Protein AF-0000000070367221 (afdb_homodimer)

Structure (mmCIF, N/CA/C/O backbone):
data_AF-0000000070367221-model_v1
#
loop_
_entity.id
_entity.type
_entity.pdbx_description
1 polymer 'Patatin family phospholipase'
#
loop_
_atom_site.group_PDB
_atom_site.id
_atom_site.type_symbol
_atom_site.label_atom_id
_atom_site.label_alt_id
_atom_site.label_comp_id
_atom_site.label_asym_id
_atom_site.label_entity_id
_atom_site.label_seq_id
_atom_site.pdbx_PDB_ins_code
_atom_site.Cartn_x
_atom_site.Cartn_y
_atom_site.Cartn_z
_atom_site.occupancy
_atom_site.B_iso_or_equiv
_atom_site.auth_seq_id
_atom_site.auth_comp_id
_atom_site.auth_asym_id
_atom_site.auth_atom_id
_atom_site.pdbx_PDB_model_num
ATOM 1 N N . MET A 1 1 ? 77 -32.781 -33.781 1 29.41 1 MET A N 1
ATOM 2 C CA . MET A 1 1 ? 76.25 -32.281 -32.625 1 29.41 1 MET A CA 1
ATOM 3 C C . MET A 1 1 ? 74.875 -31.797 -33.031 1 29.41 1 MET A C 1
ATOM 5 O O . MET A 1 1 ? 74.688 -30.75 -33.625 1 29.41 1 MET A O 1
ATOM 9 N N . GLN A 1 2 ? 73.938 -32.812 -33.281 1 25.06 2 GLN A N 1
ATOM 10 C CA . GLN A 1 2 ? 72.562 -32.812 -33.75 1 25.06 2 GLN A CA 1
ATOM 11 C C . GLN A 1 2 ? 71.625 -32.156 -32.719 1 25.06 2 GLN A C 1
ATOM 13 O O . GLN A 1 2 ? 71.562 -32.562 -31.562 1 25.06 2 GLN A O 1
ATOM 18 N N . LYS A 1 3 ? 71.438 -30.812 -32.906 1 29.44 3 LYS A N 1
ATOM 19 C CA . LYS A 1 3 ? 70.5 -29.922 -32.188 1 29.44 3 LYS A CA 1
ATOM 20 C C . LYS A 1 3 ? 69.062 -30.516 -32.188 1 29.44 3 LYS A C 1
ATOM 22 O O . LYS A 1 3 ? 68.438 -30.625 -33.25 1 29.44 3 LYS A O 1
ATOM 27 N N . LEU A 1 4 ? 68.812 -31.516 -31.344 1 28.55 4 LEU A N 1
ATOM 28 C CA . LEU A 1 4 ? 67.5 -32.125 -31.141 1 28.55 4 LEU A CA 1
ATOM 29 C C . LEU A 1 4 ? 66.5 -31.062 -30.812 1 28.55 4 LEU A C 1
ATOM 31 O O . LEU A 1 4 ? 66.625 -30.328 -29.828 1 28.55 4 LEU A O 1
ATOM 35 N N . PHE A 1 5 ? 65.812 -30.531 -31.797 1 33.38 5 PHE A N 1
ATOM 36 C CA . PHE A 1 5 ? 64.625 -29.672 -31.703 1 33.38 5 PHE A CA 1
ATOM 37 C C . PHE A 1 5 ? 63.562 -30.312 -30.859 1 33.38 5 PHE A C 1
ATOM 39 O O . PHE A 1 5 ? 62.969 -31.344 -31.266 1 33.38 5 PHE A O 1
ATOM 46 N N . ALA A 1 6 ? 63.656 -30.344 -29.531 1 31.08 6 ALA A N 1
ATOM 47 C CA . ALA A 1 6 ? 62.562 -30.75 -28.641 1 31.08 6 ALA A CA 1
ATOM 48 C C . ALA A 1 6 ? 61.281 -29.953 -28.922 1 31.08 6 ALA A C 1
ATOM 50 O O . ALA A 1 6 ? 61.281 -28.719 -28.812 1 31.08 6 ALA A O 1
ATOM 51 N N . ILE A 1 7 ? 60.531 -30.438 -29.891 1 33.28 7 ILE A N 1
ATOM 52 C CA . ILE A 1 7 ? 59.188 -29.938 -30.094 1 33.28 7 ILE A CA 1
ATOM 53 C C . ILE A 1 7 ? 58.375 -30.078 -28.812 1 33.28 7 ILE A C 1
ATOM 55 O O . ILE A 1 7 ? 58.188 -31.172 -28.297 1 33.28 7 ILE A O 1
ATOM 59 N N . PHE A 1 8 ? 58.531 -29.125 -27.891 1 35.88 8 PHE A N 1
ATOM 60 C CA . PHE A 1 8 ? 57.625 -29.031 -26.766 1 35.88 8 PHE A CA 1
ATOM 61 C C . PHE A 1 8 ? 56.156 -29.016 -27.234 1 35.88 8 PHE A C 1
ATOM 63 O O . PHE A 1 8 ? 55.75 -28.094 -27.922 1 35.88 8 PHE A O 1
ATOM 70 N N . CYS A 1 9 ? 55.562 -30.203 -27.453 1 31.09 9 CYS A N 1
ATOM 71 C CA . CYS A 1 9 ? 54.094 -30.312 -27.578 1 31.09 9 CYS A CA 1
ATOM 72 C C . CYS A 1 9 ? 53.406 -29.656 -26.406 1 31.09 9 CYS A C 1
ATOM 74 O O . CYS A 1 9 ? 53.5 -30.141 -25.281 1 31.09 9 CYS A O 1
ATOM 76 N N . ILE A 1 10 ? 53.406 -28.359 -26.359 1 36.44 10 ILE A N 1
ATOM 77 C CA . ILE A 1 10 ? 52.469 -27.734 -25.422 1 36.44 10 ILE A CA 1
ATOM 78 C C . ILE A 1 10 ? 51.062 -28.344 -25.594 1 36.44 10 ILE A C 1
ATOM 80 O O . ILE A 1 10 ? 50.438 -28.203 -26.656 1 36.44 10 ILE A O 1
ATOM 84 N N . GLY A 1 11 ? 50.844 -29.547 -25.078 1 33.75 11 GLY A N 1
ATOM 85 C CA . GLY A 1 11 ? 49.469 -30 -24.938 1 33.75 11 GLY A CA 1
ATOM 86 C C . GLY A 1 11 ? 48.531 -28.906 -24.438 1 33.75 11 GLY A C 1
ATOM 87 O O . GLY A 1 11 ? 48.75 -28.328 -23.375 1 33.75 11 GLY A O 1
ATOM 88 N N . LEU A 1 12 ?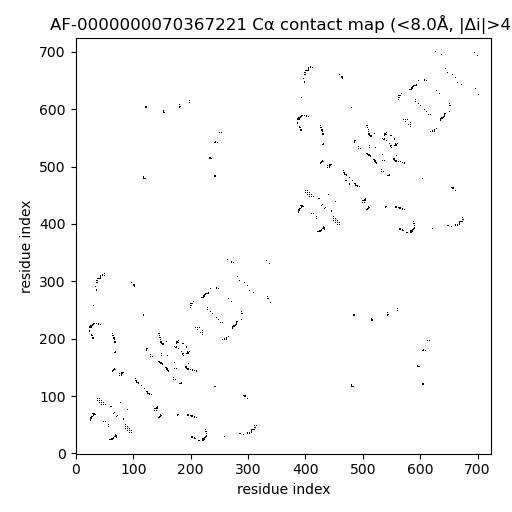 47.969 -28.172 -25.375 1 34.22 12 LEU A N 1
ATOM 89 C CA . LEU A 1 12 ? 46.781 -27.375 -25.031 1 34.22 12 LEU A CA 1
ATOM 90 C C . LEU A 1 12 ? 45.812 -28.188 -24.188 1 34.22 12 LEU A C 1
ATOM 92 O O . LEU A 1 12 ? 45.25 -29.172 -24.656 1 34.22 12 LEU A O 1
ATOM 96 N N . LEU A 1 13 ? 46.156 -28.406 -22.953 1 34.81 13 LEU A N 1
ATOM 97 C CA . LEU A 1 13 ? 45.062 -28.828 -22.078 1 34.81 13 LEU A CA 1
ATOM 98 C C . LEU A 1 13 ? 43.781 -28.047 -22.406 1 34.81 13 LEU A C 1
ATOM 100 O O . LEU A 1 13 ? 43.719 -26.828 -22.188 1 34.81 13 LEU A O 1
ATOM 104 N N . ALA A 1 14 ? 43.094 -28.422 -23.469 1 35.69 14 ALA A N 1
ATOM 105 C CA . ALA A 1 14 ? 41.688 -28.016 -23.531 1 35.69 14 ALA A CA 1
ATOM 106 C C . ALA A 1 14 ? 41 -28.109 -22.172 1 35.69 14 ALA A C 1
ATOM 108 O O . ALA A 1 14 ? 40.75 -29.203 -21.688 1 35.69 14 ALA A O 1
ATOM 109 N N . CYS A 1 15 ? 41.469 -27.328 -21.234 1 33.47 15 CYS A N 1
ATOM 110 C CA . CYS A 1 15 ? 40.5 -27.188 -20.156 1 33.47 15 CYS A CA 1
ATOM 111 C C . CYS A 1 15 ? 39.062 -27.203 -20.703 1 33.47 15 CYS A C 1
ATOM 113 O O . CYS A 1 15 ? 38.656 -26.281 -21.422 1 33.47 15 CYS A O 1
ATOM 115 N N . SER A 1 16 ? 38.625 -28.328 -21.125 1 34.59 16 SER A N 1
ATOM 116 C CA . SER A 1 16 ? 37.156 -28.391 -21.25 1 34.59 16 SER A CA 1
ATOM 117 C C . SER A 1 16 ? 36.5 -27.531 -20.188 1 34.59 16 SER A C 1
ATOM 119 O O . SER A 1 16 ? 36.562 -27.812 -19 1 34.59 16 SER A O 1
ATOM 121 N N . MET A 1 17 ? 36.625 -26.234 -20.297 1 35 17 MET A N 1
ATOM 122 C CA . MET A 1 17 ? 35.594 -25.484 -19.562 1 35 17 MET A CA 1
ATOM 123 C C . MET A 1 17 ? 34.25 -26.203 -19.594 1 35 17 MET A C 1
ATOM 125 O O . MET A 1 17 ? 33.594 -26.25 -20.641 1 35 17 MET A O 1
ATOM 129 N N . THR A 1 18 ? 34.188 -27.375 -19.047 1 37.16 18 THR A N 1
ATOM 130 C CA . THR A 1 18 ? 32.844 -27.859 -18.797 1 37.16 18 THR A CA 1
ATOM 131 C C . THR A 1 18 ? 31.859 -26.688 -18.594 1 37.16 18 THR A C 1
ATOM 133 O O . THR A 1 18 ? 32.062 -25.844 -17.734 1 37.16 18 THR A O 1
ATOM 136 N N . THR A 1 19 ? 31.438 -26.141 -19.625 1 39.72 19 THR A N 1
ATOM 137 C CA . THR A 1 19 ? 30.297 -25.219 -19.562 1 39.72 19 THR A CA 1
ATOM 138 C C . THR A 1 19 ? 29.328 -25.656 -18.453 1 39.72 19 THR A C 1
ATOM 140 O O . THR A 1 19 ? 28.625 -26.656 -18.594 1 39.72 19 THR A O 1
ATOM 143 N N . VAL A 1 20 ? 29.75 -25.891 -17.25 1 42 20 VAL A N 1
ATOM 144 C CA . VAL A 1 20 ? 28.75 -26.047 -16.188 1 42 20 VAL A CA 1
ATOM 145 C C . VAL A 1 20 ? 27.516 -25.203 -16.5 1 42 20 VAL A C 1
ATOM 147 O O . VAL A 1 20 ? 27.625 -24 -16.75 1 42 20 VAL A O 1
ATOM 150 N N . SER A 1 21 ? 26.594 -25.75 -17.297 1 48.5 21 SER A N 1
ATOM 151 C CA . SER A 1 21 ? 25.344 -25.078 -17.609 1 48.5 21 SER A CA 1
ATOM 152 C C . SER A 1 21 ? 24.922 -24.141 -16.484 1 48.5 21 SER A C 1
ATOM 154 O O . SER A 1 21 ? 24.797 -24.547 -15.328 1 48.5 21 SER A O 1
ATOM 156 N N . ALA A 1 22 ? 25.312 -22.953 -16.469 1 63.78 22 ALA A N 1
ATOM 157 C CA . ALA A 1 22 ? 25.062 -21.906 -15.484 1 63.78 22 ALA A CA 1
ATOM 158 C C . ALA A 1 22 ? 23.641 -22 -14.93 1 63.78 22 ALA A C 1
ATOM 160 O O . ALA A 1 22 ? 22.688 -22.125 -15.688 1 63.78 22 ALA A O 1
ATOM 161 N N . ARG A 1 23 ? 23.438 -22.469 -13.68 1 85.25 23 ARG A N 1
ATOM 162 C CA . ARG A 1 23 ? 22.156 -22.547 -12.977 1 85.25 23 ARG A CA 1
ATOM 163 C C . ARG A 1 23 ? 21.328 -21.281 -13.211 1 85.25 23 ARG A C 1
ATOM 165 O O . ARG A 1 23 ? 21.875 -20.172 -13.258 1 85.25 23 ARG A O 1
ATOM 172 N N . SER A 1 24 ? 20.203 -21.516 -13.867 1 95.44 24 SER A N 1
ATOM 173 C CA . SER A 1 24 ? 19.281 -20.391 -14.031 1 95.44 24 SER A CA 1
ATOM 174 C C . SER A 1 24 ? 17.938 -20.672 -13.352 1 95.44 24 SER A C 1
ATOM 176 O O . SER A 1 24 ? 17.609 -21.828 -13.078 1 95.44 24 SER A O 1
ATOM 178 N N . CYS A 1 25 ? 17.328 -19.641 -13 1 97.81 25 CYS A N 1
ATOM 179 C CA . CYS A 1 25 ? 15.992 -19.734 -12.414 1 97.81 25 CYS A CA 1
ATOM 180 C C . CYS A 1 25 ? 15.031 -18.766 -13.086 1 97.81 25 CYS A C 1
ATOM 182 O O . CYS A 1 25 ? 15.336 -17.578 -13.227 1 97.81 25 CYS A O 1
ATOM 184 N N . LYS A 1 26 ? 13.945 -19.312 -13.562 1 98.06 26 LYS A N 1
ATOM 185 C CA . LYS A 1 26 ? 12.875 -18.5 -14.133 1 98.06 26 LYS A CA 1
ATOM 186 C C . LYS A 1 26 ? 11.672 -18.453 -13.203 1 98.06 26 LYS A C 1
ATOM 188 O O . LYS A 1 26 ? 11.156 -19.484 -12.789 1 98.06 26 LYS A O 1
ATOM 193 N N . ALA A 1 27 ? 11.258 -17.203 -12.852 1 98.38 27 ALA A N 1
ATOM 194 C CA . ALA A 1 27 ? 10.141 -17.016 -11.93 1 98.38 27 ALA A CA 1
ATOM 195 C C . ALA A 1 27 ? 8.961 -16.344 -12.633 1 98.38 27 ALA A C 1
ATOM 197 O O . ALA A 1 27 ? 9.141 -15.445 -13.453 1 98.38 27 ALA A O 1
ATOM 198 N N . LEU A 1 28 ? 7.777 -16.859 -12.375 1 98.56 28 LEU A N 1
ATOM 199 C CA . LEU A 1 28 ? 6.516 -16.234 -12.773 1 98.56 28 LEU A CA 1
ATOM 200 C C . LEU A 1 28 ? 5.781 -15.688 -11.562 1 98.56 28 LEU A C 1
ATOM 202 O O . LEU A 1 28 ? 5.477 -16.422 -10.617 1 98.56 28 LEU A O 1
ATOM 206 N N . VAL A 1 29 ? 5.582 -14.383 -11.531 1 97.25 29 VAL A N 1
ATOM 207 C CA . VAL A 1 29 ? 4.855 -13.719 -10.453 1 97.25 29 VAL A CA 1
ATOM 208 C C . VAL A 1 29 ? 3.457 -13.336 -10.938 1 97.25 29 VAL A C 1
ATOM 210 O O . VAL A 1 29 ? 3.311 -12.617 -11.93 1 97.25 29 VAL A O 1
ATOM 213 N N . ILE A 1 30 ? 2.455 -13.812 -10.25 1 97.56 30 ILE A N 1
ATOM 214 C CA . ILE A 1 30 ? 1.067 -13.578 -10.633 1 97.56 30 ILE A CA 1
ATOM 215 C C . ILE A 1 30 ? 0.363 -12.773 -9.539 1 97.56 30 ILE A C 1
ATOM 217 O O . ILE A 1 30 ? 0.205 -13.25 -8.414 1 97.56 30 ILE A O 1
ATOM 221 N N . ALA A 1 31 ? -0.085 -11.57 -9.852 1 94.19 31 ALA A N 1
ATOM 222 C CA . ALA A 1 31 ? -0.712 -10.656 -8.898 1 94.19 31 ALA A CA 1
ATOM 223 C C . ALA A 1 31 ? -2.113 -11.133 -8.523 1 94.19 31 ALA A C 1
ATOM 225 O O . ALA A 1 31 ? -2.713 -11.945 -9.234 1 94.19 31 ALA A O 1
ATOM 226 N N . GLY A 1 32 ? -2.578 -10.609 -7.387 1 92.5 32 GLY A N 1
ATOM 227 C CA . GLY A 1 32 ? -3.982 -10.789 -7.051 1 92.5 32 GLY A CA 1
ATOM 228 C C . GLY A 1 32 ? -4.91 -9.969 -7.926 1 92.5 32 GLY A C 1
ATOM 229 O O . GLY A 1 32 ? -4.508 -8.938 -8.477 1 92.5 32 GLY A O 1
ATOM 230 N N . GLY A 1 33 ? -6.203 -10.484 -8.039 1 87.88 33 GLY A N 1
ATOM 231 C CA . GLY A 1 33 ? -7.078 -9.734 -8.922 1 87.88 33 GLY A CA 1
ATOM 232 C C . GLY A 1 33 ? -8.477 -10.32 -9.023 1 87.88 33 GLY A C 1
ATOM 233 O O . GLY A 1 33 ? -9.258 -9.938 -9.891 1 87.88 33 GLY A O 1
ATOM 234 N N . ALA A 1 34 ? -8.82 -11.234 -8.211 1 85.88 34 ALA A N 1
ATOM 235 C CA . ALA A 1 34 ? -10.125 -11.883 -8.219 1 85.88 34 ALA A CA 1
ATOM 236 C C . ALA A 1 34 ? -10.438 -12.484 -9.586 1 85.88 34 ALA A C 1
ATOM 238 O O . ALA A 1 34 ? -9.641 -13.25 -10.133 1 85.88 34 ALA A O 1
ATOM 239 N N . ASP A 1 35 ? -11.531 -12.016 -10.195 1 84.88 35 ASP A N 1
ATOM 240 C CA . ASP A 1 35 ? -11.883 -12.68 -11.453 1 84.88 35 ASP A CA 1
ATOM 241 C C . ASP A 1 35 ? -11.055 -12.133 -12.609 1 84.88 35 ASP A C 1
ATOM 243 O O . ASP A 1 35 ? -11.117 -12.656 -13.727 1 84.88 35 ASP A O 1
ATOM 247 N N . LEU A 1 36 ? -10.211 -11.203 -12.344 1 89.06 36 LEU A N 1
ATOM 248 C CA . LEU A 1 36 ? -9.266 -10.742 -13.359 1 89.06 36 LEU A CA 1
ATOM 249 C C . LEU A 1 36 ? -8.195 -11.789 -13.625 1 89.06 36 LEU A C 1
ATOM 251 O O . LEU A 1 36 ? -7.406 -11.656 -14.562 1 89.06 36 LEU A O 1
ATOM 255 N N . GLY A 1 37 ? -8.258 -12.773 -12.867 1 93.44 37 GLY A N 1
ATOM 256 C CA . GLY A 1 37 ? -7.391 -13.922 -13.094 1 93.44 37 GLY A CA 1
ATOM 257 C C . GLY A 1 37 ? -7.555 -14.531 -14.469 1 93.44 37 GLY A C 1
ATOM 258 O O . GLY A 1 37 ? -6.648 -15.203 -14.977 1 93.44 37 GLY A O 1
ATOM 259 N N . SER A 1 38 ? -8.742 -14.328 -15.062 1 95.12 38 SER A N 1
ATOM 260 C CA . SER A 1 38 ? -8.945 -14.82 -16.422 1 95.12 38 SER A CA 1
ATOM 261 C C . SER A 1 38 ? -8.016 -14.117 -17.406 1 95.12 38 SER A C 1
ATOM 263 O O . SER A 1 38 ? -7.52 -14.742 -18.344 1 95.12 38 SER A O 1
ATOM 265 N N . TYR A 1 39 ? -7.812 -12.859 -17.203 1 95.31 39 TYR A N 1
ATOM 266 C CA . TYR A 1 39 ? -6.828 -12.125 -18 1 95.31 39 TYR A CA 1
ATOM 267 C C . TYR A 1 39 ? -5.438 -12.734 -17.828 1 95.31 39 TYR A C 1
ATOM 269 O O . TYR A 1 39 ? -4.719 -12.93 -18.812 1 95.31 39 TYR A O 1
ATOM 277 N N . GLU A 1 40 ? -5.059 -13.023 -16.609 1 97.25 40 GLU A N 1
ATOM 278 C CA . GLU A 1 40 ? -3.746 -13.594 -16.312 1 97.25 40 GLU A CA 1
ATOM 279 C C . GLU A 1 40 ? -3.566 -14.945 -16.984 1 97.25 40 GLU A C 1
ATOM 281 O O . GLU A 1 40 ? -2.484 -15.258 -17.484 1 97.25 40 GLU A O 1
ATOM 286 N N . ALA A 1 41 ? -4.621 -15.758 -16.969 1 97.81 41 ALA A N 1
ATOM 287 C CA . ALA A 1 41 ? -4.586 -17.031 -17.672 1 97.81 41 ALA A CA 1
ATOM 288 C C . ALA A 1 41 ? -4.309 -16.844 -19.156 1 97.81 41 ALA A C 1
ATOM 290 O O . ALA A 1 41 ? -3.514 -17.594 -19.75 1 97.81 41 ALA A O 1
ATOM 291 N N . GLY A 1 42 ? -4.977 -15.867 -19.719 1 98.38 42 GLY A N 1
ATOM 292 C CA . GLY A 1 42 ? -4.719 -15.555 -21.109 1 98.38 42 GLY A CA 1
ATOM 293 C C . GLY A 1 42 ? -3.285 -15.141 -21.375 1 98.38 42 GLY A C 1
ATOM 294 O O . GLY A 1 42 ? -2.682 -15.57 -22.359 1 98.38 42 GLY A O 1
ATOM 295 N N . VAL A 1 43 ? -2.762 -14.312 -20.531 1 97.94 43 VAL A N 1
ATOM 296 C CA . VAL A 1 43 ? -1.384 -13.852 -20.672 1 97.94 43 VAL A CA 1
ATOM 297 C C . VAL A 1 43 ? -0.437 -15.047 -20.656 1 97.94 43 VAL A C 1
ATOM 299 O O . VAL A 1 43 ? 0.46 -15.156 -21.484 1 97.94 43 VAL A O 1
ATOM 302 N N . ILE A 1 44 ? -0.626 -15.953 -19.688 1 98.62 44 ILE A N 1
ATOM 303 C CA . ILE A 1 44 ? 0.221 -17.125 -19.562 1 98.62 44 ILE A CA 1
ATOM 304 C C . ILE A 1 44 ? 0.17 -17.953 -20.859 1 98.62 44 ILE A C 1
ATOM 306 O O . ILE A 1 44 ? 1.21 -18.328 -21.391 1 98.62 44 ILE A O 1
ATOM 310 N N . GLN A 1 45 ? -1.003 -18.125 -21.328 1 98.62 45 GLN A N 1
ATOM 311 C CA . GLN A 1 45 ? -1.147 -18.906 -22.547 1 98.62 45 GLN A CA 1
ATOM 312 C C . GLN A 1 45 ? -0.492 -18.203 -23.734 1 98.62 45 GLN A C 1
ATOM 314 O O . GLN A 1 45 ? 0.159 -18.844 -24.562 1 98.62 45 GLN A O 1
ATOM 319 N N . GLY A 1 46 ? -0.712 -16.922 -23.844 1 98.5 46 GLY A N 1
ATOM 320 C CA . GLY A 1 46 ? -0.092 -16.156 -24.906 1 98.5 46 GLY A CA 1
ATOM 321 C C . GLY A 1 46 ? 1.423 -16.234 -24.891 1 98.5 46 GLY A C 1
ATOM 322 O O . GLY A 1 46 ? 2.051 -16.406 -25.938 1 98.5 46 GLY A O 1
ATOM 323 N N . LEU A 1 47 ? 2.016 -16.062 -23.703 1 97.56 47 LEU A N 1
ATOM 324 C CA . LEU A 1 47 ? 3.463 -16.188 -23.562 1 97.56 47 LEU A CA 1
ATOM 325 C C . LEU A 1 47 ? 3.945 -17.547 -24.047 1 97.56 47 LEU A C 1
ATOM 327 O O . LEU A 1 47 ? 4.867 -17.641 -24.859 1 97.56 47 LEU A O 1
ATOM 331 N N . VAL A 1 48 ? 3.312 -18.625 -23.531 1 98.56 48 VAL A N 1
ATOM 332 C CA . VAL A 1 48 ? 3.73 -20 -23.797 1 98.56 48 VAL A CA 1
ATOM 333 C C . VAL A 1 48 ? 3.6 -20.297 -25.297 1 98.56 48 VAL A C 1
ATOM 335 O O . VAL A 1 48 ? 4.516 -20.844 -25.906 1 98.56 48 VAL A O 1
ATOM 338 N N . GLN A 1 49 ? 2.5 -19.844 -25.859 1 98.06 49 GLN A N 1
ATOM 339 C CA . GLN A 1 49 ? 2.27 -20.094 -27.281 1 98.06 49 GLN A CA 1
ATOM 340 C C . GLN A 1 49 ? 3.314 -19.375 -28.141 1 98.06 49 GLN A C 1
ATOM 342 O O . GLN A 1 49 ? 3.859 -19.969 -29.078 1 98.06 49 GLN A O 1
ATOM 347 N N . ALA A 1 50 ? 3.553 -18.156 -27.828 1 97.25 50 ALA A N 1
ATOM 348 C CA . ALA A 1 50 ? 4.492 -17.359 -28.625 1 97.25 50 ALA A CA 1
ATOM 349 C C . ALA A 1 50 ? 5.898 -17.938 -28.547 1 97.25 50 ALA A C 1
ATOM 351 O O . ALA A 1 50 ? 6.57 -18.094 -29.562 1 97.25 50 ALA A O 1
ATOM 352 N N . TYR A 1 51 ? 6.32 -18.281 -27.359 1 96.62 51 TYR A N 1
ATOM 353 C CA . TYR A 1 51 ? 7.645 -18.875 -27.219 1 96.62 51 TYR A CA 1
ATOM 354 C C . TYR A 1 51 ? 7.703 -20.25 -27.891 1 96.62 51 TYR A C 1
ATOM 356 O O . TYR A 1 51 ? 8.734 -20.625 -28.438 1 96.62 51 TYR A O 1
ATOM 364 N N . ASN A 1 52 ? 6.613 -21 -27.75 1 97.12 52 ASN A N 1
ATOM 365 C CA . ASN A 1 52 ? 6.555 -22.297 -28.422 1 97.12 52 ASN A CA 1
ATOM 366 C C . ASN A 1 52 ? 6.684 -22.156 -29.938 1 97.12 52 ASN A C 1
ATOM 368 O O . ASN A 1 52 ? 7.387 -22.938 -30.578 1 97.12 52 ASN A O 1
ATOM 372 N N . GLU A 1 53 ? 6.027 -21.219 -30.5 1 96.62 53 GLU A N 1
ATOM 373 C CA . GLU A 1 53 ? 6.062 -20.969 -31.938 1 96.62 53 GLU A CA 1
ATOM 374 C C . GLU A 1 53 ? 7.465 -20.578 -32.406 1 96.62 53 GLU A C 1
ATOM 376 O O . GLU A 1 53 ? 7.855 -20.844 -33.531 1 96.62 53 GLU A O 1
ATOM 381 N N . LEU A 1 54 ? 8.25 -20 -31.531 1 94.88 54 LEU A N 1
ATOM 382 C CA . LEU A 1 54 ? 9.609 -19.578 -31.844 1 94.88 54 LEU A CA 1
ATOM 383 C C . LEU A 1 54 ? 10.602 -20.719 -31.594 1 94.88 54 LEU A C 1
ATOM 385 O O . LEU A 1 54 ? 11.797 -20.562 -31.828 1 94.88 54 LEU A O 1
ATOM 389 N N . GLY A 1 55 ? 10.125 -21.859 -31.109 1 95.31 55 GLY A N 1
ATOM 390 C CA . GLY A 1 55 ? 11 -22.969 -30.781 1 95.31 55 GLY A CA 1
ATOM 391 C C . GLY A 1 55 ? 11.797 -22.75 -29.516 1 95.31 55 GLY A C 1
ATOM 392 O O . GLY A 1 55 ? 12.867 -23.328 -29.344 1 95.31 55 GLY A O 1
ATOM 393 N N . GLN A 1 56 ? 11.281 -21.828 -28.656 1 96.31 56 GLN A N 1
ATOM 394 C CA . GLN A 1 56 ? 11.984 -21.469 -27.422 1 96.31 56 GLN A CA 1
ATOM 395 C C . GLN A 1 56 ? 11.094 -21.672 -26.203 1 96.31 56 GLN A C 1
ATOM 397 O O . GLN A 1 56 ? 11.07 -20.828 -25.297 1 96.31 56 GLN A O 1
ATOM 402 N N . VAL A 1 57 ? 10.258 -22.734 -26.172 1 96.88 57 VAL A N 1
ATOM 403 C CA . VAL A 1 57 ? 9.266 -22.953 -25.125 1 96.88 57 VAL A CA 1
ATOM 404 C C . VAL A 1 57 ? 9.969 -23.094 -23.766 1 96.88 57 VAL A C 1
ATOM 406 O O . VAL A 1 57 ? 9.398 -22.766 -22.734 1 96.88 57 VAL A O 1
ATOM 409 N N . SER A 1 58 ? 11.266 -23.531 -23.734 1 96.5 58 SER A N 1
ATOM 410 C CA . SER A 1 58 ? 12.016 -23.688 -22.5 1 96.5 58 SER A CA 1
ATOM 411 C C . SER A 1 58 ? 12.203 -22.359 -21.797 1 96.5 58 SER A C 1
ATOM 413 O O . SER A 1 58 ? 12.508 -22.312 -20.594 1 96.5 58 SER A O 1
ATOM 415 N N . GLU A 1 59 ? 11.961 -21.25 -22.531 1 95.25 59 GLU A N 1
ATOM 416 C CA . GLU A 1 59 ? 12.062 -19.922 -21.938 1 95.25 59 GLU A CA 1
ATOM 417 C C . GLU A 1 59 ? 10.961 -19.688 -20.906 1 95.25 59 GLU A C 1
ATOM 419 O O . GLU A 1 59 ? 11.102 -18.844 -20.016 1 95.25 59 GLU A O 1
ATOM 424 N N . VAL A 1 60 ? 9.93 -20.5 -20.953 1 97.62 60 VAL A N 1
ATOM 425 C CA . VAL A 1 60 ? 8.828 -20.297 -20.031 1 97.62 60 VAL A CA 1
ATOM 426 C C . VAL A 1 60 ? 8.672 -21.531 -19.141 1 97.62 60 VAL A C 1
ATOM 428 O O . VAL A 1 60 ? 7.57 -21.844 -18.672 1 97.62 60 VAL A O 1
ATOM 431 N N . TYR A 1 61 ? 9.75 -22.281 -19.047 1 98 61 TYR A N 1
ATOM 432 C CA . TYR A 1 61 ? 9.828 -23.328 -18.031 1 98 61 TYR A CA 1
ATOM 433 C C . TYR A 1 61 ? 10.078 -22.719 -16.656 1 98 61 TYR A C 1
ATOM 435 O O . TYR A 1 61 ? 11.148 -22.906 -16.062 1 98 61 TYR A O 1
ATOM 443 N N . TRP A 1 62 ? 9.102 -22.047 -16.156 1 98.38 62 TRP A N 1
ATOM 444 C CA . TRP A 1 62 ? 9.25 -21.359 -14.883 1 98.38 62 TRP A CA 1
ATOM 445 C C . TRP A 1 62 ? 9.562 -22.359 -13.766 1 98.38 62 TRP A C 1
ATOM 447 O O . TRP A 1 62 ? 8.867 -23.359 -13.594 1 98.38 62 TRP A O 1
ATOM 457 N N . ASP A 1 63 ? 10.602 -22.047 -12.969 1 98.25 63 ASP A N 1
ATOM 458 C CA . ASP A 1 63 ? 11.016 -22.844 -11.82 1 98.25 63 ASP A CA 1
ATOM 459 C C . ASP A 1 63 ? 10.188 -22.484 -10.586 1 98.25 63 ASP A C 1
ATOM 461 O O . ASP A 1 63 ? 9.93 -23.359 -9.742 1 98.25 63 ASP A O 1
ATOM 465 N N . VAL A 1 64 ? 9.867 -21.234 -10.484 1 98.5 64 VAL A N 1
ATOM 466 C CA . VAL A 1 64 ? 9.164 -20.672 -9.328 1 98.5 64 VAL A CA 1
ATOM 467 C C . VAL A 1 64 ? 7.906 -19.953 -9.797 1 98.5 64 VAL A C 1
ATOM 469 O O . VAL A 1 64 ? 7.938 -19.203 -10.773 1 98.5 64 VAL A O 1
ATOM 472 N N . ILE A 1 65 ? 6.805 -20.219 -9.188 1 98.75 65 ILE A N 1
ATOM 473 C CA . ILE A 1 65 ? 5.582 -19.453 -9.414 1 98.75 65 ILE A CA 1
ATOM 474 C C . ILE A 1 65 ? 5.105 -18.844 -8.094 1 98.75 65 ILE A C 1
ATOM 476 O O . ILE A 1 65 ? 4.84 -19.562 -7.129 1 98.75 65 ILE A O 1
ATOM 480 N N . SER A 1 66 ? 5.113 -17.5 -8.008 1 98.38 66 SER A N 1
ATOM 481 C CA . SER A 1 66 ? 4.637 -16.734 -6.859 1 98.38 66 SER A CA 1
ATOM 482 C C . SER A 1 66 ? 3.256 -16.156 -7.125 1 98.38 66 SER A C 1
ATOM 484 O O . SER A 1 66 ? 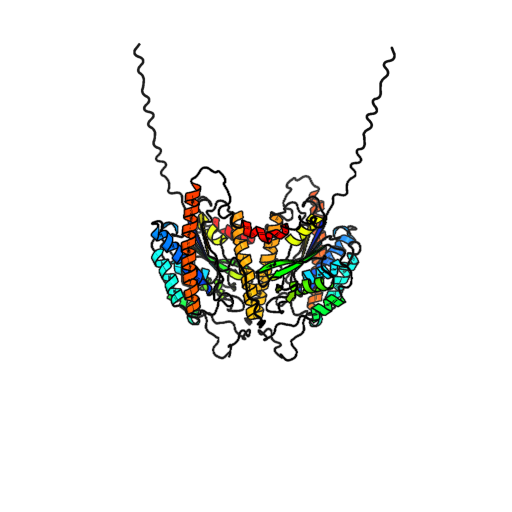3.041 -15.492 -8.141 1 98.38 66 SER A O 1
ATOM 486 N N . GLY A 1 67 ? 2.355 -16.406 -6.23 1 98 67 GLY A N 1
ATOM 487 C CA . GLY A 1 67 ? 0.997 -15.93 -6.434 1 98 67 GLY A CA 1
ATOM 488 C C . GLY A 1 67 ? 0.377 -15.344 -5.18 1 98 67 GLY A C 1
ATOM 489 O O . GLY A 1 67 ? 0.679 -15.781 -4.066 1 98 67 GLY A O 1
ATOM 490 N N . VAL A 1 68 ? -0.499 -14.414 -5.367 1 96.38 68 VAL A N 1
ATOM 491 C CA . VAL A 1 68 ? -1.311 -13.828 -4.309 1 96.38 68 VAL A CA 1
ATOM 492 C C . VAL A 1 68 ? -2.785 -13.859 -4.711 1 96.38 68 VAL A C 1
ATOM 494 O O . VAL A 1 68 ? -3.146 -13.438 -5.812 1 96.38 68 VAL A O 1
ATOM 497 N N . SER A 1 69 ? -3.68 -14.312 -3.811 1 95.38 69 SER A N 1
ATOM 498 C CA . SER A 1 69 ? -5.105 -14.422 -4.094 1 95.38 69 SER A CA 1
ATOM 499 C C . SER A 1 69 ? -5.367 -15.297 -5.316 1 95.38 69 SER A C 1
ATOM 501 O O . SER A 1 69 ? -4.898 -16.438 -5.379 1 95.38 69 SER A O 1
ATOM 503 N N . VAL A 1 70 ? -6.035 -14.789 -6.324 1 94.5 70 VAL A N 1
ATOM 504 C CA . VAL A 1 70 ? -6.273 -15.578 -7.531 1 94.5 70 VAL A CA 1
ATOM 505 C C . VAL A 1 70 ? -4.941 -16.047 -8.117 1 94.5 70 VAL A C 1
ATOM 507 O O . VAL A 1 70 ? -4.855 -17.125 -8.688 1 94.5 70 VAL A O 1
ATOM 510 N N . GLY A 1 71 ? -3.893 -15.25 -7.926 1 96.81 71 GLY A N 1
ATOM 511 C CA . GLY A 1 71 ? -2.562 -15.672 -8.336 1 96.81 71 GLY A CA 1
ATOM 512 C C . GLY A 1 71 ? -2.078 -16.906 -7.613 1 96.81 71 GLY A C 1
ATOM 513 O O . GLY A 1 71 ? -1.411 -17.766 -8.203 1 96.81 71 GLY A O 1
ATOM 514 N N . ALA A 1 72 ? -2.389 -16.953 -6.32 1 97.69 72 ALA A N 1
ATOM 515 C CA . ALA A 1 72 ? -2.035 -18.141 -5.547 1 97.69 72 ALA A CA 1
ATOM 516 C C . ALA A 1 72 ? -2.801 -19.375 -6.043 1 97.69 72 ALA A C 1
ATOM 518 O O . ALA A 1 72 ? -2.246 -20.469 -6.117 1 97.69 72 ALA A O 1
ATOM 519 N N . ILE A 1 73 ? -4.094 -19.172 -6.387 1 95.88 73 ILE A N 1
ATOM 520 C CA . ILE A 1 73 ? -4.914 -20.234 -6.953 1 95.88 73 ILE A CA 1
ATOM 521 C C . ILE A 1 73 ? -4.281 -20.75 -8.25 1 95.88 73 ILE A C 1
ATOM 523 O O . ILE A 1 73 ? -4.121 -21.953 -8.438 1 95.88 73 ILE A O 1
ATOM 527 N N . THR A 1 74 ? -3.914 -19.828 -9.062 1 97.5 74 THR A N 1
ATOM 528 C CA . THR A 1 74 ? -3.283 -20.172 -10.336 1 97.5 74 THR A CA 1
ATOM 529 C C . THR A 1 74 ? -1.94 -20.859 -10.102 1 97.5 74 THR A C 1
ATOM 531 O O . THR A 1 74 ? -1.617 -21.844 -10.773 1 97.5 74 THR A O 1
ATOM 534 N N . ALA A 1 75 ? -1.191 -20.375 -9.156 1 97.94 75 ALA A N 1
ATOM 535 C CA . ALA A 1 75 ? 0.139 -20.906 -8.883 1 97.94 75 ALA A CA 1
ATOM 536 C C . ALA A 1 75 ? 0.066 -22.391 -8.492 1 97.94 75 ALA A C 1
ATOM 538 O O . ALA A 1 75 ? 0.799 -23.219 -9.039 1 97.94 75 ALA A O 1
ATOM 539 N N . VAL A 1 76 ? -0.834 -22.75 -7.59 1 97.44 76 VAL A N 1
ATOM 540 C CA . VAL A 1 76 ? -0.918 -24.141 -7.137 1 97.44 76 VAL A CA 1
ATOM 541 C C . VAL A 1 76 ? -1.454 -25.016 -8.266 1 97.44 76 VAL A C 1
ATOM 543 O O . VAL A 1 76 ? -1.088 -26.188 -8.375 1 97.44 76 VAL A O 1
ATOM 546 N N . GLY A 1 77 ? -2.32 -24.453 -9.102 1 97.19 77 GLY A N 1
ATOM 547 C CA . GLY A 1 77 ? -2.793 -25.188 -10.266 1 97.19 77 GLY A CA 1
ATOM 548 C C . GLY A 1 77 ? -1.696 -25.469 -11.281 1 97.19 77 GLY A C 1
ATOM 549 O O . GLY A 1 77 ? -1.599 -26.578 -11.805 1 97.19 77 GLY A O 1
ATOM 550 N N . LEU A 1 78 ? -0.865 -24.484 -11.555 1 98 78 LEU A N 1
ATOM 551 C CA . LEU A 1 78 ? 0.203 -24.609 -12.539 1 98 78 LEU A CA 1
ATOM 552 C C . LEU A 1 78 ? 1.332 -25.484 -12 1 98 78 LEU A C 1
ATOM 554 O O . LEU A 1 78 ? 1.995 -26.188 -12.766 1 98 78 LEU A O 1
ATOM 558 N N . GLY A 1 79 ? 1.526 -25.406 -10.719 1 97.75 79 GLY A N 1
ATOM 559 C CA . GLY A 1 79 ? 2.65 -26.078 -10.086 1 97.75 79 GLY A CA 1
ATOM 560 C C . GLY A 1 79 ? 2.602 -27.594 -10.227 1 97.75 79 GLY A C 1
ATOM 561 O O . GLY A 1 79 ? 3.613 -28.266 -10.039 1 97.75 79 GLY A O 1
ATOM 562 N N . GLN A 1 80 ? 1.437 -28.125 -10.578 1 96.5 80 GLN A N 1
ATOM 563 C CA . GLN A 1 80 ? 1.271 -29.578 -10.672 1 96.5 80 GLN A CA 1
ATOM 564 C C . GLN A 1 80 ? 1.831 -30.109 -11.984 1 96.5 80 GLN A C 1
ATOM 566 O O . GLN A 1 80 ? 1.934 -31.328 -12.172 1 96.5 80 GLN A O 1
ATOM 571 N N . PHE A 1 81 ? 2.236 -29.203 -12.914 1 97.12 81 PHE A N 1
ATOM 572 C CA . PHE A 1 81 ? 2.754 -29.609 -14.219 1 97.12 81 PHE A CA 1
ATOM 573 C C . PHE A 1 81 ? 4.277 -29.547 -14.234 1 97.12 81 PHE A C 1
ATOM 575 O O . PHE A 1 81 ? 4.863 -28.5 -13.961 1 97.12 81 PHE A O 1
ATOM 582 N N . PRO A 1 82 ? 4.871 -30.656 -14.562 1 96.81 82 PRO A N 1
ATOM 583 C CA . PRO A 1 82 ? 6.309 -30.547 -14.82 1 96.81 82 PRO A CA 1
ATOM 584 C C . PRO A 1 82 ? 6.645 -29.484 -15.867 1 96.81 82 PRO A C 1
ATOM 586 O O . PRO A 1 82 ? 5.816 -29.172 -16.719 1 96.81 82 PRO A O 1
ATOM 589 N N . LYS A 1 83 ? 7.801 -28.984 -15.805 1 96.25 83 LYS A N 1
ATOM 590 C CA . LYS A 1 83 ? 8.203 -27.891 -16.672 1 96.25 83 LYS A CA 1
ATOM 591 C C . LYS A 1 83 ? 8.055 -28.25 -18.141 1 96.25 83 LYS A C 1
ATOM 593 O O . LYS A 1 83 ? 7.676 -27.406 -18.953 1 96.25 83 LYS A O 1
ATOM 598 N N . GLU A 1 84 ? 8.297 -29.484 -18.453 1 95.75 84 GLU A N 1
ATOM 599 C CA . GLU A 1 84 ? 8.242 -29.953 -19.828 1 95.75 84 GLU A CA 1
ATOM 600 C C . GLU A 1 84 ? 6.812 -29.984 -20.359 1 95.75 84 GLU A C 1
ATOM 602 O O . GLU A 1 84 ? 6.582 -30.094 -21.562 1 95.75 84 GLU A O 1
ATOM 607 N N . GLN A 1 85 ? 5.848 -29.75 -19.5 1 97.62 85 GLN A N 1
ATOM 608 C CA . GLN A 1 85 ? 4.438 -29.766 -19.875 1 97.62 85 GLN A CA 1
ATOM 609 C C . GLN A 1 85 ? 3.834 -28.375 -19.812 1 97.62 85 GLN A C 1
ATOM 611 O O . GLN A 1 85 ? 2.654 -28.219 -19.484 1 97.62 85 GLN A O 1
ATOM 616 N N . THR A 1 86 ? 4.613 -27.406 -20.062 1 97.69 86 THR A N 1
ATOM 617 C CA . THR A 1 86 ? 4.203 -26.016 -19.922 1 97.69 86 THR A CA 1
ATOM 618 C C . THR A 1 86 ? 3.104 -25.672 -20.922 1 97.69 86 THR A C 1
ATOM 620 O O . THR A 1 86 ? 2.215 -24.875 -20.625 1 97.69 86 THR A O 1
ATOM 623 N N . VAL A 1 87 ? 3.119 -26.266 -22.125 1 98.06 87 VAL A N 1
ATOM 624 C CA . VAL A 1 87 ? 2.072 -26.031 -23.109 1 98.06 87 VAL A CA 1
ATOM 625 C C . VAL A 1 87 ? 0.741 -26.562 -22.609 1 98.06 87 VAL A C 1
ATOM 627 O O . VAL A 1 87 ? -0.28 -25.875 -22.656 1 98.06 87 VAL A O 1
ATOM 630 N N . GLU A 1 88 ? 0.761 -27.766 -22.109 1 97.81 88 GLU A N 1
ATOM 631 C CA . GLU A 1 88 ? -0.429 -28.359 -21.5 1 97.81 88 GLU A CA 1
ATOM 632 C C . GLU A 1 88 ? -0.905 -27.547 -20.312 1 97.81 88 GLU A C 1
ATOM 634 O O . GLU A 1 88 ? -2.107 -27.344 -20.125 1 97.81 88 GLU A O 1
ATOM 639 N N . MET A 1 89 ? -0.006 -27.125 -19.531 1 97.69 89 MET A N 1
ATOM 640 C CA . MET A 1 89 ? -0.277 -26.281 -18.359 1 97.69 89 MET A CA 1
ATOM 641 C C . MET A 1 89 ? -1.047 -25.031 -18.75 1 97.69 89 MET A C 1
ATOM 643 O O . MET A 1 89 ? -2.064 -24.703 -18.141 1 97.69 89 MET A O 1
ATOM 647 N N . ALA A 1 90 ? -0.563 -24.328 -19.797 1 98.44 90 ALA A N 1
ATOM 648 C CA . ALA A 1 90 ? -1.169 -23.078 -20.25 1 98.44 90 ALA A CA 1
ATOM 649 C C . ALA A 1 90 ? -2.584 -23.312 -20.766 1 98.44 90 ALA A C 1
ATOM 651 O O . ALA A 1 90 ? -3.49 -22.516 -20.5 1 98.44 90 ALA A O 1
ATOM 652 N N . ASN A 1 91 ? -2.756 -24.406 -21.484 1 97.88 91 ASN A N 1
ATOM 653 C CA . ASN A 1 91 ? -4.086 -24.734 -21.984 1 97.88 91 ASN A CA 1
ATOM 654 C C . ASN A 1 91 ? -5.035 -25.094 -20.844 1 97.88 91 ASN A C 1
ATOM 656 O O . ASN A 1 91 ? -6.219 -24.75 -20.891 1 97.88 91 ASN A O 1
ATOM 660 N N . TRP A 1 92 ? -4.539 -25.781 -19.938 1 97.12 92 TRP A N 1
ATOM 661 C CA . TRP A 1 92 ? -5.34 -26.234 -18.797 1 97.12 92 TRP A CA 1
ATOM 662 C C . TRP A 1 92 ? -5.902 -25.047 -18.031 1 97.12 92 TRP A C 1
ATOM 664 O O . TRP A 1 92 ? -7.094 -25.016 -17.703 1 97.12 92 TRP A O 1
ATOM 674 N N . VAL A 1 93 ? -5.066 -24.047 -17.688 1 97.19 93 VAL A N 1
ATOM 675 C CA . VAL A 1 93 ? -5.516 -22.938 -16.859 1 97.19 93 VAL A CA 1
ATOM 676 C C . VAL A 1 93 ? -6.559 -22.109 -17.609 1 97.19 93 VAL A C 1
ATOM 678 O O . VAL A 1 93 ? -7.516 -21.609 -17.016 1 97.19 93 VAL A O 1
ATOM 681 N N . VAL A 1 94 ? -6.41 -21.938 -18.922 1 97.12 94 VAL A N 1
ATOM 682 C CA . VAL A 1 94 ? -7.391 -21.203 -19.719 1 97.12 94 VAL A CA 1
ATOM 683 C C . VAL A 1 94 ? -8.711 -21.984 -19.75 1 97.12 94 VAL A C 1
ATOM 685 O O . VAL A 1 94 ? -9.781 -21.391 -19.594 1 97.12 94 VAL A O 1
ATOM 688 N N . ASN A 1 95 ? -8.625 -23.281 -19.938 1 95.38 95 ASN A N 1
ATOM 689 C CA . ASN A 1 95 ? -9.82 -24.109 -19.922 1 95.38 95 ASN A CA 1
ATOM 690 C C . ASN A 1 95 ? -10.562 -24.016 -18.594 1 95.38 95 ASN A C 1
ATOM 692 O O . ASN A 1 95 ? -11.797 -24.016 -18.562 1 95.38 95 ASN A O 1
ATOM 696 N N . LEU A 1 96 ? -9.844 -24.031 -17.547 1 92.56 96 LEU A N 1
ATOM 697 C CA . LEU A 1 96 ? -10.445 -23.875 -16.219 1 92.56 96 LEU A CA 1
ATOM 698 C C . LEU A 1 96 ? -11.227 -22.578 -16.125 1 92.56 96 LEU A C 1
ATOM 700 O O . LEU A 1 96 ? -12.359 -22.547 -15.648 1 92.56 96 LEU A O 1
ATOM 704 N N . TRP A 1 97 ? -10.641 -21.469 -16.531 1 91.19 97 TRP A N 1
ATOM 705 C CA . TRP A 1 97 ? -11.258 -20.156 -16.438 1 91.19 97 TRP A CA 1
ATOM 706 C C . TRP A 1 97 ? -12.438 -20.031 -17.391 1 91.19 97 TRP A C 1
ATOM 708 O O . TRP A 1 97 ? -13.406 -19.328 -17.109 1 91.19 97 TRP A O 1
ATOM 718 N N . GLU A 1 98 ? -12.367 -20.703 -18.531 1 90.88 98 GLU A N 1
ATOM 719 C CA . GLU A 1 98 ? -13.477 -20.688 -19.484 1 90.88 98 GLU A CA 1
ATOM 720 C C . GLU A 1 98 ? -14.719 -21.359 -18.906 1 90.88 98 GLU A C 1
ATOM 722 O O . GLU A 1 98 ? -15.836 -21.078 -19.328 1 90.88 98 GLU A O 1
ATOM 727 N N . ASN A 1 99 ? -14.492 -22.156 -17.875 1 87.56 99 ASN A N 1
ATOM 728 C CA . ASN A 1 99 ? -15.609 -22.953 -17.375 1 87.56 99 ASN A CA 1
ATOM 729 C C . ASN A 1 99 ? -15.93 -22.625 -15.914 1 87.56 99 ASN A C 1
ATOM 731 O O . ASN A 1 99 ? -16.797 -23.266 -15.312 1 87.56 99 ASN A O 1
ATOM 735 N N . ILE A 1 100 ? -15.266 -21.688 -15.383 1 85.38 100 ILE A N 1
ATOM 736 C CA . ILE A 1 100 ? -15.492 -21.328 -13.984 1 85.38 100 ILE A CA 1
ATOM 737 C C . ILE A 1 100 ? -16.75 -20.484 -13.867 1 85.38 100 ILE A C 1
ATOM 739 O O . ILE A 1 100 ? -17.078 -19.719 -14.773 1 85.38 100 ILE A O 1
ATOM 743 N N . SER A 1 101 ? -17.531 -20.688 -12.836 1 78.44 101 SER A N 1
ATOM 744 C CA . SER A 1 101 ? -18.688 -19.859 -12.508 1 78.44 101 SER A CA 1
ATOM 745 C C . SER A 1 101 ? -18.578 -19.297 -11.094 1 78.44 101 SER A C 1
ATOM 747 O O . SER A 1 101 ? -17.719 -19.703 -10.32 1 78.44 101 SER A O 1
ATOM 749 N N . LYS A 1 102 ? -19.422 -18.328 -10.828 1 76.62 102 LYS A N 1
ATOM 750 C CA . LYS A 1 102 ? -19.484 -17.719 -9.508 1 76.62 102 LYS A CA 1
ATOM 751 C C . LYS A 1 102 ? -19.703 -18.766 -8.414 1 76.62 102 LYS A C 1
ATOM 753 O O . LYS A 1 102 ? -19.109 -18.672 -7.336 1 76.62 102 LYS A O 1
ATOM 758 N N . SER A 1 103 ? -20.438 -19.812 -8.688 1 73.62 103 SER A N 1
ATOM 759 C CA . SER A 1 103 ? -20.797 -20.844 -7.723 1 73.62 103 SER A CA 1
ATOM 760 C C . SER A 1 103 ? -19.609 -21.734 -7.398 1 73.62 103 SER A C 1
ATOM 762 O O . SER A 1 103 ? -19.609 -22.453 -6.395 1 73.62 103 SER A O 1
ATOM 764 N N . ASP A 1 104 ? -18.562 -21.641 -8.273 1 77.94 104 ASP A N 1
ATOM 765 C CA . ASP A 1 104 ? -17.344 -22.406 -8 1 77.94 104 ASP A CA 1
ATOM 766 C C . ASP A 1 104 ? -16.469 -21.672 -6.984 1 77.94 104 ASP A C 1
ATOM 768 O O . ASP A 1 104 ? -15.562 -22.266 -6.398 1 77.94 104 ASP A O 1
ATOM 772 N N . VAL A 1 105 ? -16.781 -20.406 -6.797 1 76.38 105 VAL A N 1
ATOM 773 C CA . VAL A 1 105 ? -15.875 -19.594 -5.996 1 76.38 105 VAL A CA 1
ATOM 774 C C . VAL A 1 105 ? -16.547 -19.203 -4.68 1 76.38 105 VAL A C 1
ATOM 776 O O . VAL A 1 105 ? -15.93 -19.281 -3.615 1 76.38 105 VAL A O 1
ATOM 779 N N . TYR A 1 106 ? -17.828 -18.75 -4.816 1 70.31 106 TYR A N 1
ATOM 780 C CA . TYR A 1 106 ? -18.484 -18.375 -3.57 1 70.31 106 TYR A CA 1
ATOM 781 C C . TYR A 1 106 ? -19.984 -18.641 -3.637 1 70.31 106 TYR A C 1
ATOM 783 O O . TYR A 1 106 ? -20.531 -18.859 -4.719 1 70.31 106 TYR A O 1
ATOM 791 N N . SER A 1 107 ? -20.594 -18.906 -2.533 1 62.5 107 SER A N 1
ATOM 792 C CA . SER A 1 107 ? -22.047 -19.031 -2.4 1 62.5 107 SER A CA 1
ATOM 793 C C . SER A 1 107 ? -22.594 -18.031 -1.391 1 62.5 107 SER A C 1
ATOM 795 O O . SER A 1 107 ? -21.859 -17.547 -0.516 1 62.5 107 SER A O 1
ATOM 797 N N . ASN A 1 108 ? -23.766 -17.484 -1.826 1 56.28 108 ASN A N 1
ATOM 798 C CA . ASN A 1 108 ? -24.438 -16.562 -0.908 1 56.28 108 ASN A CA 1
ATOM 799 C C . ASN A 1 108 ? -24.828 -17.25 0.391 1 56.28 108 ASN A C 1
ATOM 801 O O . ASN A 1 108 ? -25.047 -18.469 0.409 1 56.28 108 ASN A O 1
ATOM 805 N N . TYR A 1 109 ? -24.734 -16.766 1.447 1 45.72 109 TYR A N 1
ATOM 806 C CA . TYR A 1 109 ? -25.375 -17.359 2.615 1 45.72 109 TYR A CA 1
ATOM 807 C C . TYR A 1 109 ? -26.859 -17.594 2.355 1 45.72 109 TYR A C 1
ATOM 809 O O . TYR A 1 109 ? -27.5 -16.812 1.637 1 45.72 109 TYR A O 1
ATOM 817 N N . LEU A 1 110 ? -27.531 -18.906 2.223 1 37.53 110 LEU A N 1
ATOM 818 C CA . LEU A 1 110 ? -28.938 -19.219 2.004 1 37.53 110 LEU A CA 1
ATOM 819 C C . LEU A 1 110 ? -29.812 -18.016 2.346 1 37.53 110 LEU A C 1
ATOM 821 O O . LEU A 1 110 ? -30.781 -17.719 1.634 1 37.53 110 LEU A O 1
ATOM 825 N N . GLY A 1 111 ? -30.328 -17.922 3.557 1 33.06 111 GLY A N 1
ATOM 826 C CA . GLY A 1 111 ? -31.438 -17.094 3.994 1 33.06 111 GLY A CA 1
ATOM 827 C C . GLY A 1 111 ? -31.281 -15.633 3.613 1 33.06 111 GLY A C 1
ATOM 828 O O . GLY A 1 111 ? -32.156 -14.805 3.906 1 33.06 111 GLY A O 1
ATOM 829 N N . GLY A 1 112 ? -30.094 -15.18 3.514 1 31.45 112 GLY A N 1
ATOM 830 C CA . GLY A 1 112 ? -30.016 -13.727 3.424 1 31.45 112 GLY A CA 1
ATOM 831 C C . GLY A 1 112 ? -30.188 -13.211 2.012 1 31.45 112 GLY A C 1
ATOM 832 O O . GLY A 1 112 ? -29.703 -13.805 1.055 1 31.45 112 GLY A O 1
ATOM 833 N N . VAL A 1 113 ? -31.469 -13 1.526 1 28.59 113 VAL A N 1
ATOM 834 C CA . VAL A 1 113 ? -32 -12.328 0.345 1 28.59 113 VAL A CA 1
ATOM 835 C C . VAL A 1 113 ? -30.984 -11.328 -0.182 1 28.59 113 VAL A C 1
ATOM 837 O O . VAL A 1 113 ? -31.266 -10.586 -1.125 1 28.59 113 VAL A O 1
ATOM 840 N N . VAL A 1 114 ? -30.125 -10.641 0.564 1 29.89 114 VAL A N 1
ATOM 841 C CA . VAL A 1 114 ? -29.75 -9.297 0.14 1 29.89 114 VAL A CA 1
ATOM 842 C C . VAL A 1 114 ? -28.875 -9.367 -1.111 1 29.89 114 VAL A C 1
ATOM 844 O O . VAL A 1 114 ? -27.766 -9.891 -1.066 1 29.89 114 VAL A O 1
ATOM 847 N N . GLN A 1 115 ? -29.359 -9.648 -2.277 1 29.19 115 GLN A N 1
ATOM 848 C CA . GLN A 1 115 ? -28.719 -9.469 -3.576 1 29.19 115 GLN A CA 1
ATOM 849 C C . GLN A 1 115 ? -27.656 -8.383 -3.516 1 29.19 115 GLN A C 1
ATOM 851 O O . GLN A 1 115 ? -26.75 -8.344 -4.355 1 29.19 115 GLN A O 1
ATOM 856 N N . GLY A 1 116 ? -28.109 -7.094 -3.508 1 29.67 116 GLY A N 1
ATOM 857 C CA . GLY A 1 116 ? -27.406 -5.844 -3.748 1 29.67 116 GLY A CA 1
ATOM 858 C C . GLY A 1 116 ? -26.125 -5.715 -2.941 1 29.67 116 GLY A C 1
ATOM 859 O O . GLY A 1 116 ? -25.922 -6.426 -1.956 1 29.67 116 GLY A O 1
ATOM 860 N N . PHE A 1 117 ? -24.984 -5.176 -3.65 1 31.92 117 PHE A N 1
ATOM 861 C CA . PHE A 1 117 ? -23.672 -4.91 -3.105 1 31.92 117 PHE A CA 1
ATOM 862 C C . PHE A 1 117 ? -23.766 -4.379 -1.679 1 31.92 117 PHE A C 1
ATOM 864 O O . PHE A 1 117 ? -22.984 -3.51 -1.279 1 31.92 117 PHE A O 1
ATOM 871 N N . LEU A 1 118 ? -24.938 -4.16 -1.217 1 31.86 118 LEU A N 1
ATOM 872 C CA . LEU A 1 118 ? -25.141 -3.713 0.157 1 31.86 118 LEU A CA 1
ATOM 873 C C . LEU A 1 118 ? -24.312 -4.539 1.129 1 31.86 118 LEU A C 1
ATOM 875 O O . LEU A 1 118 ? -23.969 -5.691 0.846 1 31.86 118 LEU A O 1
ATOM 879 N N . PHE A 1 119 ? -23.578 -3.893 2.07 1 38.28 119 PHE A N 1
ATOM 880 C CA . PHE A 1 119 ? -22.953 -4.531 3.227 1 38.28 119 PHE A CA 1
ATOM 881 C C . PHE A 1 119 ? -23.75 -5.762 3.65 1 38.28 119 PHE A C 1
ATOM 883 O O . PHE A 1 119 ? -24.719 -5.656 4.406 1 38.28 119 PHE A O 1
ATOM 890 N N . GLU A 1 120 ? -24.328 -6.547 2.781 1 39.97 120 GLU A N 1
ATOM 891 C CA . GLU A 1 120 ? -24.938 -7.746 3.34 1 39.97 120 GLU A CA 1
ATOM 892 C C . GLU A 1 120 ? -24.156 -8.266 4.535 1 39.97 120 GLU A C 1
ATOM 894 O O . GLU A 1 120 ? -22.938 -8.031 4.641 1 39.97 120 GLU A O 1
ATOM 899 N N . GLU A 1 121 ? -24.906 -8.516 5.676 1 44.62 121 GLU A N 1
ATOM 900 C CA . GLU A 1 121 ? -24.609 -9.039 7.012 1 44.62 121 GLU A CA 1
ATOM 901 C C . GLU A 1 121 ? -23.531 -10.117 6.965 1 44.62 121 GLU A C 1
ATOM 903 O O . GLU A 1 121 ? -22.922 -10.43 7.988 1 44.62 121 GLU A O 1
ATOM 908 N N . SER A 1 122 ? -23.438 -10.781 5.789 1 47.12 122 SER A N 1
ATOM 909 C CA . SER A 1 122 ? -22.5 -11.875 6.039 1 47.12 122 SER A CA 1
ATOM 910 C C . SER A 1 122 ? -21.484 -12 4.914 1 47.12 122 SER A C 1
ATOM 912 O O . SER A 1 122 ? -21.75 -11.586 3.783 1 47.12 122 SER A O 1
ATOM 914 N N . LEU A 1 123 ? -20.328 -12.109 5.172 1 58.31 123 LEU A N 1
ATOM 915 C CA . LEU A 1 123 ? -19.266 -12.516 4.27 1 58.31 123 LEU A CA 1
ATOM 916 C C . LEU A 1 123 ? -19.688 -13.719 3.432 1 58.31 123 LEU A C 1
ATOM 918 O O . LEU A 1 123 ? -20.531 -14.508 3.854 1 58.31 123 LEU A O 1
ATOM 922 N N . PHE A 1 124 ? -19.312 -13.742 2.061 1 66.5 124 PHE A N 1
ATOM 923 C CA . PHE A 1 124 ? -19.562 -14.914 1.225 1 66.5 124 PHE A CA 1
ATOM 924 C C . PHE A 1 124 ? -18.828 -16.141 1.775 1 66.5 124 PHE A C 1
ATOM 926 O O . PHE A 1 124 ? -17.75 -16.016 2.35 1 66.5 124 PHE A O 1
ATOM 933 N N . LYS A 1 125 ? -19.594 -17.25 1.686 1 70.19 125 LYS A N 1
ATOM 934 C CA . LYS A 1 125 ? -18.938 -18.5 2.047 1 70.19 125 LYS A CA 1
ATOM 935 C C . LYS A 1 125 ? -17.969 -18.953 0.955 1 70.19 125 LYS A C 1
ATOM 937 O O . LYS A 1 125 ? -18.297 -18.891 -0.233 1 70.19 125 LYS A O 1
ATOM 942 N N . THR A 1 126 ? -16.812 -19.344 1.37 1 78.94 126 THR A N 1
ATOM 943 C CA . THR A 1 126 ? -15.773 -19.688 0.396 1 78.94 126 THR A CA 1
ATOM 944 C C . THR A 1 126 ? -15.609 -21.203 0.296 1 78.94 126 THR A C 1
ATOM 946 O O . THR A 1 126 ? -14.648 -21.688 -0.301 1 78.94 126 THR A O 1
ATOM 949 N N . ASP A 1 127 ? -16.531 -21.984 0.741 1 83.19 127 ASP A N 1
ATOM 950 C CA . ASP A 1 127 ? -16.516 -23.438 0.646 1 83.19 127 ASP A CA 1
ATOM 951 C C . ASP A 1 127 ? -16.469 -23.891 -0.811 1 83.19 127 ASP A C 1
ATOM 953 O O . ASP A 1 127 ? -15.758 -24.844 -1.145 1 83.19 127 ASP A O 1
ATOM 957 N N . PRO A 1 128 ? -17.156 -23.25 -1.634 1 83.75 128 PRO A N 1
ATOM 958 C CA . PRO A 1 128 ? -17.062 -23.656 -3.041 1 83.75 128 PRO A CA 1
ATOM 959 C C . PRO A 1 128 ? -15.648 -23.531 -3.594 1 83.75 128 PRO A C 1
ATOM 961 O O . PRO A 1 128 ? -15.219 -24.375 -4.387 1 83.75 128 PRO A O 1
ATOM 964 N N . LEU A 1 129 ? -14.938 -22.562 -3.146 1 87.62 129 LEU A N 1
ATOM 965 C CA . LEU A 1 129 ? -13.555 -22.422 -3.596 1 87.62 129 LEU A CA 1
ATOM 966 C C . LEU A 1 129 ? -12.695 -23.578 -3.096 1 87.62 129 LEU A C 1
ATOM 968 O O . LEU A 1 129 ? -11.859 -24.094 -3.836 1 87.62 129 LEU A O 1
ATOM 972 N N . ARG A 1 130 ? -12.938 -23.953 -1.863 1 91.31 130 ARG A N 1
ATOM 973 C CA . ARG A 1 130 ? -12.203 -25.094 -1.311 1 91.31 130 ARG A CA 1
ATOM 974 C C . ARG A 1 130 ? -12.453 -26.344 -2.127 1 91.31 130 ARG A C 1
ATOM 976 O O . ARG A 1 130 ? -11.516 -27.078 -2.453 1 91.31 130 ARG A O 1
ATOM 983 N N . ALA A 1 131 ? -13.695 -26.562 -2.432 1 90.25 131 ALA A N 1
ATOM 984 C CA . ALA A 1 131 ? -14.07 -27.734 -3.234 1 90.25 131 ALA A CA 1
ATOM 985 C C . ALA A 1 131 ? -13.453 -27.656 -4.629 1 90.25 131 ALA A C 1
ATOM 987 O O . ALA A 1 131 ? -13 -28.672 -5.164 1 90.25 131 ALA A O 1
ATOM 988 N N . PHE A 1 132 ? -13.469 -26.516 -5.145 1 91.25 132 PHE A N 1
ATOM 989 C CA . PHE A 1 132 ? -12.891 -26.266 -6.461 1 91.25 132 PHE A CA 1
ATOM 990 C C . PHE A 1 132 ? -11.398 -26.609 -6.461 1 91.25 132 PHE A C 1
ATOM 992 O O . PHE A 1 132 ? -10.914 -27.281 -7.375 1 91.25 132 PHE A O 1
ATOM 999 N N . LEU A 1 133 ? -10.688 -26.172 -5.492 1 94.06 133 LEU A N 1
ATOM 1000 C CA . LEU A 1 133 ? -9.258 -26.422 -5.375 1 94.06 133 LEU A CA 1
ATOM 1001 C C . LEU A 1 133 ? -8.977 -27.922 -5.203 1 94.06 133 LEU A C 1
ATOM 1003 O O . LEU A 1 133 ? -8.086 -28.469 -5.855 1 94.06 133 LEU A O 1
ATOM 1007 N N . LYS A 1 134 ? -9.773 -28.562 -4.371 1 93.38 134 LYS A N 1
ATOM 1008 C CA . LYS A 1 134 ? -9.586 -30 -4.129 1 93.38 134 LYS A CA 1
ATOM 1009 C C . LYS A 1 134 ? -9.812 -30.812 -5.402 1 93.38 134 LYS A C 1
ATOM 1011 O O . LYS A 1 134 ? -9.141 -31.812 -5.633 1 93.38 134 LYS A O 1
ATOM 1016 N N . LYS A 1 135 ? -10.711 -30.344 -6.184 1 92.94 135 LYS A N 1
ATOM 1017 C CA . LYS A 1 135 ? -11.062 -31.031 -7.426 1 92.94 135 LYS A CA 1
ATOM 1018 C C . LYS A 1 135 ? -9.961 -30.859 -8.477 1 92.94 135 LYS A C 1
ATOM 1020 O O . LYS A 1 135 ? -9.703 -31.781 -9.258 1 92.94 135 LYS A O 1
ATOM 1025 N N . ASN A 1 136 ? -9.336 -29.734 -8.477 1 93.75 136 ASN A N 1
ATOM 1026 C CA . ASN A 1 136 ? -8.492 -29.391 -9.625 1 93.75 136 ASN A CA 1
ATOM 1027 C C . ASN A 1 136 ? -7.012 -29.469 -9.273 1 93.75 136 ASN A C 1
ATOM 1029 O O . ASN A 1 136 ? -6.16 -29.5 -10.156 1 93.75 136 ASN A O 1
ATOM 1033 N N . VAL A 1 137 ? -6.664 -29.406 -8.031 1 93.88 137 VAL A N 1
ATOM 1034 C CA . VAL A 1 137 ? -5.285 -29.578 -7.582 1 93.88 137 VAL A CA 1
ATOM 1035 C C . VAL A 1 137 ? -5.102 -30.953 -6.965 1 93.88 137 VAL A C 1
ATOM 1037 O O . VAL A 1 137 ? -5.215 -31.125 -5.746 1 93.88 137 VAL A O 1
ATOM 1040 N N . THR A 1 138 ? -4.719 -31.875 -7.812 1 91.06 138 THR A N 1
ATOM 1041 C CA . THR A 1 138 ? -4.766 -33.281 -7.398 1 91.06 138 THR A CA 1
ATOM 1042 C C . THR A 1 138 ? -3.385 -33.906 -7.492 1 91.06 138 THR A C 1
ATOM 1044 O O . THR A 1 138 ? -3.191 -35.062 -7.066 1 91.06 138 THR A O 1
ATOM 1047 N N . ARG A 1 139 ? -2.43 -33.25 -8.047 1 89.19 139 ARG A N 1
ATOM 1048 C CA . ARG A 1 139 ? -1.102 -33.812 -8.242 1 89.19 139 ARG A CA 1
ATOM 1049 C C . ARG A 1 139 ? -0.07 -33.094 -7.363 1 89.19 139 ARG A C 1
ATOM 1051 O O . ARG A 1 139 ? -0.317 -32 -6.863 1 89.19 139 ARG A O 1
ATOM 1058 N N . LYS A 1 140 ? 1.001 -33.781 -7.223 1 93.69 140 LYS A N 1
ATOM 1059 C CA . LYS A 1 140 ? 2.115 -33.219 -6.477 1 93.69 140 LYS A CA 1
ATOM 1060 C C . LYS A 1 140 ? 2.691 -32 -7.195 1 93.69 140 LYS A C 1
ATOM 1062 O O . LYS A 1 140 ? 2.781 -31.984 -8.422 1 93.69 140 LYS A O 1
ATOM 1067 N N . GLN A 1 141 ? 3.076 -31.094 -6.402 1 96.75 141 GLN A N 1
ATOM 1068 C CA . GLN A 1 141 ? 3.713 -29.906 -6.957 1 96.75 141 GLN A CA 1
ATOM 1069 C C . GLN A 1 141 ? 5.094 -30.234 -7.516 1 96.75 141 GLN A C 1
ATOM 1071 O O . GLN A 1 141 ? 5.891 -30.906 -6.863 1 96.75 141 GLN A O 1
ATOM 1076 N N . THR A 1 142 ? 5.406 -29.781 -8.719 1 96.94 142 THR A N 1
ATOM 1077 C CA . THR A 1 142 ? 6.68 -30.078 -9.359 1 96.94 142 THR A CA 1
ATOM 1078 C C . THR A 1 142 ? 7.527 -28.812 -9.5 1 96.94 142 THR A C 1
ATOM 1080 O O . THR A 1 142 ? 8.664 -28.875 -9.969 1 96.94 142 THR A O 1
ATOM 1083 N N . ARG A 1 143 ? 6.977 -27.703 -9.047 1 96.88 143 ARG A N 1
ATOM 1084 C CA . ARG A 1 143 ? 7.648 -26.406 -9.07 1 96.88 143 ARG A CA 1
ATOM 1085 C C . ARG A 1 143 ? 7.715 -25.797 -7.676 1 96.88 143 ARG A C 1
ATOM 1087 O O . ARG A 1 143 ? 6.984 -26.219 -6.777 1 96.88 143 ARG A O 1
ATOM 1094 N N . LYS A 1 144 ? 8.602 -24.844 -7.516 1 97.81 144 LYS A N 1
ATOM 1095 C CA . LYS A 1 144 ? 8.586 -24.062 -6.285 1 97.81 144 LYS A CA 1
ATOM 1096 C C . LYS A 1 144 ? 7.461 -23.031 -6.305 1 97.81 144 LYS A C 1
ATOM 1098 O O . LYS A 1 144 ? 7.195 -22.406 -7.336 1 97.81 144 LYS A O 1
ATOM 1103 N N . LEU A 1 145 ? 6.82 -22.938 -5.16 1 98.44 145 LEU A N 1
ATOM 1104 C CA . LEU A 1 145 ? 5.66 -22.047 -5.055 1 98.44 145 LEU A CA 1
ATOM 1105 C C . LEU A 1 145 ? 5.863 -21.016 -3.961 1 98.44 145 LEU A C 1
ATOM 1107 O O . LEU A 1 145 ? 6.602 -21.25 -3.002 1 98.44 145 LEU A O 1
ATOM 1111 N N . VAL A 1 146 ? 5.309 -19.875 -4.164 1 98.19 146 VAL A N 1
ATOM 1112 C CA . VAL A 1 146 ? 5.148 -18.859 -3.125 1 98.19 146 VAL A CA 1
ATOM 1113 C C . VAL A 1 146 ? 3.68 -18.453 -3.008 1 98.19 146 VAL A C 1
ATOM 1115 O O . VAL A 1 146 ? 3.08 -17.984 -3.975 1 98.19 146 VAL A O 1
ATOM 1118 N N . ILE A 1 147 ? 3.158 -18.672 -1.866 1 98.25 147 ILE A N 1
ATOM 1119 C CA . ILE A 1 147 ? 1.781 -18.312 -1.552 1 98.25 147 ILE A CA 1
ATOM 1120 C C . ILE A 1 147 ? 1.767 -17.203 -0.487 1 98.25 147 ILE A C 1
ATOM 1122 O O . ILE A 1 147 ? 2.082 -17.469 0.678 1 98.25 147 ILE A O 1
ATOM 1126 N N . GLY A 1 148 ? 1.357 -16.031 -0.89 1 96.88 148 GLY A N 1
ATOM 1127 C CA . GLY A 1 148 ? 1.376 -14.898 0.026 1 96.88 148 GLY A CA 1
ATOM 1128 C C . GLY A 1 148 ? 0.102 -14.766 0.839 1 96.88 148 GLY A C 1
ATOM 1129 O O . GLY A 1 148 ? -0.999 -14.93 0.308 1 96.88 148 GLY A O 1
ATOM 1130 N N . VAL A 1 149 ? 0.247 -14.539 2.109 1 96.19 149 VAL A N 1
ATOM 1131 C CA . VAL A 1 149 ? -0.869 -14.352 3.031 1 96.19 149 VAL A CA 1
ATOM 1132 C C . VAL A 1 149 ? -0.572 -13.18 3.969 1 96.19 149 VAL A C 1
ATOM 1134 O O . VAL A 1 149 ? 0.578 -12.75 4.09 1 96.19 149 VAL A O 1
ATOM 1137 N N . THR A 1 150 ? -1.646 -12.641 4.547 1 92.12 150 THR A N 1
ATOM 1138 C CA . THR A 1 150 ? -1.485 -11.586 5.543 1 92.12 150 THR A CA 1
ATOM 1139 C C . THR A 1 150 ? -2.002 -12.047 6.902 1 92.12 150 THR A C 1
ATOM 1141 O O . THR A 1 150 ? -3.186 -12.359 7.051 1 92.12 150 THR A O 1
ATOM 1144 N N . ASN A 1 151 ? -1.134 -12.133 7.875 1 90.31 151 ASN A N 1
ATOM 1145 C CA . ASN A 1 151 ? -1.566 -12.43 9.234 1 90.31 151 ASN A CA 1
ATOM 1146 C C . ASN A 1 151 ? -2.434 -11.305 9.805 1 90.31 151 ASN A C 1
ATOM 1148 O O . ASN A 1 151 ? -1.975 -10.172 9.945 1 90.31 151 ASN A O 1
ATOM 1152 N N . ALA A 1 152 ? -3.637 -11.625 10.086 1 84.94 152 ALA A N 1
ATOM 1153 C CA . ALA A 1 152 ? -4.602 -10.609 10.5 1 84.94 152 ALA A CA 1
ATOM 1154 C C . ALA A 1 152 ? -4.281 -10.086 11.898 1 84.94 152 ALA A C 1
ATOM 1156 O O . ALA A 1 152 ? -4.625 -8.953 12.234 1 84.94 152 ALA A O 1
ATOM 1157 N N . ASN A 1 153 ? -3.676 -10.875 12.734 1 79.62 153 ASN A N 1
ATOM 1158 C CA . ASN A 1 153 ? -3.369 -10.492 14.109 1 79.62 153 ASN A CA 1
ATOM 1159 C C . ASN A 1 153 ? -2.137 -9.594 14.18 1 79.62 153 ASN A C 1
ATOM 1161 O O . ASN A 1 153 ? -2.123 -8.609 14.922 1 79.62 153 ASN A O 1
ATOM 1165 N N . THR A 1 154 ? -1.166 -9.938 13.336 1 79.25 154 THR A N 1
ATOM 1166 C CA . THR A 1 154 ? 0.102 -9.219 13.438 1 79.25 154 THR A CA 1
ATOM 1167 C C . THR A 1 154 ? 0.232 -8.188 12.328 1 79.25 154 THR A C 1
ATOM 1169 O O . THR A 1 154 ? 1.075 -7.289 12.406 1 79.25 154 THR A O 1
ATOM 1172 N N . GLY A 1 155 ? -0.552 -8.398 11.297 1 82.44 155 GLY A N 1
ATOM 1173 C CA . GLY A 1 155 ? -0.428 -7.523 10.133 1 82.44 155 GLY A CA 1
ATOM 1174 C C . GLY A 1 155 ? 0.742 -7.887 9.242 1 82.44 155 GLY A C 1
ATOM 1175 O O . GLY A 1 155 ? 0.985 -7.223 8.227 1 82.44 155 GLY A O 1
ATOM 1176 N N . GLU A 1 156 ? 1.362 -8.938 9.586 1 84.62 156 GLU A N 1
ATOM 1177 C CA . GLU A 1 156 ? 2.57 -9.312 8.859 1 84.62 156 GLU A CA 1
ATOM 1178 C C . GLU A 1 156 ? 2.229 -10.086 7.586 1 84.62 156 GLU A C 1
ATOM 1180 O O . GLU A 1 156 ? 1.271 -10.859 7.566 1 84.62 156 GLU A O 1
ATOM 1185 N N . TYR A 1 157 ? 3.082 -9.82 6.562 1 89 157 TYR A N 1
ATOM 1186 C CA . TYR A 1 157 ? 3.021 -10.625 5.352 1 89 157 TYR A CA 1
ATOM 1187 C C . TYR A 1 157 ? 3.793 -11.93 5.523 1 89 157 TYR A C 1
ATOM 1189 O O . TYR A 1 157 ? 4.949 -11.922 5.953 1 89 157 TYR A O 1
ATOM 1197 N N . GLU A 1 158 ? 3.18 -13.039 5.27 1 92.44 158 GLU A N 1
ATOM 1198 C CA . GLU A 1 158 ? 3.781 -14.367 5.395 1 92.44 158 GLU A CA 1
ATOM 1199 C C . GLU A 1 158 ? 3.672 -15.148 4.086 1 92.44 158 GLU A C 1
ATOM 1201 O O . GLU A 1 158 ? 2.926 -14.758 3.186 1 92.44 158 GLU A O 1
ATOM 1206 N N . ARG A 1 159 ? 4.535 -16.188 4 1 96.12 159 ARG A N 1
ATOM 1207 C CA . ARG A 1 159 ? 4.586 -16.984 2.787 1 96.12 159 ARG A CA 1
ATOM 1208 C C . ARG A 1 159 ? 4.477 -18.469 3.113 1 96.12 159 ARG A C 1
ATOM 1210 O O . ARG A 1 159 ? 5.062 -18.938 4.09 1 96.12 159 ARG A O 1
ATOM 1217 N N . TYR A 1 160 ? 3.701 -19.125 2.344 1 97 160 TYR A N 1
ATOM 1218 C CA . TYR A 1 160 ? 3.686 -20.594 2.334 1 97 160 TYR A CA 1
ATOM 1219 C C . TYR A 1 160 ? 4.172 -21.125 0.995 1 97 160 TYR A C 1
ATOM 1221 O O . TYR A 1 160 ? 4.328 -20.375 0.032 1 97 160 TYR A O 1
ATOM 1229 N N . ASN A 1 161 ? 4.527 -22.375 1.028 1 97.31 161 ASN A N 1
ATOM 1230 C CA . ASN A 1 161 ? 5.07 -22.953 -0.197 1 97.31 161 ASN A CA 1
ATOM 1231 C C . ASN A 1 161 ? 4.719 -24.422 -0.322 1 97.31 161 ASN A C 1
ATOM 1233 O O . ASN A 1 161 ? 3.875 -24.938 0.417 1 97.31 161 ASN A O 1
ATOM 1237 N N . GLU A 1 162 ? 5.336 -25.016 -1.322 1 96.44 162 GLU A N 1
ATOM 1238 C CA . GLU A 1 162 ? 4.973 -26.375 -1.725 1 96.44 162 GLU A CA 1
ATOM 1239 C C . GLU A 1 162 ? 5.461 -27.406 -0.709 1 96.44 162 GLU A C 1
ATOM 1241 O O . GLU A 1 162 ? 5.16 -28.594 -0.827 1 96.44 162 GLU A O 1
ATOM 1246 N N . SER A 1 163 ? 6.176 -26.969 0.358 1 95.38 163 SER A N 1
ATOM 1247 C CA . SER A 1 163 ? 6.621 -27.906 1.383 1 95.38 163 SER A CA 1
ATOM 1248 C C . SER A 1 163 ? 5.461 -28.359 2.264 1 95.38 163 SER A C 1
ATOM 1250 O O . SER A 1 163 ? 5.578 -29.328 2.998 1 95.38 163 SER A O 1
ATOM 1252 N N . LEU A 1 164 ? 4.367 -27.688 2.156 1 95.56 164 LEU A N 1
ATOM 1253 C CA . LEU A 1 164 ? 3.16 -28.078 2.877 1 95.56 164 LEU A CA 1
ATOM 1254 C C . LEU A 1 164 ? 2.564 -29.359 2.297 1 95.56 164 LEU A C 1
ATOM 1256 O O . LEU A 1 164 ? 2.811 -29.688 1.135 1 95.56 164 LEU A O 1
ATOM 1260 N N . SER A 1 165 ? 1.798 -30.016 3.189 1 95 165 SER A N 1
ATOM 1261 C CA . SER A 1 165 ? 0.988 -31.094 2.641 1 95 165 SER A CA 1
ATOM 1262 C C . SER A 1 165 ? -0.019 -30.578 1.622 1 95 165 SER A C 1
ATOM 1264 O O . SER A 1 165 ? -0.328 -29.375 1.604 1 95 165 SER A O 1
ATOM 1266 N N . ASP A 1 166 ? -0.5 -31.484 0.785 1 93.25 166 ASP A N 1
ATOM 1267 C CA . ASP A 1 166 ? -1.48 -31.094 -0.219 1 93.25 166 ASP A CA 1
ATOM 1268 C C . ASP A 1 166 ? -2.693 -30.422 0.431 1 93.25 166 ASP A C 1
ATOM 1270 O O . ASP A 1 166 ? -3.178 -29.391 -0.048 1 93.25 166 ASP A O 1
ATOM 1274 N N . ALA A 1 167 ? -3.189 -31 1.493 1 93.44 167 ALA A N 1
ATOM 1275 C CA . ALA A 1 167 ? -4.336 -30.453 2.207 1 93.44 167 ALA A CA 1
ATOM 1276 C C . ALA A 1 167 ? -4.012 -29.078 2.783 1 93.44 167 A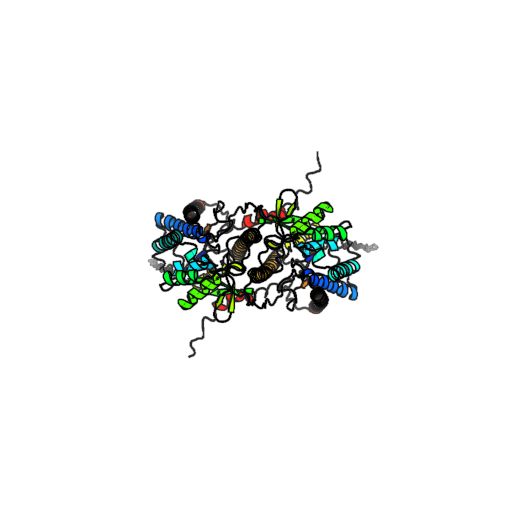LA A C 1
ATOM 1278 O O . ALA A 1 167 ? -4.828 -28.156 2.709 1 93.44 167 ALA A O 1
ATOM 1279 N N . ASP A 1 168 ? -2.809 -28.953 3.344 1 96.12 168 ASP A N 1
ATOM 1280 C CA . ASP A 1 168 ? -2.4 -27.688 3.941 1 96.12 168 ASP A CA 1
ATOM 1281 C C . ASP A 1 168 ? -2.164 -26.625 2.869 1 96.12 168 ASP A C 1
ATOM 1283 O O . ASP A 1 168 ? -2.391 -25.438 3.105 1 96.12 168 ASP A O 1
ATOM 1287 N N . LEU A 1 169 ? -1.692 -27.094 1.735 1 97 169 LEU A N 1
ATOM 1288 C CA . LEU A 1 169 ? -1.479 -26.156 0.635 1 97 169 LEU A CA 1
ATOM 1289 C C . LEU A 1 169 ? -2.795 -25.516 0.197 1 97 169 LEU A C 1
ATOM 1291 O O . LEU A 1 169 ? -2.846 -24.312 -0.085 1 97 169 LEU A O 1
ATOM 1295 N N . ILE A 1 170 ? -3.832 -26.281 0.161 1 96.38 170 ILE A N 1
ATOM 1296 C CA . ILE A 1 170 ? -5.16 -25.781 -0.167 1 96.38 170 ILE A CA 1
ATOM 1297 C C . ILE A 1 170 ? -5.59 -24.75 0.875 1 96.38 170 ILE A C 1
ATOM 1299 O O . ILE A 1 170 ? -6.102 -23.688 0.528 1 96.38 170 ILE A O 1
ATOM 1303 N N . GLU A 1 171 ? -5.336 -25.016 2.145 1 96.12 171 GLU A N 1
ATOM 1304 C CA . GLU A 1 171 ? -5.684 -24.078 3.205 1 96.12 171 GLU A CA 1
ATOM 1305 C C . GLU A 1 171 ? -4.898 -22.781 3.07 1 96.12 171 GLU A C 1
ATOM 1307 O O . GLU A 1 171 ? -5.43 -21.703 3.324 1 96.12 171 GLU A O 1
ATOM 1312 N N . ALA A 1 172 ? -3.633 -22.906 2.689 1 97.06 172 ALA A N 1
ATOM 1313 C CA . ALA A 1 172 ? -2.818 -21.719 2.479 1 97.06 172 ALA A CA 1
ATOM 1314 C C . ALA A 1 172 ? -3.395 -20.844 1.361 1 97.06 172 ALA A C 1
ATOM 1316 O O . ALA A 1 172 ? -3.426 -19.625 1.473 1 97.06 172 ALA A O 1
ATOM 1317 N N . VAL A 1 173 ? -3.814 -21.484 0.314 1 97.44 173 VAL A N 1
ATOM 1318 C CA . VAL A 1 173 ? -4.406 -20.75 -0.805 1 97.44 173 VAL A CA 1
ATOM 1319 C C . VAL A 1 173 ? -5.715 -20.109 -0.366 1 97.44 173 VAL A C 1
ATOM 1321 O O . VAL A 1 173 ? -6.02 -18.984 -0.76 1 97.44 173 VAL A O 1
ATOM 1324 N N . MET A 1 174 ? -6.48 -20.812 0.472 1 95.44 174 MET A N 1
ATOM 1325 C CA . MET A 1 174 ? -7.707 -20.234 1.023 1 95.44 174 MET A CA 1
ATOM 1326 C C . MET A 1 174 ? -7.402 -18.969 1.819 1 95.44 174 MET A C 1
ATOM 1328 O O . MET A 1 174 ? -8.125 -17.984 1.72 1 95.44 174 MET A O 1
ATOM 1332 N N . CYS A 1 175 ? -6.355 -19.047 2.559 1 95.38 175 CYS A N 1
ATOM 1333 C CA . CYS A 1 175 ? -5.922 -17.875 3.314 1 95.38 175 CYS A CA 1
ATOM 1334 C C . CYS A 1 175 ? -5.527 -16.734 2.379 1 95.38 175 CYS A C 1
ATOM 1336 O O . CYS A 1 175 ? -5.938 -15.594 2.576 1 95.38 175 CYS A O 1
ATOM 1338 N N . SER A 1 176 ? -4.785 -17.062 1.359 1 97.06 176 SER A N 1
ATOM 1339 C CA . SER A 1 176 ? -4.297 -16.078 0.402 1 97.06 176 SER A CA 1
ATOM 1340 C C . SER A 1 176 ? -5.445 -15.406 -0.342 1 97.06 176 SER A C 1
ATOM 1342 O O . SER A 1 176 ? -5.277 -14.336 -0.928 1 97.06 176 SER A O 1
ATOM 1344 N N . SER A 1 177 ? -6.605 -16.031 -0.304 1 93.25 177 SER A N 1
ATOM 1345 C CA . SER A 1 177 ? -7.746 -15.562 -1.089 1 93.25 177 SER A CA 1
ATOM 1346 C C . SER A 1 177 ? -8.852 -15.016 -0.19 1 93.25 177 SER A C 1
ATOM 1348 O O . SER A 1 177 ? -9.984 -14.836 -0.632 1 93.25 177 SER A O 1
ATOM 1350 N N . ALA A 1 178 ? -8.539 -14.836 1.062 1 90 178 ALA A N 1
ATOM 1351 C CA . ALA A 1 178 ? -9.523 -14.32 2.016 1 90 178 ALA A CA 1
ATOM 1352 C C . ALA A 1 178 ? -9.617 -12.797 1.937 1 90 178 ALA A C 1
ATOM 1354 O O . ALA A 1 178 ? -9.25 -12.102 2.883 1 90 178 ALA A O 1
ATOM 1355 N N . VAL A 1 179 ? -10.227 -12.305 0.886 1 84.69 179 VAL A N 1
ATOM 1356 C CA . VAL A 1 179 ? -10.344 -10.867 0.634 1 84.69 179 VAL A CA 1
ATOM 1357 C C . VAL A 1 179 ? -11.227 -10.227 1.701 1 84.69 179 VAL A C 1
ATOM 1359 O O . VAL A 1 179 ? -12.414 -10.531 1.791 1 84.69 179 VAL A O 1
ATOM 1362 N N . PRO A 1 180 ? -10.648 -9.328 2.426 1 81.38 180 PRO A N 1
ATOM 1363 C CA . PRO A 1 180 ? -11.453 -8.695 3.477 1 81.38 180 PRO A CA 1
ATOM 1364 C C . PRO A 1 180 ? -12.688 -7.984 2.928 1 81.38 180 PRO A C 1
ATOM 1366 O O . PRO A 1 180 ? -12.633 -7.379 1.853 1 81.38 180 PRO A O 1
ATOM 1369 N N . ALA A 1 181 ? -13.805 -7.996 3.721 1 71 181 ALA A N 1
ATOM 1370 C CA . ALA A 1 181 ? -15.086 -7.367 3.41 1 71 181 ALA A CA 1
ATOM 1371 C C . ALA A 1 181 ? -15.891 -8.211 2.43 1 71 181 ALA A C 1
ATOM 1373 O O . ALA A 1 181 ? -17.094 -7.996 2.254 1 71 181 ALA A O 1
ATOM 1374 N N . PHE A 1 182 ? -15.211 -9.133 1.738 1 75.25 182 PHE A N 1
ATOM 1375 C CA . PHE A 1 182 ? -15.93 -9.969 0.786 1 75.25 182 PHE A CA 1
ATOM 1376 C C . PHE A 1 182 ? -15.992 -11.406 1.278 1 75.25 182 PHE A C 1
ATOM 1378 O O . PHE A 1 182 ? -17.016 -12.078 1.114 1 75.25 182 PHE A O 1
ATOM 1385 N N . PHE A 1 183 ? -14.867 -11.812 1.817 1 79.31 183 PHE A N 1
ATOM 1386 C CA . PHE A 1 183 ? -14.781 -13.188 2.299 1 79.31 183 PHE A CA 1
ATOM 1387 C C . PHE A 1 183 ? -14.328 -13.219 3.754 1 79.31 183 PHE A C 1
ATOM 1389 O O . PHE A 1 183 ? -13.656 -12.297 4.227 1 79.31 183 PHE A O 1
ATOM 1396 N N . PRO A 1 184 ? -14.789 -14.305 4.453 1 78.5 184 PRO A N 1
ATOM 1397 C CA . PRO A 1 184 ? -14.297 -14.43 5.824 1 78.5 184 PRO A CA 1
ATOM 1398 C C . PRO A 1 184 ? -12.781 -14.656 5.887 1 78.5 184 PRO A C 1
ATOM 1400 O O . PRO A 1 184 ? -12.203 -15.25 4.977 1 78.5 184 PRO A O 1
ATOM 1403 N N . TYR A 1 185 ? -12.289 -14.117 6.988 1 85.06 185 TYR A N 1
ATOM 1404 C CA . TYR A 1 185 ? -10.914 -14.508 7.258 1 85.06 185 TYR A CA 1
ATOM 1405 C C . TYR A 1 185 ? -10.797 -16.016 7.402 1 85.06 185 TYR A C 1
ATOM 1407 O O . TYR A 1 185 ? -11.797 -16.719 7.59 1 85.06 185 TYR A O 1
ATOM 1415 N N . GLN A 1 186 ? -9.586 -16.547 7.223 1 89.81 186 GLN A N 1
ATOM 1416 C CA . GLN A 1 186 ? -9.328 -17.984 7.352 1 89.81 186 GLN A CA 1
ATOM 1417 C C . GLN A 1 186 ? -8.398 -18.281 8.523 1 89.81 186 GLN A C 1
ATOM 1419 O O . GLN A 1 186 ? -7.508 -17.484 8.828 1 89.81 186 GLN A O 1
ATOM 1424 N N . ILE A 1 187 ? -8.734 -19.328 9.172 1 90.56 187 ILE A N 1
ATOM 1425 C CA . ILE A 1 187 ? -7.867 -19.797 10.25 1 90.56 187 ILE A CA 1
ATOM 1426 C C . ILE A 1 187 ? -7.008 -20.953 9.758 1 90.56 187 ILE A C 1
ATOM 1428 O O . ILE A 1 187 ? -7.527 -21.938 9.219 1 90.56 187 ILE A O 1
ATOM 1432 N N . PHE A 1 188 ? -5.73 -20.891 9.898 1 93.75 188 PHE A N 1
ATOM 1433 C CA . PHE A 1 188 ? -4.773 -21.906 9.469 1 93.75 188 PHE A CA 1
ATOM 1434 C C . PHE A 1 188 ? -3.59 -21.969 10.422 1 93.75 188 PHE A C 1
ATOM 1436 O O . PHE A 1 188 ? -2.947 -20.953 10.695 1 93.75 188 PHE A O 1
ATOM 1443 N N . LYS A 1 189 ? -3.393 -23.141 11.039 1 93 189 LYS A N 1
ATOM 1444 C CA . LYS A 1 189 ? -2.299 -23.422 11.961 1 93 189 LYS A CA 1
ATOM 1445 C C . LYS A 1 189 ? -2.303 -22.438 13.133 1 93 189 LYS A C 1
ATOM 1447 O O . LYS A 1 189 ? -1.263 -21.875 13.477 1 93 189 LYS A O 1
ATOM 1452 N N . GLY A 1 190 ? -3.508 -22.047 13.57 1 88.88 190 GLY A N 1
ATOM 1453 C CA . GLY A 1 190 ? -3.678 -21.266 14.789 1 88.88 190 GLY A CA 1
ATOM 1454 C C . GLY A 1 190 ? -3.635 -19.766 14.555 1 88.88 190 GLY A C 1
ATOM 1455 O O . GLY A 1 190 ? -3.76 -18.984 15.492 1 88.88 190 GLY A O 1
ATOM 1456 N N . ASN A 1 191 ? -3.479 -19.422 13.305 1 90.25 191 ASN A N 1
ATOM 1457 C CA . ASN A 1 191 ? -3.439 -18 12.992 1 90.25 191 ASN A CA 1
ATOM 1458 C C . ASN A 1 191 ? -4.598 -17.594 12.086 1 90.25 191 ASN A C 1
ATOM 1460 O O . ASN A 1 191 ? -5.137 -18.422 11.352 1 90.25 191 ASN A O 1
ATOM 1464 N N . THR A 1 192 ? -5.008 -16.328 12.211 1 89.25 192 THR A N 1
ATOM 1465 C CA . THR A 1 192 ? -6.039 -15.742 11.359 1 89.25 192 THR A CA 1
ATOM 1466 C C . THR A 1 192 ? -5.41 -14.984 10.195 1 89.25 192 THR A C 1
ATOM 1468 O O . THR A 1 192 ? -4.496 -14.18 10.398 1 89.25 192 THR A O 1
ATOM 1471 N N . TYR A 1 193 ? -5.953 -15.25 8.977 1 91.88 193 TYR A N 1
ATOM 1472 C CA . TYR A 1 193 ? -5.301 -14.672 7.812 1 91.88 193 TYR A CA 1
ATOM 1473 C C . TYR A 1 193 ? -6.305 -13.922 6.945 1 91.88 193 TYR A C 1
ATOM 1475 O O . TYR A 1 193 ? -7.457 -14.344 6.809 1 91.88 193 TYR A O 1
ATOM 1483 N N . PHE A 1 194 ? -5.789 -12.758 6.438 1 91.12 194 PHE A N 1
ATOM 1484 C CA . PHE A 1 194 ? -6.406 -12.078 5.305 1 91.12 194 PHE A CA 1
ATOM 1485 C C . PHE A 1 194 ? -5.691 -12.43 4.008 1 91.12 194 PHE A C 1
ATOM 1487 O O . PHE A 1 194 ? -4.598 -12.992 4.027 1 91.12 194 PHE A O 1
ATOM 1494 N N . ASP A 1 195 ? -6.359 -12.086 2.949 1 93.19 195 ASP A N 1
ATOM 1495 C CA . ASP A 1 195 ? -5.758 -12.164 1.621 1 93.19 195 ASP A CA 1
ATOM 1496 C C . ASP A 1 195 ? -4.371 -11.531 1.605 1 93.19 195 ASP A C 1
ATOM 1498 O O . ASP A 1 195 ? -4.152 -10.492 2.23 1 93.19 195 ASP A O 1
ATOM 1502 N N . GLY A 1 196 ? -3.438 -12.18 0.891 1 93.88 196 GLY A N 1
ATOM 1503 C CA . GLY A 1 196 ? -2.094 -11.641 0.777 1 93.88 196 GLY A CA 1
ATOM 1504 C C . GLY A 1 196 ? -2.059 -10.242 0.181 1 93.88 196 GLY A C 1
ATOM 1505 O O . GLY A 1 196 ? -1.148 -9.461 0.465 1 93.88 196 GLY A O 1
ATOM 1506 N N . GLY A 1 197 ? -3.027 -9.914 -0.604 1 91.12 197 GLY A N 1
ATOM 1507 C CA . GLY A 1 197 ? -3.094 -8.641 -1.303 1 91.12 197 GLY A CA 1
ATOM 1508 C C . GLY A 1 197 ? -3.275 -7.461 -0.37 1 91.12 197 GLY A C 1
ATOM 1509 O O . GLY A 1 197 ? -3.102 -6.309 -0.776 1 91.12 197 GLY A O 1
ATOM 1510 N N . VAL A 1 198 ? -3.592 -7.758 0.873 1 88.12 198 VAL A N 1
ATOM 1511 C CA . VAL A 1 198 ? -3.705 -6.684 1.856 1 88.12 198 VAL A CA 1
ATOM 1512 C C . VAL A 1 198 ? -2.355 -5.988 2.018 1 88.12 198 VAL A C 1
ATOM 1514 O O . VAL A 1 198 ? -2.297 -4.766 2.184 1 88.12 198 VAL A O 1
ATOM 1517 N N . VAL A 1 199 ? -1.328 -6.758 1.842 1 87.62 199 VAL A N 1
ATOM 1518 C CA . VAL A 1 199 ? 0.004 -6.195 2.033 1 87.62 199 VAL A CA 1
ATOM 1519 C C . VAL A 1 199 ? 0.735 -6.125 0.695 1 87.62 199 VAL A C 1
ATOM 1521 O O . VAL A 1 199 ? 1.358 -5.113 0.371 1 87.62 199 VAL A O 1
ATOM 1524 N N . ARG A 1 200 ? 0.614 -7.191 -0.052 1 88.75 200 ARG A N 1
ATOM 1525 C CA . ARG A 1 200 ? 1.301 -7.23 -1.339 1 88.75 200 ARG A CA 1
ATOM 1526 C C . ARG A 1 200 ? 0.358 -7.684 -2.449 1 88.75 200 ARG A C 1
ATOM 1528 O O . ARG A 1 200 ? -0.179 -8.789 -2.4 1 88.75 200 ARG A O 1
ATOM 1535 N N . ALA A 1 201 ? 0.331 -6.828 -3.445 1 88.44 201 ALA A N 1
ATOM 1536 C CA . ALA A 1 201 ? -0.515 -7.199 -4.578 1 88.44 201 ALA A CA 1
ATOM 1537 C C . ALA A 1 201 ? 0.175 -8.234 -5.457 1 88.44 201 ALA A C 1
ATOM 1539 O O . ALA A 1 201 ? -0.489 -9.055 -6.102 1 88.44 201 ALA A O 1
ATOM 1540 N N . ALA A 1 202 ? 1.45 -8.18 -5.48 1 90.62 202 ALA A N 1
ATOM 1541 C CA . ALA A 1 202 ? 2.322 -9.125 -6.176 1 90.62 202 ALA A CA 1
ATOM 1542 C C . ALA A 1 202 ? 3.6 -9.383 -5.383 1 90.62 202 ALA A C 1
ATOM 1544 O O . ALA A 1 202 ? 4.293 -8.438 -4.992 1 90.62 202 ALA A O 1
ATOM 1545 N N . ASP A 1 203 ? 3.879 -10.633 -5.164 1 93.31 203 ASP A N 1
ATOM 1546 C CA . ASP A 1 203 ? 5.027 -10.953 -4.32 1 93.31 203 ASP A CA 1
ATOM 1547 C C . ASP A 1 203 ? 6.254 -11.289 -5.164 1 93.31 203 ASP A C 1
ATOM 1549 O O . ASP A 1 203 ? 6.637 -12.453 -5.273 1 93.31 203 ASP A O 1
ATOM 1553 N N . VAL A 1 204 ? 6.887 -10.297 -5.617 1 91.5 204 VAL A N 1
ATOM 1554 C CA . VAL A 1 204 ? 8.078 -10.445 -6.445 1 91.5 204 VAL A CA 1
ATOM 1555 C C . VAL A 1 204 ? 9.266 -10.859 -5.578 1 91.5 204 VAL A C 1
ATOM 1557 O O . VAL A 1 204 ? 10.086 -11.68 -5.996 1 91.5 204 VAL A O 1
ATOM 1560 N N . PHE A 1 205 ? 9.328 -10.383 -4.402 1 87.75 205 PHE A N 1
ATOM 1561 C CA . PHE A 1 205 ? 10.43 -10.719 -3.506 1 87.75 205 PHE A CA 1
ATOM 1562 C C . PHE A 1 205 ? 10.398 -12.195 -3.141 1 87.75 205 PHE A C 1
ATOM 1564 O O . PHE A 1 205 ? 11.445 -12.844 -3.068 1 87.75 205 PHE A O 1
ATOM 1571 N N . GLY A 1 206 ? 9.188 -12.664 -2.922 1 93 206 GLY A N 1
ATOM 1572 C CA . GLY A 1 206 ? 9.07 -14.086 -2.645 1 93 206 GLY A CA 1
ATOM 1573 C C . GLY A 1 206 ? 9.586 -14.961 -3.773 1 93 206 GLY A C 1
ATOM 1574 O O . GLY A 1 206 ? 10.273 -15.953 -3.531 1 93 206 GLY A O 1
ATOM 1575 N N . ALA A 1 207 ? 9.289 -14.57 -4.961 1 96.38 207 ALA A N 1
ATOM 1576 C CA . ALA A 1 207 ? 9.766 -15.312 -6.129 1 96.38 207 ALA A CA 1
ATOM 1577 C C . ALA A 1 207 ? 11.289 -15.297 -6.211 1 96.38 207 ALA A C 1
ATOM 1579 O O . ALA A 1 207 ? 11.906 -16.328 -6.461 1 96.38 207 ALA A O 1
ATOM 1580 N N . ILE A 1 208 ? 11.867 -14.156 -5.992 1 92.62 208 ILE A N 1
ATOM 1581 C CA . ILE A 1 208 ? 13.312 -14 -6.07 1 92.62 208 ILE A CA 1
ATOM 1582 C C . ILE A 1 208 ? 13.984 -14.844 -4.988 1 92.62 208 ILE A C 1
ATOM 1584 O O . ILE A 1 208 ? 14.969 -15.539 -5.25 1 92.62 208 ILE A O 1
ATOM 1588 N N . ASP A 1 209 ? 13.43 -14.812 -3.826 1 92.5 209 ASP A N 1
ATOM 1589 C CA . ASP A 1 209 ? 13.984 -15.57 -2.713 1 92.5 209 ASP A CA 1
ATOM 1590 C C . ASP A 1 209 ? 14 -17.062 -3.021 1 92.5 209 ASP A C 1
ATOM 1592 O O . ASP A 1 209 ? 14.977 -17.766 -2.721 1 92.5 209 ASP A O 1
ATOM 1596 N N . ARG A 1 210 ? 12.977 -17.516 -3.574 1 96.38 210 ARG A N 1
ATOM 1597 C CA . ARG A 1 210 ? 12.922 -18.922 -3.928 1 96.38 210 ARG A CA 1
ATOM 1598 C C . ARG A 1 210 ? 13.906 -19.25 -5.043 1 96.38 210 ARG A C 1
ATOM 1600 O O . ARG A 1 210 ? 14.523 -20.328 -5.039 1 96.38 210 ARG A O 1
ATOM 1607 N N . CYS A 1 211 ? 14.047 -18.359 -5.973 1 96.81 211 CYS A N 1
ATOM 1608 C CA . CYS A 1 211 ? 14.992 -18.562 -7.059 1 96.81 211 CYS A CA 1
ATOM 1609 C C . CYS A 1 211 ? 16.422 -18.578 -6.539 1 96.81 211 CYS A C 1
ATOM 1611 O O . CYS A 1 211 ? 17.281 -19.297 -7.055 1 96.81 211 CYS A O 1
ATOM 1613 N N . LYS A 1 212 ? 16.672 -17.797 -5.52 1 93.69 212 LYS A N 1
ATOM 1614 C CA . LYS A 1 212 ? 18.016 -17.75 -4.949 1 93.69 212 LYS A CA 1
ATOM 1615 C C . LYS A 1 212 ? 18.438 -19.109 -4.426 1 93.69 212 LYS A C 1
ATOM 1617 O O . LYS A 1 212 ? 19.641 -19.422 -4.371 1 93.69 212 LYS A O 1
ATOM 1622 N N . GLU A 1 213 ? 17.516 -19.922 -4.102 1 94.88 213 GLU A N 1
ATOM 1623 C CA . GLU A 1 213 ? 17.812 -21.266 -3.641 1 94.88 213 GLU A CA 1
ATOM 1624 C C . GLU A 1 213 ? 18.312 -22.141 -4.781 1 94.88 213 GLU A C 1
ATOM 1626 O O . GLU A 1 213 ? 18.875 -23.219 -4.547 1 94.88 213 GLU A O 1
ATOM 1631 N N . LEU A 1 214 ? 18.188 -21.672 -5.988 1 96.38 214 LEU A N 1
ATOM 1632 C CA . LEU A 1 214 ? 18.422 -22.531 -7.141 1 96.38 214 LEU A CA 1
ATOM 1633 C C . LEU A 1 214 ? 19.625 -22.031 -7.938 1 96.38 214 LEU A C 1
ATOM 1635 O O . LEU A 1 214 ? 20.109 -22.734 -8.836 1 96.38 214 LEU A O 1
ATOM 1639 N N . VAL A 1 215 ? 20.062 -20.875 -7.602 1 96.62 215 VAL A N 1
ATOM 1640 C CA . VAL A 1 215 ? 21.109 -20.266 -8.406 1 96.62 215 VAL A CA 1
ATOM 1641 C C . VAL A 1 215 ? 22.281 -19.859 -7.516 1 96.62 215 VAL A C 1
ATOM 1643 O O . VAL A 1 215 ? 22.156 -19.875 -6.285 1 96.62 215 VAL A O 1
ATOM 1646 N N . ASP A 1 216 ? 23.406 -19.438 -8.148 1 93.75 216 ASP A N 1
ATOM 1647 C CA . ASP A 1 216 ? 24.578 -18.984 -7.426 1 93.75 216 ASP A CA 1
ATOM 1648 C C . ASP A 1 216 ? 24.609 -17.469 -7.316 1 93.75 216 ASP A C 1
ATOM 1650 O O . ASP A 1 216 ? 25.203 -16.906 -6.387 1 93.75 216 ASP A O 1
ATOM 1654 N N . ASP A 1 217 ? 23.969 -16.938 -8.273 1 91.75 217 ASP A N 1
ATOM 1655 C CA . ASP A 1 217 ? 23.953 -15.477 -8.359 1 91.75 217 ASP A CA 1
ATOM 1656 C C . ASP A 1 217 ? 22.609 -14.961 -8.867 1 91.75 217 ASP A C 1
ATOM 1658 O O . ASP A 1 217 ? 22 -15.562 -9.766 1 91.75 217 ASP A O 1
ATOM 1662 N N . VAL A 1 218 ? 22.188 -13.844 -8.406 1 91.12 218 VAL A N 1
ATOM 1663 C CA . VAL A 1 218 ? 20.859 -13.312 -8.727 1 91.12 218 VAL A CA 1
ATOM 1664 C C . VAL A 1 218 ? 20.812 -12.93 -10.211 1 91.12 218 VAL A C 1
ATOM 1666 O O . VAL A 1 218 ? 19.719 -12.82 -10.789 1 91.12 218 VAL A O 1
ATOM 1669 N N . SER A 1 219 ? 21.953 -12.75 -10.859 1 89.5 219 SER A N 1
ATOM 1670 C CA . SER A 1 219 ? 21.984 -12.414 -12.281 1 89.5 219 SER A CA 1
ATOM 1671 C C . SER A 1 219 ? 21.5 -13.586 -13.133 1 89.5 219 SER A C 1
ATOM 1673 O O . SER A 1 219 ? 21.219 -13.422 -14.32 1 89.5 219 SER A O 1
ATOM 1675 N N . GLN A 1 220 ? 21.375 -14.711 -12.516 1 95.06 220 GLN A N 1
ATOM 1676 C CA . GLN A 1 220 ? 20.922 -15.914 -13.211 1 95.06 220 GLN A CA 1
ATOM 1677 C C . GLN A 1 220 ? 19.406 -16.078 -13.117 1 95.06 220 GLN A C 1
ATOM 1679 O O . GLN A 1 220 ? 18.859 -17.078 -13.57 1 95.06 220 GLN A O 1
ATOM 1684 N N . ILE A 1 221 ? 18.719 -15.055 -12.562 1 95.5 221 ILE A N 1
ATOM 1685 C CA . ILE A 1 221 ? 17.281 -15.102 -12.352 1 95.5 221 ILE A CA 1
ATOM 1686 C C . ILE A 1 221 ? 16.578 -14.289 -13.438 1 95.5 221 ILE A C 1
ATOM 1688 O O . ILE A 1 221 ? 17 -13.18 -13.766 1 95.5 221 ILE A O 1
ATOM 1692 N N . THR A 1 222 ? 15.586 -14.875 -14.086 1 94.25 222 THR A N 1
ATOM 1693 C CA . THR A 1 222 ? 14.648 -14.188 -14.969 1 94.25 222 THR A CA 1
ATOM 1694 C C . THR A 1 222 ? 13.258 -14.109 -14.336 1 94.25 222 THR A C 1
ATOM 1696 O O . THR A 1 222 ? 12.75 -15.109 -13.82 1 94.25 222 THR A O 1
ATOM 1699 N N . VAL A 1 223 ? 12.703 -12.914 -14.352 1 94.12 223 VAL A N 1
ATOM 1700 C CA . VAL A 1 223 ? 11.414 -12.734 -13.695 1 94.12 223 VAL A CA 1
ATOM 1701 C C . VAL A 1 223 ? 10.383 -12.234 -14.703 1 94.12 223 VAL A C 1
ATOM 1703 O O . VAL A 1 223 ? 10.625 -11.25 -15.414 1 94.12 223 VAL A O 1
ATOM 1706 N N . ASP A 1 224 ? 9.289 -12.93 -14.836 1 94.12 224 ASP A N 1
ATOM 1707 C CA . ASP A 1 224 ? 8.078 -12.492 -15.531 1 94.12 224 ASP A CA 1
ATOM 1708 C C . ASP A 1 224 ? 6.973 -12.141 -14.539 1 94.12 224 ASP A C 1
ATOM 1710 O O . ASP A 1 224 ? 6.688 -12.906 -13.617 1 94.12 224 ASP A O 1
ATOM 1714 N N . VAL A 1 225 ? 6.383 -10.93 -14.688 1 93.44 225 VAL A N 1
ATOM 1715 C CA . VAL A 1 225 ? 5.348 -10.469 -13.766 1 93.44 225 VAL A CA 1
ATOM 1716 C C . VAL A 1 225 ? 4.059 -10.188 -14.539 1 93.44 225 VAL A C 1
ATOM 1718 O O . VAL A 1 225 ? 4.078 -9.516 -15.57 1 93.44 225 VAL A O 1
ATOM 1721 N N . ILE A 1 226 ? 2.971 -10.75 -14.055 1 94.12 226 ILE A N 1
ATOM 1722 C CA . ILE A 1 226 ? 1.654 -10.477 -14.625 1 94.12 226 ILE A CA 1
ATOM 1723 C C . ILE A 1 226 ? 0.812 -9.695 -13.617 1 94.12 226 ILE A C 1
ATOM 1725 O O . ILE A 1 226 ? 0.521 -10.195 -12.523 1 94.12 226 ILE A O 1
ATOM 1729 N N . LEU A 1 227 ? 0.457 -8.492 -13.953 1 89.56 227 LEU A N 1
ATOM 1730 C CA . LEU A 1 227 ? -0.406 -7.629 -13.156 1 89.56 227 LEU A CA 1
ATOM 1731 C C . LEU A 1 227 ? -1.801 -7.543 -13.773 1 89.56 227 LEU A C 1
ATOM 1733 O O . LEU A 1 227 ? -2.014 -7.969 -14.906 1 89.56 227 LEU A O 1
ATOM 1737 N N . VAL A 1 228 ? -2.752 -7.035 -13 1 86.88 228 VAL A N 1
ATOM 1738 C CA . VAL A 1 228 ? -4.109 -6.938 -13.523 1 86.88 228 VAL A CA 1
ATOM 1739 C C . VAL A 1 228 ? -4.562 -5.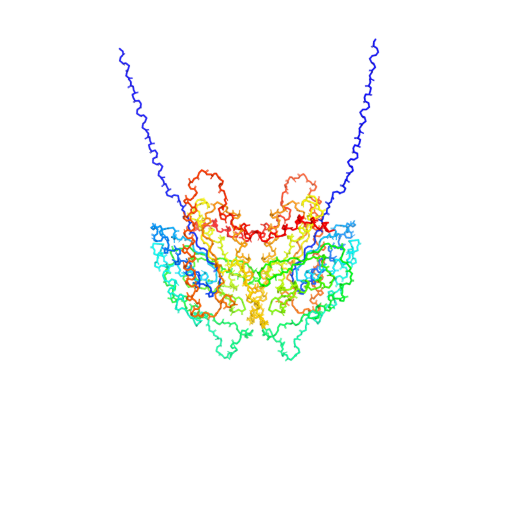48 -13.523 1 86.88 228 VAL A C 1
ATOM 1741 O O . VAL A 1 228 ? -5.668 -5.164 -13.977 1 86.88 228 VAL A O 1
ATOM 1744 N N . THR A 1 229 ? -3.807 -4.652 -12.93 1 75.44 229 THR A N 1
ATOM 1745 C CA . THR A 1 229 ? -4.168 -3.238 -12.922 1 75.44 229 THR A CA 1
ATOM 1746 C C . THR A 1 229 ? -3.506 -2.504 -14.086 1 75.44 229 THR A C 1
ATOM 1748 O O . THR A 1 229 ? -2.363 -2.801 -14.445 1 75.44 229 THR A O 1
ATOM 1751 N N . SER A 1 230 ? -4.438 -1.796 -14.797 1 62 230 SER A N 1
ATOM 1752 C CA . SER A 1 230 ? -3.982 -1.129 -16.016 1 62 230 SER A CA 1
ATOM 1753 C C . SER A 1 230 ? -3.055 0.037 -15.688 1 62 230 SER A C 1
ATOM 1755 O O . SER A 1 230 ? -3.096 0.584 -14.586 1 62 230 SER A O 1
ATOM 1757 N N . LYS A 1 231 ? -2.211 0.304 -16.625 1 57.44 231 LYS A N 1
ATOM 1758 C CA . LYS A 1 231 ? -1.321 1.462 -16.594 1 57.44 231 LYS A CA 1
ATOM 1759 C C . LYS A 1 231 ? -2.115 2.764 -16.516 1 57.44 231 LYS A C 1
ATOM 1761 O O . LYS A 1 231 ? -1.668 3.729 -15.891 1 57.44 231 LYS A O 1
ATOM 1766 N N . THR A 1 232 ? -3.285 2.762 -17.219 1 55.09 232 THR A N 1
ATOM 1767 C CA . THR A 1 232 ? -4.117 3.961 -17.25 1 55.09 232 THR A CA 1
ATOM 1768 C C . THR A 1 232 ? -5.332 3.799 -16.328 1 55.09 232 THR A C 1
ATOM 1770 O O . THR A 1 232 ? -6.227 3 -16.625 1 55.09 232 THR A O 1
ATOM 1773 N N . PHE A 1 233 ? -5.059 4.016 -15.094 1 55.84 233 PHE A N 1
ATOM 1774 C CA . PHE A 1 233 ? -6.184 3.91 -14.172 1 55.84 233 PHE A CA 1
ATOM 1775 C C . PHE A 1 233 ? -7.281 4.898 -14.547 1 55.84 233 PHE A C 1
ATOM 1777 O O . PHE A 1 233 ? -7.242 6.062 -14.141 1 55.84 233 PHE A O 1
ATOM 1784 N N . GLU A 1 234 ? -7.871 4.754 -15.727 1 60.53 234 GLU A N 1
ATOM 1785 C CA . GLU A 1 234 ? -9.016 5.625 -15.969 1 60.53 234 GLU A CA 1
ATOM 1786 C C . GLU A 1 234 ? -10.32 4.949 -15.562 1 60.53 234 GLU A C 1
ATOM 1788 O O . GLU A 1 234 ? -10.719 3.939 -16.156 1 60.53 234 GLU A O 1
ATOM 1793 N N . GLN A 1 235 ? -10.719 5.309 -14.344 1 63.94 235 GLN A N 1
ATOM 1794 C CA . GLN A 1 235 ? -11.961 4.707 -13.875 1 63.94 235 GLN A CA 1
ATOM 1795 C C . GLN A 1 235 ? -13.094 5.73 -13.859 1 63.94 235 GLN A C 1
ATOM 1797 O O . GLN A 1 235 ? -12.852 6.926 -13.664 1 63.94 235 GLN A O 1
ATOM 1802 N N . ASP A 1 236 ? -14.219 5.203 -14.328 1 66.19 236 ASP A N 1
ATOM 1803 C CA . ASP A 1 236 ? -15.438 5.977 -14.086 1 66.19 236 ASP A CA 1
ATOM 1804 C C . ASP A 1 236 ? -15.891 5.84 -12.633 1 66.19 236 ASP A C 1
ATOM 1806 O O . ASP A 1 236 ? -16.078 4.727 -12.133 1 66.19 236 ASP A O 1
ATOM 1810 N N . VAL A 1 237 ? -15.805 6.953 -11.922 1 68.38 237 VAL A N 1
ATOM 1811 C CA . VAL A 1 237 ? -16.312 6.922 -10.555 1 68.38 237 VAL A CA 1
ATOM 1812 C C . VAL A 1 237 ? -17.828 6.793 -10.57 1 68.38 237 VAL A C 1
ATOM 1814 O O . VAL A 1 237 ? -18.516 7.578 -11.234 1 68.38 237 VAL A O 1
ATOM 1817 N N . PRO A 1 238 ? -18.297 5.723 -9.922 1 65 238 PRO A N 1
ATOM 1818 C CA . PRO A 1 238 ? -19.75 5.516 -9.961 1 65 238 PRO A CA 1
ATOM 1819 C C . PRO A 1 238 ? -20.531 6.688 -9.359 1 65 238 PRO A C 1
ATOM 1821 O O . PRO A 1 238 ? -20.078 7.297 -8.391 1 65 238 PRO A O 1
ATOM 1824 N N . ASP A 1 239 ? -21.609 6.973 -9.969 1 64.81 239 ASP A N 1
ATOM 1825 C CA . ASP A 1 239 ? -22.484 8.055 -9.508 1 64.81 239 ASP A CA 1
ATOM 1826 C C . ASP A 1 239 ? -23.266 7.625 -8.273 1 64.81 239 ASP A C 1
ATOM 1828 O O . ASP A 1 239 ? -23.625 8.461 -7.445 1 64.81 239 ASP A O 1
ATOM 1832 N N . ASP A 1 240 ? -23.625 6.297 -8.195 1 59.47 240 ASP A N 1
ATOM 1833 C CA . ASP A 1 240 ? -24.516 5.859 -7.137 1 59.47 240 ASP A CA 1
ATOM 1834 C C . ASP A 1 240 ? -23.781 5.719 -5.809 1 59.47 240 ASP A C 1
ATOM 1836 O O . ASP A 1 240 ? -24.406 5.555 -4.758 1 59.47 240 ASP A O 1
ATOM 1840 N N . LEU A 1 241 ? -22.688 6.148 -5.664 1 60.19 241 LEU A N 1
ATOM 1841 C CA . LEU A 1 241 ? -21.828 6.25 -4.484 1 60.19 241 LEU A CA 1
ATOM 1842 C C . LEU A 1 241 ? -22.062 5.07 -3.545 1 60.19 241 LEU A C 1
ATOM 1844 O O . LEU A 1 241 ? -22.078 5.234 -2.324 1 60.19 241 LEU A O 1
ATOM 1848 N N . LYS A 1 242 ? -22.453 3.926 -4.039 1 64.5 242 LYS A N 1
ATOM 1849 C CA . LYS A 1 242 ? -22.531 2.758 -3.168 1 64.5 242 LYS A CA 1
ATOM 1850 C C . LYS A 1 242 ? -21.172 2.459 -2.521 1 64.5 242 LYS A C 1
ATOM 1852 O O . LYS A 1 242 ? -20.156 2.41 -3.207 1 64.5 242 LYS A O 1
ATOM 1857 N N . PRO A 1 243 ? -21.219 2.344 -1.222 1 64.88 243 PRO A N 1
ATOM 1858 C CA . PRO A 1 243 ? -19.969 2.186 -0.471 1 64.88 243 PRO A CA 1
ATOM 1859 C C . PRO A 1 243 ? -19.094 1.059 -1.012 1 64.88 243 PRO A C 1
ATOM 1861 O O . PRO A 1 243 ? -17.875 1.216 -1.121 1 64.88 243 PRO A O 1
ATOM 1864 N N . ILE A 1 244 ? -19.672 -0.022 -1.473 1 64.5 244 ILE A N 1
ATOM 1865 C CA . ILE A 1 244 ? -18.891 -1.172 -1.924 1 64.5 244 ILE A CA 1
ATOM 1866 C C . ILE A 1 244 ? -18.203 -0.842 -3.248 1 64.5 244 ILE A C 1
ATOM 1868 O O . ILE A 1 244 ? -17.062 -1.236 -3.475 1 64.5 244 ILE A O 1
ATOM 1872 N N . LYS A 1 245 ? -18.969 -0.141 -4.086 1 67.88 245 LYS A N 1
ATOM 1873 C CA . LYS A 1 245 ? -18.391 0.226 -5.371 1 67.88 245 LYS A CA 1
ATOM 1874 C C . LYS A 1 245 ? -17.219 1.2 -5.188 1 67.88 245 LYS A C 1
ATOM 1876 O O . LYS A 1 245 ? -16.172 1.044 -5.809 1 67.88 245 LYS A O 1
ATOM 1881 N N . VAL A 1 246 ? -17.484 2.127 -4.301 1 71.25 246 VAL A N 1
ATOM 1882 C CA . VAL A 1 246 ? -16.453 3.115 -4.031 1 71.25 246 VAL A CA 1
ATOM 1883 C C . VAL A 1 246 ? -15.258 2.445 -3.34 1 71.25 246 VAL A C 1
ATOM 1885 O O . VAL A 1 246 ? -14.102 2.732 -3.656 1 71.25 246 VAL A O 1
ATOM 1888 N N . GLY A 1 247 ? -15.594 1.562 -2.488 1 73.44 247 GLY A N 1
ATOM 1889 C CA . GLY A 1 247 ? -14.547 0.811 -1.807 1 73.44 247 GLY A CA 1
ATOM 1890 C C . GLY A 1 247 ? -13.727 -0.05 -2.744 1 73.44 247 GLY A C 1
ATOM 1891 O O . GLY A 1 247 ? -12.5 -0.086 -2.645 1 73.44 247 GLY A O 1
ATOM 1892 N N . THR A 1 248 ? -14.43 -0.659 -3.641 1 72.5 248 THR A N 1
ATOM 1893 C CA . THR A 1 248 ? -13.75 -1.518 -4.602 1 72.5 248 THR A CA 1
ATOM 1894 C C . THR A 1 248 ? -12.844 -0.697 -5.512 1 72.5 248 THR A C 1
ATOM 1896 O O . THR A 1 248 ? -11.711 -1.102 -5.797 1 72.5 248 THR A O 1
ATOM 1899 N N . LEU A 1 249 ? -13.375 0.412 -5.898 1 74.5 249 LEU A N 1
ATOM 1900 C CA . LEU A 1 249 ? -12.57 1.292 -6.738 1 74.5 249 LEU A CA 1
ATOM 1901 C C . LEU A 1 249 ? -11.32 1.756 -6.004 1 74.5 249 LEU A C 1
ATOM 1903 O O . LEU A 1 249 ? -10.227 1.772 -6.578 1 74.5 249 LEU A O 1
ATOM 1907 N N . SER A 1 250 ? -11.477 2.107 -4.797 1 78.88 250 SER A N 1
ATOM 1908 C CA . SER A 1 250 ? -10.336 2.551 -4.008 1 78.88 250 SER A CA 1
ATOM 1909 C C . SER A 1 250 ? -9.32 1.427 -3.826 1 78.88 250 SER A C 1
ATOM 1911 O O . SER A 1 250 ? -8.109 1.671 -3.799 1 78.88 250 SER A O 1
ATOM 1913 N N . GLN A 1 251 ? -9.812 0.25 -3.752 1 78.94 251 GLN A N 1
ATOM 1914 C CA . GLN A 1 251 ? -8.922 -0.894 -3.592 1 78.94 251 GLN A CA 1
ATOM 1915 C C . GLN A 1 251 ? -8.086 -1.124 -4.852 1 78.94 251 GLN A C 1
ATOM 1917 O O . GLN A 1 251 ? -6.91 -1.478 -4.77 1 78.94 251 GLN A O 1
ATOM 1922 N N . LYS A 1 252 ? -8.734 -0.913 -5.906 1 78.06 252 LYS A N 1
ATOM 1923 C CA . LYS A 1 252 ? -8.008 -1.064 -7.168 1 78.06 252 LYS A CA 1
ATOM 1924 C C . LYS A 1 252 ? -6.871 -0.056 -7.273 1 78.06 252 LYS A C 1
ATOM 1926 O O . LYS A 1 252 ? -5.777 -0.391 -7.734 1 78.06 252 LYS A O 1
ATOM 1931 N N . VAL A 1 253 ? -7.16 1.115 -6.848 1 79.19 253 VAL A N 1
ATOM 1932 C CA . VAL A 1 253 ? -6.133 2.15 -6.844 1 79.19 253 VAL A CA 1
ATOM 1933 C C . VAL A 1 253 ? -4.988 1.739 -5.918 1 79.19 253 VAL A C 1
ATOM 1935 O O . VAL A 1 253 ? -3.816 1.83 -6.293 1 79.19 253 VAL A O 1
ATOM 1938 N N . LYS A 1 254 ? -5.352 1.234 -4.809 1 82.12 254 LYS A N 1
ATOM 1939 C CA . LYS A 1 254 ? -4.355 0.803 -3.832 1 82.12 254 LYS A CA 1
ATOM 1940 C C . LYS A 1 254 ? -3.496 -0.33 -4.387 1 82.12 254 LYS A C 1
ATOM 1942 O O . LYS A 1 254 ? -2.273 -0.316 -4.242 1 82.12 254 LYS A O 1
ATOM 1947 N N . ASP A 1 255 ? -4.16 -1.244 -5 1 79.62 255 ASP A N 1
ATOM 1948 C CA . ASP A 1 255 ? -3.453 -2.406 -5.531 1 79.62 255 ASP A CA 1
ATOM 1949 C C . ASP A 1 255 ? -2.494 -2.004 -6.648 1 79.62 255 ASP A C 1
ATOM 1951 O O . ASP A 1 255 ? -1.399 -2.561 -6.762 1 79.62 255 ASP A O 1
ATOM 1955 N N . HIS A 1 256 ? -2.938 -1.084 -7.383 1 77.75 256 HIS A N 1
ATOM 1956 C CA . HIS A 1 256 ? -2.098 -0.584 -8.469 1 77.75 256 HIS A CA 1
ATOM 1957 C C . HIS A 1 256 ? -0.807 0.023 -7.926 1 77.75 256 HIS A C 1
ATOM 1959 O O . HIS A 1 256 ? 0.285 -0.326 -8.383 1 77.75 256 HIS A O 1
ATOM 1965 N N . HIS A 1 257 ? -0.929 0.844 -6.996 1 78.56 257 HIS A N 1
ATOM 1966 C CA . HIS A 1 257 ? 0.246 1.505 -6.438 1 78.56 257 HIS A CA 1
ATOM 1967 C C . HIS A 1 257 ? 1.119 0.52 -5.668 1 78.56 257 HIS A C 1
ATOM 1969 O O . HIS A 1 257 ? 2.348 0.587 -5.738 1 78.56 257 HIS A O 1
ATOM 1975 N N . ASN A 1 258 ? 0.482 -0.379 -5.027 1 79.19 258 ASN A N 1
ATOM 1976 C CA . ASN A 1 258 ? 1.199 -1.387 -4.254 1 79.19 258 ASN A CA 1
ATOM 1977 C C . ASN A 1 258 ? 2.057 -2.275 -5.152 1 79.19 258 ASN A C 1
ATOM 1979 O O . ASN A 1 258 ? 3.227 -2.52 -4.855 1 79.19 258 ASN A O 1
ATOM 1983 N N . ALA A 1 259 ? 1.449 -2.762 -6.227 1 78.62 259 ALA A N 1
ATOM 1984 C CA . ALA A 1 259 ? 2.172 -3.637 -7.148 1 78.62 259 ALA A CA 1
ATOM 1985 C C . ALA A 1 259 ? 3.355 -2.908 -7.781 1 78.62 259 ALA A C 1
ATOM 1987 O O . ALA A 1 259 ? 4.457 -3.453 -7.859 1 78.62 259 ALA A O 1
ATOM 1988 N N . ARG A 1 260 ? 3.119 -1.767 -8.109 1 76.56 260 ARG A N 1
ATOM 1989 C CA . ARG A 1 260 ? 4.16 -0.99 -8.773 1 76.56 260 ARG A CA 1
ATOM 1990 C C . ARG A 1 260 ? 5.305 -0.672 -7.816 1 76.56 260 ARG A C 1
ATOM 1992 O O . ARG A 1 260 ? 6.477 -0.746 -8.188 1 76.56 260 ARG A O 1
ATOM 1999 N N . ARG A 1 261 ? 4.949 -0.341 -6.656 1 72.88 261 ARG A N 1
ATOM 2000 C CA . ARG A 1 261 ? 5.977 -0.047 -5.66 1 72.88 261 ARG A CA 1
ATOM 2001 C C . ARG A 1 261 ? 6.824 -1.28 -5.367 1 72.88 261 ARG A C 1
ATOM 2003 O O . ARG A 1 261 ? 8.047 -1.188 -5.258 1 72.88 261 ARG A O 1
ATOM 2010 N N . SER A 1 262 ? 6.164 -2.402 -5.32 1 75.31 262 SER A N 1
ATOM 2011 C CA . SER A 1 262 ? 6.879 -3.648 -5.062 1 75.31 262 SER A CA 1
ATOM 2012 C C . SER A 1 262 ? 7.848 -3.973 -6.195 1 75.31 262 SER A C 1
ATOM 2014 O O . SER A 1 262 ? 8.977 -4.414 -5.945 1 75.31 262 SER A O 1
ATOM 2016 N N . LEU A 1 263 ? 7.414 -3.75 -7.363 1 78.44 263 LEU A N 1
ATOM 2017 C CA . LEU A 1 263 ? 8.25 -4.027 -8.523 1 78.44 263 LEU A CA 1
ATOM 2018 C C . LEU A 1 263 ? 9.461 -3.098 -8.555 1 78.44 263 LEU A C 1
ATOM 2020 O O . LEU A 1 263 ? 10.586 -3.539 -8.812 1 78.44 263 LEU A O 1
ATOM 2024 N N . LEU A 1 264 ? 9.219 -1.864 -8.219 1 71.69 264 LEU A N 1
ATOM 2025 C CA . LEU A 1 264 ? 10.305 -0.896 -8.234 1 71.69 264 LEU A CA 1
ATOM 2026 C C . LEU A 1 264 ? 11.32 -1.203 -7.133 1 71.69 264 LEU A C 1
ATOM 2028 O O . LEU A 1 264 ? 12.523 -1.122 -7.355 1 71.69 264 LEU A O 1
ATOM 2032 N N . GLU A 1 265 ? 10.789 -1.492 -6.008 1 70.31 265 GLU A N 1
ATOM 2033 C CA . GLU A 1 265 ? 11.656 -1.863 -4.898 1 70.31 265 GLU A CA 1
ATOM 2034 C C . GLU A 1 265 ? 12.516 -3.074 -5.254 1 70.31 265 GLU A C 1
ATOM 2036 O O . GLU A 1 265 ? 13.719 -3.1 -4.969 1 70.31 265 GLU A O 1
ATOM 2041 N N . ALA A 1 266 ? 11.906 -4.043 -5.855 1 76.38 266 ALA A N 1
ATOM 2042 C CA . ALA A 1 266 ? 12.625 -5.258 -6.223 1 76.38 266 ALA A CA 1
ATOM 2043 C C . ALA A 1 266 ? 13.68 -4.969 -7.289 1 76.38 266 ALA A C 1
ATOM 2045 O O . ALA A 1 266 ? 14.797 -5.484 -7.223 1 76.38 266 ALA A O 1
ATOM 2046 N N . TYR A 1 267 ? 13.297 -4.18 -8.227 1 74.81 267 TYR A N 1
ATOM 2047 C CA . TYR A 1 267 ? 14.227 -3.811 -9.289 1 74.81 267 TYR A CA 1
ATOM 2048 C C . TYR A 1 267 ? 15.453 -3.1 -8.719 1 74.81 267 TYR A C 1
ATOM 2050 O O . TYR A 1 267 ? 16.578 -3.352 -9.148 1 74.81 267 TYR A O 1
ATOM 2058 N N . GLU A 1 268 ? 15.18 -2.197 -7.789 1 68.19 268 GLU A N 1
ATOM 2059 C CA . GLU A 1 268 ? 16.281 -1.452 -7.188 1 68.19 268 GLU A CA 1
ATOM 2060 C C . GLU A 1 268 ? 17.156 -2.361 -6.336 1 68.19 268 GLU A C 1
ATOM 2062 O O . GLU A 1 268 ? 18.375 -2.189 -6.289 1 68.19 268 GLU A O 1
ATOM 2067 N N . ALA A 1 269 ? 16.531 -3.289 -5.738 1 69.62 269 ALA A N 1
ATOM 2068 C CA . ALA A 1 269 ? 17.266 -4.207 -4.871 1 69.62 269 ALA A CA 1
ATOM 2069 C C . ALA A 1 269 ? 18.062 -5.215 -5.695 1 69.62 269 ALA A C 1
ATOM 2071 O O . ALA A 1 269 ? 19.141 -5.648 -5.281 1 69.62 269 ALA A O 1
ATOM 2072 N N . PHE A 1 270 ? 17.516 -5.582 -6.828 1 78.81 270 PHE A N 1
ATOM 2073 C CA . PHE A 1 270 ? 18.141 -6.613 -7.648 1 78.81 270 PHE A CA 1
ATOM 2074 C C . PHE A 1 270 ? 18.234 -6.16 -9.102 1 78.81 270 PHE A C 1
ATOM 2076 O O . PHE A 1 270 ? 17.625 -6.758 -9.984 1 78.81 270 PHE A O 1
ATOM 2083 N N . PRO A 1 271 ? 19.125 -5.246 -9.383 1 73.56 271 PRO A N 1
ATOM 2084 C CA . PRO A 1 271 ? 19.172 -4.664 -10.727 1 73.56 271 PRO A CA 1
ATOM 2085 C C . PRO A 1 271 ? 19.734 -5.629 -11.766 1 73.56 271 PRO A C 1
ATOM 2087 O O . PRO A 1 271 ? 19.531 -5.426 -12.969 1 73.56 271 PRO A O 1
ATOM 2090 N N . THR A 1 272 ? 20.406 -6.699 -11.297 1 81.44 272 THR A N 1
ATOM 2091 C CA . THR A 1 272 ? 21.062 -7.59 -12.25 1 81.44 272 THR A CA 1
ATOM 2092 C C . THR A 1 272 ? 20.141 -8.734 -12.641 1 81.44 272 THR A C 1
ATOM 2094 O O . THR A 1 272 ? 20.469 -9.531 -13.531 1 81.44 272 THR A O 1
ATOM 2097 N N . ILE A 1 273 ? 19 -8.789 -12.016 1 86.81 273 ILE A N 1
ATOM 2098 C CA . ILE A 1 273 ? 18 -9.758 -12.422 1 86.81 273 ILE A CA 1
ATOM 2099 C C . ILE A 1 273 ? 17.484 -9.422 -13.82 1 86.81 273 ILE A C 1
ATOM 2101 O O . ILE A 1 273 ? 17.391 -8.242 -14.188 1 86.81 273 ILE A O 1
ATOM 2105 N N . ASN A 1 274 ? 17.234 -10.461 -14.609 1 88.44 274 ASN A N 1
ATOM 2106 C CA . ASN A 1 274 ? 16.578 -10.258 -15.898 1 88.44 274 ASN A CA 1
ATOM 2107 C C . ASN A 1 274 ? 15.078 -10.07 -15.742 1 88.44 274 ASN A C 1
ATOM 2109 O O . ASN A 1 274 ? 14.32 -11.039 -15.773 1 88.44 274 ASN A O 1
ATOM 2113 N N . TRP A 1 275 ? 14.727 -8.812 -15.562 1 87.56 275 TRP A N 1
ATOM 2114 C CA . TRP A 1 275 ? 13.305 -8.469 -15.539 1 87.56 275 TRP A CA 1
ATOM 2115 C C . TRP A 1 275 ? 12.711 -8.508 -16.938 1 87.56 275 TRP A C 1
ATOM 2117 O O . TRP A 1 275 ? 12.664 -7.492 -17.641 1 87.56 275 TRP A O 1
ATOM 2127 N N . ARG A 1 276 ? 12.211 -9.633 -17.344 1 88.5 276 ARG A N 1
ATOM 2128 C CA . ARG A 1 276 ? 11.969 -9.914 -18.766 1 88.5 276 ARG A CA 1
ATOM 2129 C C . ARG A 1 276 ? 10.609 -9.383 -19.203 1 88.5 276 ARG A C 1
ATOM 2131 O O . ARG A 1 276 ? 10.531 -8.492 -20.047 1 88.5 276 ARG A O 1
ATOM 2138 N N . HIS A 1 277 ? 9.508 -9.938 -18.609 1 89.31 277 HIS A N 1
ATOM 2139 C CA . HIS A 1 277 ? 8.172 -9.5 -18.969 1 89.31 277 HIS A CA 1
ATOM 2140 C C . HIS A 1 277 ? 7.434 -8.922 -17.766 1 89.31 277 HIS A C 1
ATOM 2142 O O . HIS A 1 277 ? 7.277 -9.602 -16.75 1 89.31 277 HIS A O 1
ATOM 2148 N N . ILE A 1 278 ? 7.105 -7.664 -17.844 1 87.75 278 ILE A N 1
ATOM 2149 C CA . ILE A 1 278 ? 6.152 -7.031 -16.938 1 87.75 278 ILE A CA 1
ATOM 2150 C C . ILE A 1 278 ? 4.871 -6.691 -17.703 1 87.75 278 ILE A C 1
ATOM 2152 O O . ILE A 1 278 ? 4.805 -5.676 -18.391 1 87.75 278 ILE A O 1
ATOM 2156 N N . ILE A 1 279 ? 3.846 -7.523 -17.5 1 88.44 279 ILE A N 1
ATOM 2157 C CA . ILE A 1 279 ? 2.662 -7.422 -18.344 1 88.44 279 ILE A CA 1
ATOM 2158 C C . ILE A 1 279 ? 1.488 -6.883 -17.531 1 88.44 279 ILE A C 1
ATOM 2160 O O . ILE A 1 279 ? 1.179 -7.398 -16.453 1 88.44 279 ILE A O 1
ATOM 2164 N N . ASN A 1 280 ? 0.943 -5.883 -17.938 1 84.56 280 ASN A N 1
ATOM 2165 C CA . ASN A 1 280 ? -0.292 -5.297 -17.422 1 84.56 280 ASN A CA 1
ATOM 2166 C C . ASN A 1 280 ? -1.287 -5.02 -18.547 1 84.56 280 ASN A C 1
ATOM 2168 O O . ASN A 1 280 ? -0.897 -4.871 -19.703 1 84.56 280 ASN A O 1
ATOM 2172 N N . PRO A 1 281 ? -2.555 -5.02 -18.156 1 86.88 281 PRO A N 1
ATOM 2173 C CA . PRO A 1 281 ? -3.521 -4.719 -19.203 1 86.88 281 PRO A CA 1
ATOM 2174 C C . PRO A 1 281 ? -3.252 -3.381 -19.891 1 86.88 281 PRO A C 1
ATOM 2176 O O . PRO A 1 281 ? -3.043 -2.369 -19.219 1 86.88 281 PRO A O 1
ATOM 2179 N N . GLN A 1 282 ? -3.279 -3.381 -21.156 1 80.81 282 GLN A N 1
ATOM 2180 C CA . GLN A 1 282 ? -3.033 -2.172 -21.938 1 80.81 282 GLN A CA 1
ATOM 2181 C C . GLN A 1 282 ? -4.305 -1.341 -22.078 1 80.81 282 GLN A C 1
ATOM 2183 O O . GLN A 1 282 ? -4.242 -0.142 -22.359 1 80.81 282 GLN A O 1
ATOM 2188 N N . THR A 1 283 ? -5.441 -2.029 -21.984 1 80.88 283 THR A N 1
ATOM 2189 C CA . THR A 1 283 ? -6.742 -1.373 -21.953 1 80.88 283 THR A CA 1
ATOM 2190 C C . THR A 1 283 ? -7.555 -1.834 -20.75 1 80.88 283 THR A C 1
ATOM 2192 O O . THR A 1 283 ? -7.258 -2.875 -20.156 1 80.88 283 THR A O 1
ATOM 2195 N N . LYS A 1 284 ? -8.531 -1.08 -20.422 1 79.62 284 LYS A N 1
ATOM 2196 C CA . LYS A 1 284 ? -9.375 -1.408 -19.266 1 79.62 284 LYS A CA 1
ATOM 2197 C C . LYS A 1 284 ? -9.992 -2.795 -19.422 1 79.62 284 LYS A C 1
ATOM 2199 O O . LYS A 1 284 ? -10.5 -3.143 -20.484 1 79.62 284 LYS A O 1
ATOM 2204 N N . LEU A 1 285 ? -9.922 -3.553 -18.375 1 85.75 285 LEU A N 1
ATOM 2205 C CA . LEU A 1 285 ? -10.562 -4.867 -18.359 1 85.75 285 LEU A CA 1
ATOM 2206 C C . LEU A 1 285 ? -12.055 -4.742 -18.094 1 85.75 285 LEU A C 1
ATOM 2208 O O . LEU A 1 285 ? -12.484 -3.91 -17.297 1 85.75 285 LEU A O 1
ATOM 2212 N N . PRO A 1 286 ? -12.867 -5.426 -18.797 1 77 286 PRO A N 1
ATOM 2213 C CA . PRO A 1 286 ? -14.32 -5.312 -18.688 1 77 286 PRO A CA 1
ATOM 2214 C C . PRO A 1 286 ? -14.812 -5.41 -17.25 1 77 286 PRO A C 1
ATOM 2216 O O . PRO A 1 286 ? -15.766 -4.73 -16.859 1 77 286 PRO A O 1
ATOM 2219 N N . ASP A 1 287 ? -14.391 -6.23 -16.359 1 65.38 287 ASP A N 1
ATOM 2220 C CA . ASP A 1 287 ? -14.922 -6.438 -15.008 1 65.38 287 ASP A CA 1
ATOM 2221 C C . ASP A 1 287 ? -14.094 -5.688 -13.969 1 65.38 287 ASP A C 1
ATOM 2223 O O . ASP A 1 287 ? -14.227 -5.938 -12.766 1 65.38 287 ASP A O 1
ATOM 2227 N N . ALA A 1 288 ? -13.461 -4.809 -14.453 1 61.34 288 ALA A N 1
ATOM 2228 C CA . ALA A 1 288 ? -12.477 -4.203 -13.555 1 61.34 288 ALA A CA 1
ATOM 2229 C C . ALA A 1 288 ? -13.164 -3.396 -12.453 1 61.34 288 ALA A C 1
ATOM 2231 O O . ALA A 1 288 ? -12.594 -3.182 -11.383 1 61.34 288 ALA A O 1
ATOM 2232 N N . ASP A 1 289 ? -14.375 -3.09 -12.656 1 62.66 289 ASP A N 1
ATOM 2233 C CA . ASP A 1 289 ? -15.047 -2.242 -11.672 1 62.66 289 ASP A CA 1
ATOM 2234 C C . ASP A 1 289 ? -15.57 -3.068 -10.5 1 62.66 289 ASP A C 1
ATOM 2236 O O . ASP A 1 289 ? -15.664 -2.568 -9.375 1 62.66 289 ASP A O 1
ATOM 2240 N N . PHE A 1 290 ? -15.93 -4.363 -10.734 1 65.62 290 PHE A N 1
ATOM 2241 C CA . PHE A 1 290 ? -16.344 -5.293 -9.68 1 65.62 290 PHE A CA 1
ATOM 2242 C C . PHE A 1 290 ? -15.852 -6.703 -9.992 1 65.62 290 PHE A C 1
ATOM 2244 O O . PHE A 1 290 ? -16.625 -7.551 -10.438 1 65.62 290 PHE A O 1
ATOM 2251 N N . PRO A 1 291 ? -14.594 -6.984 -9.625 1 66.06 291 PRO A N 1
ATOM 2252 C CA . PRO A 1 291 ? -13.977 -8.227 -10.086 1 66.06 291 PRO A CA 1
ATOM 2253 C C . PRO A 1 291 ? -14.438 -9.445 -9.289 1 66.06 291 PRO A C 1
ATOM 2255 O O . PRO A 1 291 ? -13.617 -10.289 -8.914 1 66.06 291 PRO A O 1
ATOM 2258 N N . PHE A 1 292 ? -15.805 -9.594 -9.039 1 70.5 292 PHE A N 1
ATOM 2259 C CA . PHE A 1 292 ? -16.312 -10.773 -8.352 1 70.5 292 PHE A CA 1
ATOM 2260 C C . PHE A 1 292 ? -17.578 -11.289 -9.023 1 70.5 292 PHE A C 1
ATOM 2262 O O . PHE A 1 292 ? -18.312 -12.109 -8.445 1 70.5 292 PHE A O 1
ATOM 2269 N N . ASN A 1 293 ? -17.766 -10.82 -10.273 1 73 293 ASN A N 1
ATOM 2270 C CA . ASN A 1 293 ? -19 -11.203 -10.953 1 73 293 ASN A CA 1
ATOM 2271 C C . ASN A 1 293 ? -18.844 -12.531 -11.695 1 73 293 ASN A C 1
ATOM 2273 O O . ASN A 1 293 ? -19.828 -13.242 -11.906 1 73 293 ASN A O 1
ATOM 2277 N N . PHE A 1 294 ? -17.766 -12.852 -12.148 1 78.44 294 PHE A N 1
ATOM 2278 C CA . PHE A 1 294 ? -17.469 -14.055 -12.906 1 78.44 294 PHE A CA 1
ATOM 2279 C C . PHE A 1 294 ? -18.406 -14.203 -14.094 1 78.44 294 PHE A C 1
ATOM 2281 O O . PHE A 1 294 ? -18.891 -15.305 -14.375 1 78.44 294 PHE A O 1
ATOM 2288 N N . ASN A 1 295 ? -18.703 -13.078 -14.711 1 83.69 295 ASN A N 1
ATOM 2289 C CA . ASN A 1 295 ? -19.484 -13.086 -15.938 1 83.69 295 ASN A CA 1
ATOM 2290 C C . ASN A 1 295 ? -18.75 -13.805 -17.062 1 83.69 295 ASN A C 1
ATOM 2292 O O . ASN A 1 295 ? -17.656 -13.391 -17.453 1 83.69 295 ASN A O 1
ATOM 2296 N N . HIS A 1 296 ? -19.422 -14.789 -17.594 1 87.94 296 HIS A N 1
ATOM 2297 C CA . HIS A 1 296 ? -18.766 -15.688 -18.547 1 87.94 296 HIS A CA 1
ATOM 2298 C C . HIS A 1 296 ? -18.234 -14.922 -19.75 1 87.94 296 HIS A C 1
ATOM 2300 O O . HIS A 1 296 ? -17.094 -15.125 -20.172 1 87.94 296 HIS A O 1
ATOM 2306 N N . LYS A 1 297 ? -19.062 -14.078 -20.344 1 90.19 297 LYS A N 1
ATOM 2307 C CA . LYS A 1 297 ? -18.656 -13.312 -21.516 1 90.19 297 LYS A CA 1
ATOM 2308 C C . LYS A 1 297 ? -17.438 -12.445 -21.203 1 90.19 297 LYS A C 1
ATOM 2310 O O . LYS A 1 297 ? -16.516 -12.352 -22.016 1 90.19 297 LYS A O 1
ATOM 2315 N N . GLN A 1 298 ? -17.422 -11.82 -20.094 1 90 298 GLN A N 1
ATOM 2316 C CA . GLN A 1 298 ? -16.312 -10.953 -19.688 1 90 298 GLN A CA 1
ATOM 2317 C C . GLN A 1 298 ? -15.047 -11.75 -19.438 1 90 298 GLN A C 1
ATOM 2319 O O . GLN A 1 298 ? -13.945 -11.297 -19.766 1 90 298 GLN A O 1
ATOM 2324 N N . LEU A 1 299 ? -15.227 -12.914 -18.859 1 92.56 299 LEU A N 1
ATOM 2325 C CA . LEU A 1 299 ? -14.07 -13.773 -18.625 1 92.56 299 LEU A CA 1
ATOM 2326 C C . LEU A 1 299 ? -13.383 -14.141 -19.938 1 92.56 299 LEU A C 1
ATOM 2328 O O . LEU A 1 299 ? -12.156 -14.086 -20.031 1 92.56 299 LEU A O 1
ATOM 2332 N N . LEU A 1 300 ? -14.18 -14.453 -20.953 1 94.19 300 LEU A N 1
ATOM 2333 C CA . LEU A 1 300 ? -13.625 -14.828 -22.25 1 94.19 300 LEU A CA 1
ATOM 2334 C C . LEU A 1 300 ? -12.914 -13.648 -22.891 1 94.19 300 LEU A C 1
ATOM 2336 O O . LEU A 1 300 ? -11.852 -13.82 -23.5 1 94.19 300 LEU A O 1
ATOM 2340 N N . GLN A 1 301 ? -13.477 -12.5 -22.766 1 94.75 301 GLN A N 1
ATOM 2341 C CA . GLN A 1 301 ? -12.852 -11.297 -23.297 1 94.75 301 GLN A CA 1
ATOM 2342 C C . GLN A 1 301 ? -11.5 -11.023 -22.641 1 94.75 301 GLN A C 1
ATOM 2344 O O . GLN A 1 301 ? -10.539 -10.641 -23.312 1 94.75 301 GLN A O 1
ATOM 2349 N N . MET A 1 302 ? -11.43 -11.195 -21.375 1 94.75 302 MET A N 1
ATOM 2350 C CA . MET A 1 302 ? -10.195 -10.961 -20.641 1 94.75 302 MET A CA 1
ATOM 2351 C C . MET A 1 302 ? -9.133 -12 -21 1 94.75 302 MET A C 1
ATOM 2353 O O . MET A 1 302 ? -7.953 -11.672 -21.109 1 94.75 302 MET A O 1
ATOM 2357 N N . ILE A 1 303 ? -9.578 -13.258 -21.219 1 96.69 303 ILE A N 1
ATOM 2358 C CA . ILE A 1 303 ? -8.664 -14.289 -21.688 1 96.69 303 ILE A CA 1
ATOM 2359 C C . ILE A 1 303 ? -8.062 -13.891 -23.031 1 96.69 303 ILE A C 1
ATOM 2361 O O . ILE A 1 303 ? -6.844 -13.961 -23.219 1 96.69 303 ILE A O 1
ATOM 2365 N N . ASP A 1 304 ? -8.938 -13.453 -23.891 1 97.38 304 ASP A N 1
ATOM 2366 C CA . ASP A 1 304 ? -8.492 -13.078 -25.219 1 97.38 304 ASP A CA 1
ATOM 2367 C C . ASP A 1 304 ? -7.527 -11.891 -25.172 1 97.38 304 ASP A C 1
ATOM 2369 O O . ASP A 1 304 ? -6.5 -11.891 -25.844 1 97.38 304 ASP A O 1
ATOM 2373 N N . GLN A 1 305 ? -7.883 -10.93 -24.422 1 95.62 305 GLN A N 1
ATOM 2374 C CA . GLN A 1 305 ? -7.008 -9.781 -24.25 1 95.62 305 GLN A CA 1
ATOM 2375 C C . GLN A 1 305 ? -5.656 -10.195 -23.672 1 95.62 305 GLN A C 1
ATOM 2377 O O . GLN A 1 305 ? -4.609 -9.75 -24.141 1 95.62 305 GLN A O 1
ATOM 2382 N N . GLY A 1 306 ? -5.711 -11.016 -22.625 1 97.25 306 GLY A N 1
ATOM 2383 C CA . GLY A 1 306 ? -4.484 -11.5 -22.031 1 97.25 306 GLY A CA 1
ATOM 2384 C C . GLY A 1 306 ? -3.611 -12.281 -23 1 97.25 306 GLY A C 1
ATOM 2385 O O . GLY A 1 306 ? -2.398 -12.062 -23.062 1 97.25 306 GLY A O 1
ATOM 2386 N N . ARG A 1 307 ? -4.266 -13.148 -23.766 1 97.81 307 ARG A N 1
ATOM 2387 C CA . ARG A 1 307 ? -3.543 -13.961 -24.734 1 97.81 307 ARG A CA 1
ATOM 2388 C C . ARG A 1 307 ? -2.816 -13.078 -25.75 1 97.81 307 ARG A C 1
ATOM 2390 O O . ARG A 1 307 ? -1.636 -13.289 -26.031 1 97.81 307 ARG A O 1
ATOM 2397 N N . ASN A 1 308 ? -3.514 -12.094 -26.234 1 97.19 308 ASN A N 1
ATOM 2398 C CA . ASN A 1 308 ? -2.934 -11.18 -27.203 1 97.19 308 ASN A CA 1
ATOM 2399 C C . ASN A 1 308 ? -1.782 -10.375 -26.609 1 97.19 308 ASN A C 1
ATOM 2401 O O . ASN A 1 308 ? -0.749 -10.195 -27.266 1 97.19 308 ASN A O 1
ATOM 2405 N N . GLU A 1 309 ? -1.929 -9.898 -25.453 1 93.44 309 GLU A N 1
ATOM 2406 C CA . GLU A 1 309 ? -0.903 -9.078 -24.812 1 93.44 309 GLU A CA 1
ATOM 2407 C C . GLU A 1 309 ? 0.292 -9.922 -24.375 1 93.44 309 GLU A C 1
ATOM 2409 O O . GLU A 1 309 ? 1.43 -9.445 -24.391 1 93.44 309 GLU A O 1
ATOM 2414 N N . GLY A 1 310 ? -0.001 -11.219 -23.969 1 95.56 310 GLY A N 1
ATOM 2415 C CA . GLY A 1 310 ? 1.102 -12.133 -23.734 1 95.56 310 GLY A CA 1
ATOM 2416 C C . GLY A 1 310 ? 1.948 -12.391 -24.969 1 95.56 310 GLY A C 1
ATOM 2417 O O . GLY A 1 310 ? 3.178 -12.336 -24.906 1 95.56 310 GLY A O 1
ATOM 2418 N N . ARG A 1 311 ? 1.306 -12.602 -26.078 1 96.38 311 ARG A N 1
ATOM 2419 C CA . ARG A 1 311 ? 2.008 -12.82 -27.344 1 96.38 311 ARG A CA 1
ATOM 2420 C C . ARG A 1 311 ? 2.807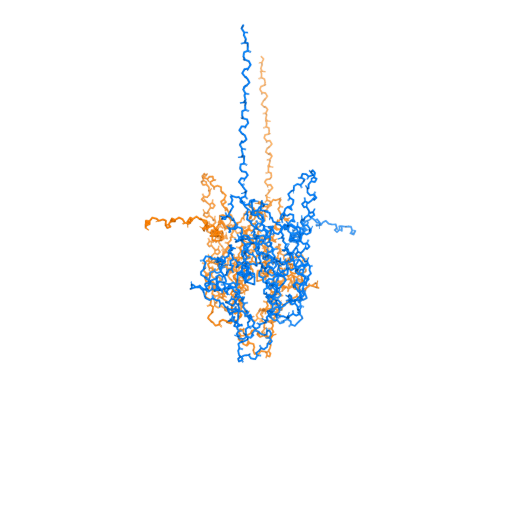 -11.586 -27.734 1 96.38 311 ARG A C 1
ATOM 2422 O O . ARG A 1 311 ? 3.961 -11.695 -28.156 1 96.38 311 ARG A O 1
ATOM 2429 N N . ALA A 1 312 ? 2.18 -10.43 -27.562 1 92.19 312 ALA A N 1
ATOM 2430 C CA . ALA A 1 312 ? 2.826 -9.172 -27.922 1 92.19 312 ALA A CA 1
ATOM 2431 C C . ALA A 1 312 ? 4.078 -8.93 -27.094 1 92.19 312 ALA A C 1
ATOM 2433 O O . ALA A 1 312 ? 5.062 -8.367 -27.578 1 92.19 312 ALA A O 1
ATOM 2434 N N . ALA A 1 313 ? 4.043 -9.297 -25.844 1 89.25 313 ALA A N 1
ATOM 2435 C CA . ALA A 1 313 ? 5.184 -9.117 -24.953 1 89.25 313 ALA A CA 1
ATOM 2436 C C . ALA A 1 313 ? 6.406 -9.875 -25.469 1 89.25 313 ALA A C 1
ATOM 2438 O O . ALA A 1 313 ? 7.539 -9.406 -25.344 1 89.25 313 ALA A O 1
ATOM 2439 N N . VAL A 1 314 ? 6.23 -11.062 -26.031 1 91.44 314 VAL A N 1
ATOM 2440 C CA . VAL A 1 314 ? 7.324 -11.875 -26.547 1 91.44 314 VAL A CA 1
ATOM 2441 C C . VAL A 1 314 ? 7.891 -11.234 -27.812 1 91.44 314 VAL A C 1
ATOM 2443 O O . VAL A 1 314 ? 9.109 -11.188 -28 1 91.44 314 VAL A O 1
ATOM 2446 N N . GLN A 1 315 ? 7.023 -10.695 -28.609 1 83.75 315 GLN A N 1
ATOM 2447 C CA . GLN A 1 315 ? 7.453 -10.047 -29.844 1 83.75 315 GLN A CA 1
ATOM 2448 C C . GLN A 1 315 ? 8.305 -8.812 -29.562 1 83.75 315 GLN A C 1
ATOM 2450 O O . GLN A 1 315 ? 9.289 -8.547 -30.25 1 83.75 315 GLN A O 1
ATOM 2455 N N . GLN A 1 316 ? 7.918 -8.055 -28.516 1 73.44 316 GLN A N 1
ATOM 2456 C CA . GLN A 1 316 ? 8.656 -6.855 -28.141 1 73.44 316 GLN A CA 1
ATOM 2457 C C . GLN A 1 316 ? 10.023 -7.207 -27.578 1 73.44 316 GLN A C 1
ATOM 2459 O O . GLN A 1 316 ? 11 -6.484 -27.781 1 73.44 316 GLN A O 1
ATOM 2464 N N . HIS A 1 317 ? 10.102 -8.211 -26.812 1 69.69 317 HIS A N 1
ATOM 2465 C CA . HIS A 1 317 ? 11.352 -8.648 -26.188 1 69.69 317 HIS A CA 1
ATOM 2466 C C . HIS A 1 317 ? 12.328 -9.172 -27.234 1 69.69 317 HIS A C 1
ATOM 2468 O O . HIS A 1 317 ? 13.523 -8.883 -27.172 1 69.69 317 HIS A O 1
ATOM 2474 N N . THR A 1 318 ? 11.883 -9.922 -28.172 1 60.19 318 THR A N 1
ATOM 2475 C CA . THR A 1 318 ? 12.727 -10.5 -29.203 1 60.19 318 THR A CA 1
ATOM 2476 C C . THR A 1 318 ? 13.258 -9.422 -30.141 1 60.19 318 THR A C 1
ATOM 2478 O O . THR A 1 318 ? 14.398 -9.492 -30.609 1 60.19 318 THR A O 1
ATOM 2481 N N . SER A 1 319 ? 12.398 -8.406 -30.25 1 50.19 319 SER A N 1
ATOM 2482 C CA . SER A 1 319 ? 12.844 -7.301 -31.094 1 50.19 319 SER A CA 1
ATOM 2483 C C . SER A 1 319 ? 13.945 -6.492 -30.422 1 50.19 319 SER A C 1
ATOM 2485 O O . SER A 1 319 ? 14.898 -6.055 -31.078 1 50.19 319 SER A O 1
ATOM 2487 N N . TYR A 1 320 ? 13.812 -6.336 -29.094 1 45.62 320 TYR A N 1
ATOM 2488 C CA . TYR A 1 320 ? 14.82 -5.586 -28.344 1 45.62 320 TYR A CA 1
ATOM 2489 C C . TYR A 1 320 ? 16.141 -6.352 -28.297 1 45.62 320 TYR A C 1
ATOM 2491 O O . TYR A 1 320 ? 17.203 -5.762 -28.422 1 45.62 320 TYR A O 1
ATOM 2499 N N . GLU A 1 321 ? 16.109 -7.641 -28.047 1 46.97 321 GLU A N 1
ATOM 2500 C CA . GLU A 1 321 ? 17.312 -8.453 -28 1 46.97 321 GLU A CA 1
ATOM 2501 C C . GLU A 1 321 ? 18 -8.484 -29.359 1 46.97 321 GLU A C 1
ATOM 2503 O O . GLU A 1 321 ? 19.234 -8.453 -29.438 1 46.97 321 GLU A O 1
ATOM 2508 N N . SER A 1 322 ? 17.25 -8.453 -30.438 1 43.03 322 SER A N 1
ATOM 2509 C CA . SER A 1 322 ? 17.844 -8.422 -31.766 1 43.03 322 SER A CA 1
ATOM 2510 C C . SER A 1 322 ? 18.484 -7.066 -32.062 1 43.03 322 SER A C 1
ATOM 2512 O O . SER A 1 322 ? 19.484 -6.988 -32.781 1 43.03 322 SER A O 1
ATOM 2514 N N . SER A 1 323 ? 17.844 -6.016 -31.547 1 36.75 323 SER A N 1
ATOM 2515 C CA . SER A 1 323 ? 18.391 -4.684 -31.781 1 36.75 323 SER A CA 1
ATOM 2516 C C . SER A 1 323 ? 19.609 -4.434 -30.875 1 36.75 323 SER A C 1
ATOM 2518 O O . SER A 1 323 ? 20.406 -3.529 -31.141 1 36.75 323 SER A O 1
ATOM 2520 N N . ARG A 1 324 ? 19.641 -5.059 -29.844 1 39.28 324 ARG A N 1
ATOM 2521 C CA . ARG A 1 324 ? 20.766 -4.898 -28.938 1 39.28 324 ARG A CA 1
ATOM 2522 C C . ARG A 1 324 ? 22.047 -5.469 -29.547 1 39.28 324 ARG A C 1
ATOM 2524 O O . ARG A 1 324 ? 23.141 -5.293 -29 1 39.28 324 ARG A O 1
ATOM 2531 N N . ASN A 1 325 ? 22.094 -6.348 -30.5 1 36.75 325 ASN A N 1
ATOM 2532 C CA . ASN A 1 325 ? 23.375 -6.801 -31.047 1 36.75 325 ASN A CA 1
ATOM 2533 C C . ASN A 1 325 ? 24.172 -5.641 -31.641 1 36.75 325 ASN A C 1
ATOM 2535 O O . ASN A 1 325 ? 25.25 -5.844 -32.188 1 36.75 325 ASN A O 1
ATOM 2539 N N . GLY A 1 326 ? 23.703 -4.527 -32.312 1 31.61 326 GLY A N 1
ATOM 2540 C CA . GLY A 1 326 ? 24.672 -3.482 -32.625 1 31.61 326 GLY A CA 1
ATOM 2541 C C . GLY A 1 326 ? 25.328 -2.875 -31.406 1 31.61 326 GLY A C 1
ATOM 2542 O O . GLY A 1 326 ? 24.875 -3.082 -30.281 1 31.61 326 GLY A O 1
ATOM 2543 N N . ASN A 1 327 ? 26.719 -1.968 -31.672 1 28.67 327 ASN A N 1
ATOM 2544 C CA . ASN A 1 327 ? 27.766 -1.541 -30.75 1 28.67 327 ASN A CA 1
ATOM 2545 C C . ASN A 1 327 ? 27.172 -0.851 -29.531 1 28.67 327 ASN A C 1
ATOM 2547 O O . ASN A 1 327 ? 27.906 -0.251 -28.734 1 28.67 327 ASN A O 1
ATOM 2551 N N . ASP A 1 328 ? 26.156 0.002 -29.891 1 29.62 328 ASP A N 1
ATOM 2552 C CA . ASP A 1 328 ? 26.172 1.127 -28.969 1 29.62 328 ASP A CA 1
ATOM 2553 C C . ASP A 1 328 ? 26 0.65 -27.516 1 29.62 328 ASP A C 1
ATOM 2555 O O . ASP A 1 328 ? 25.203 -0.249 -27.25 1 29.62 328 ASP A O 1
ATOM 2559 N N . GLU A 1 329 ? 26.953 0.799 -26.688 1 29.36 329 GLU A N 1
ATOM 2560 C CA . GLU A 1 329 ? 27.328 0.718 -25.281 1 29.36 329 GLU A CA 1
ATOM 2561 C C . GLU A 1 329 ? 26.125 1.021 -24.375 1 29.36 329 GLU A C 1
ATOM 2563 O O . GLU A 1 329 ? 26.281 1.104 -23.156 1 29.36 329 GLU A O 1
ATOM 2568 N N . THR A 1 330 ? 25.297 1.873 -25.062 1 29.5 330 THR A N 1
ATOM 2569 C CA . THR A 1 330 ? 24.609 2.57 -23.984 1 29.5 330 THR A CA 1
ATOM 2570 C C . THR A 1 330 ? 23.734 1.605 -23.188 1 29.5 330 THR A C 1
ATOM 2572 O O . THR A 1 330 ? 22.703 1.134 -23.688 1 29.5 330 THR A O 1
ATOM 2575 N N . SER A 1 331 ? 24.281 0.6 -22.625 1 31.16 331 SER A N 1
ATOM 2576 C CA . SER A 1 331 ? 23.844 -0.488 -21.766 1 31.16 331 SER A CA 1
ATOM 2577 C C . SER A 1 331 ? 22.469 -0.207 -21.188 1 31.16 331 SER A C 1
ATOM 2579 O O . SER A 1 331 ? 21.562 -1.023 -21.312 1 31.16 331 SER A O 1
ATOM 2581 N N . ASN A 1 332 ? 22.328 0.184 -19.891 1 34.25 332 ASN A N 1
ATOM 2582 C CA . ASN A 1 332 ? 21.531 -0.224 -18.734 1 34.25 332 ASN A CA 1
ATOM 2583 C C . ASN A 1 332 ? 20.094 0.298 -18.844 1 34.25 332 ASN A C 1
ATOM 2585 O O . ASN A 1 332 ? 19.359 0.309 -17.859 1 34.25 332 ASN A O 1
ATOM 2589 N N . LEU A 1 333 ? 19.156 0.385 -19.969 1 35.84 333 LEU A N 1
ATOM 2590 C CA . LEU A 1 333 ? 17.906 0.632 -19.281 1 35.84 333 LEU A CA 1
ATOM 2591 C C . LEU A 1 333 ? 17.188 -0.68 -18.953 1 35.84 333 LEU A C 1
ATOM 2593 O O . LEU A 1 333 ? 16 -0.825 -19.203 1 35.84 333 LEU A O 1
ATOM 2597 N N . SER A 1 334 ? 17.266 -1.901 -18.484 1 39.47 334 SER A N 1
ATOM 2598 C CA . SER A 1 334 ? 16.812 -3.268 -18.234 1 39.47 334 SER A CA 1
ATOM 2599 C C . SER A 1 334 ? 15.547 -3.285 -17.391 1 39.47 334 SER A C 1
ATOM 2601 O O . SER A 1 334 ? 15.086 -2.24 -16.938 1 39.47 334 SER A O 1
ATOM 2603 N N . LEU A 1 335 ? 15.086 -3.848 -16.625 1 39.59 335 LEU A N 1
ATOM 2604 C CA . LEU A 1 335 ? 13.859 -3.889 -15.844 1 39.59 335 LEU A CA 1
ATOM 2605 C C . LEU A 1 335 ? 13.406 -2.482 -15.469 1 39.59 335 LEU A C 1
ATOM 2607 O O . LEU A 1 335 ? 12.203 -2.223 -15.352 1 39.59 335 LEU A O 1
ATOM 2611 N N . SER A 1 336 ? 14.25 -1.669 -16.031 1 39.81 336 SER A N 1
ATOM 2612 C CA . SER A 1 336 ? 14.867 -0.466 -15.492 1 39.81 336 SER A CA 1
ATOM 2613 C C . SER A 1 336 ? 14.25 0.794 -16.094 1 39.81 336 SER A C 1
ATOM 2615 O O . SER A 1 336 ? 14.234 1.848 -15.445 1 39.81 336 SER A O 1
ATOM 2617 N N . ALA A 1 337 ? 14.656 0.564 -17.359 1 40.31 337 ALA A N 1
ATOM 2618 C CA . ALA A 1 337 ? 14.125 1.817 -17.891 1 40.31 337 ALA A CA 1
ATOM 2619 C C . ALA A 1 337 ? 12.688 2.031 -17.438 1 40.31 337 ALA A C 1
ATOM 2621 O O . ALA A 1 337 ? 11.758 1.508 -18.062 1 40.31 337 ALA A O 1
ATOM 2622 N N . LYS A 1 338 ? 12.32 1.026 -16.875 1 40.88 338 LYS A N 1
ATOM 2623 C CA . LYS A 1 338 ? 11.391 0.207 -16.094 1 40.88 338 LYS A CA 1
ATOM 2624 C C . LYS A 1 338 ? 10.414 1.077 -15.32 1 40.88 338 LYS A C 1
ATOM 2626 O O . LYS A 1 338 ? 9.219 0.782 -15.273 1 40.88 338 LYS A O 1
ATOM 2631 N N . LEU A 1 339 ? 10.703 0.88 -14.164 1 44.34 339 LEU A N 1
ATOM 2632 C CA . LEU A 1 339 ? 9.711 1.643 -13.406 1 44.34 339 LEU A CA 1
ATOM 2633 C C . LEU A 1 339 ? 9.68 3.096 -13.867 1 44.34 339 LEU A C 1
ATOM 2635 O O . LEU A 1 339 ? 8.867 3.887 -13.383 1 44.34 339 LEU A O 1
ATOM 2639 N N . ALA A 1 340 ? 10.445 3.318 -14.609 1 39.22 340 ALA A N 1
ATOM 2640 C CA . ALA A 1 340 ? 11.109 4.617 -14.633 1 39.22 340 ALA A CA 1
ATOM 2641 C C . ALA A 1 340 ? 10.141 5.723 -15.055 1 39.22 340 ALA A C 1
ATOM 2643 O O . ALA A 1 340 ? 10.242 6.855 -14.578 1 39.22 340 ALA A O 1
ATOM 2644 N N . PHE A 1 341 ? 9.312 5.508 -15.922 1 36.03 341 PHE A N 1
ATOM 2645 C CA . PHE A 1 341 ? 8.016 6.172 -15.891 1 36.03 341 PHE A CA 1
ATOM 2646 C C . PHE A 1 341 ? 7.293 5.898 -14.578 1 36.03 341 PHE A C 1
ATOM 2648 O O . PHE A 1 341 ? 6.363 6.617 -14.211 1 36.03 341 PHE A O 1
ATOM 2655 N N . MET A 1 342 ? 7.414 4.531 -14.344 1 37.94 342 MET A N 1
ATOM 2656 C CA . MET A 1 342 ? 6.328 4.285 -13.398 1 37.94 342 MET A CA 1
ATOM 2657 C C . MET A 1 342 ? 5.945 5.566 -12.664 1 37.94 342 MET A C 1
ATOM 2659 O O . MET A 1 342 ? 4.805 5.719 -12.227 1 37.94 342 MET A O 1
ATOM 2663 N N . ASP A 1 343 ? 7.27 6.312 -12.539 1 39.06 343 ASP A N 1
ATOM 2664 C CA . ASP A 1 343 ? 7.953 7.562 -12.227 1 39.06 343 ASP A CA 1
ATOM 2665 C C . ASP A 1 343 ? 7.531 8.672 -13.18 1 39.06 343 ASP A C 1
ATOM 2667 O O . ASP A 1 343 ? 7.465 9.844 -12.797 1 39.06 343 ASP A O 1
ATOM 2671 N N . ALA A 1 344 ? 7.746 8.578 -14.203 1 32.12 344 ALA A N 1
ATOM 2672 C CA . ALA A 1 344 ? 7.73 9.938 -14.75 1 32.12 344 ALA A CA 1
ATOM 2673 C C . ALA A 1 344 ? 6.684 10.797 -14.047 1 32.12 344 ALA A C 1
ATOM 2675 O O . ALA A 1 344 ? 6.891 11.992 -13.852 1 32.12 344 ALA A O 1
ATOM 2676 N N . TYR A 1 345 ? 5.738 10.258 -13.625 1 31.47 345 TYR A N 1
ATOM 2677 C CA . TYR A 1 345 ? 4.406 10.68 -13.203 1 31.47 345 TYR A CA 1
ATOM 2678 C C . TYR A 1 345 ? 4.332 10.812 -11.688 1 31.47 345 TYR A C 1
ATOM 2680 O O . TYR A 1 345 ? 3.686 11.727 -11.164 1 31.47 345 TYR A O 1
ATOM 2688 N N . GLU A 1 346 ? 4.816 9.844 -10.773 1 33.81 346 GLU A N 1
ATOM 2689 C CA . GLU A 1 346 ? 4.984 10.516 -9.492 1 33.81 346 GLU A CA 1
ATOM 2690 C C . GLU A 1 346 ? 5.84 11.766 -9.633 1 33.81 346 GLU A C 1
ATOM 2692 O O . GLU A 1 346 ? 6.039 12.5 -8.664 1 33.81 346 GLU A O 1
ATOM 2697 N N . ALA A 1 347 ? 6.344 11.992 -10.539 1 29.38 347 ALA A N 1
ATOM 2698 C CA . ALA A 1 347 ? 7.246 13 -11.102 1 29.38 347 ALA A CA 1
ATOM 2699 C C . ALA A 1 347 ? 6.645 14.391 -11 1 29.38 347 ALA A C 1
ATOM 2701 O O . ALA A 1 347 ? 7.371 15.391 -10.93 1 29.38 347 ALA A O 1
ATOM 2702 N N . VAL A 1 348 ? 5.5 15.086 -11.125 1 27.05 348 VAL A N 1
ATOM 2703 C CA . VAL A 1 348 ? 5.633 16.422 -10.555 1 27.05 348 VAL A CA 1
ATOM 2704 C C . VAL A 1 348 ? 5.961 16.328 -9.07 1 27.05 348 VAL A C 1
ATOM 2706 O O . VAL A 1 348 ? 6.309 17.312 -8.43 1 27.05 348 VAL A O 1
ATOM 2709 N N . PHE A 1 349 ? 6.211 15.445 -8.273 1 27.92 349 PHE A N 1
ATOM 2710 C CA . PHE A 1 349 ? 6.883 16.281 -7.289 1 27.92 349 PHE A CA 1
ATOM 2711 C C . PHE A 1 349 ? 8.148 16.891 -7.867 1 27.92 349 PHE A C 1
ATOM 2713 O O . PHE A 1 349 ? 8.828 17.672 -7.199 1 27.92 349 PHE A O 1
ATOM 2720 N N . ASP A 1 350 ? 8.539 16.422 -8.984 1 27.42 350 ASP A N 1
ATOM 2721 C CA . ASP A 1 350 ? 9.414 17.375 -9.664 1 27.42 350 ASP A CA 1
ATOM 2722 C C . ASP A 1 350 ? 8.602 18.406 -10.438 1 27.42 350 ASP A C 1
ATOM 2724 O O . ASP A 1 350 ? 9.148 19.422 -10.898 1 27.42 350 ASP A O 1
ATOM 2728 N N . ARG A 1 351 ? 7.648 18.391 -11.094 1 25.62 351 ARG A N 1
ATOM 2729 C CA . ARG A 1 351 ? 7.578 19.578 -11.938 1 25.62 351 ARG A CA 1
ATOM 2730 C C . ARG A 1 351 ? 7.594 20.844 -11.086 1 25.62 351 ARG A C 1
ATOM 2732 O O . ARG A 1 351 ? 7.621 21.953 -11.625 1 25.62 351 ARG A O 1
ATOM 2739 N N . TYR A 1 352 ? 7.188 20.969 -9.828 1 25.28 352 TYR A N 1
ATOM 2740 C CA . TYR A 1 352 ? 7.602 22.328 -9.445 1 25.28 352 TYR A CA 1
ATOM 2741 C C . TYR A 1 352 ? 9.102 22.375 -9.164 1 25.28 352 TYR A C 1
ATOM 2743 O O . TYR A 1 352 ? 9.609 23.375 -8.672 1 25.28 352 TYR A O 1
ATOM 2751 N N . 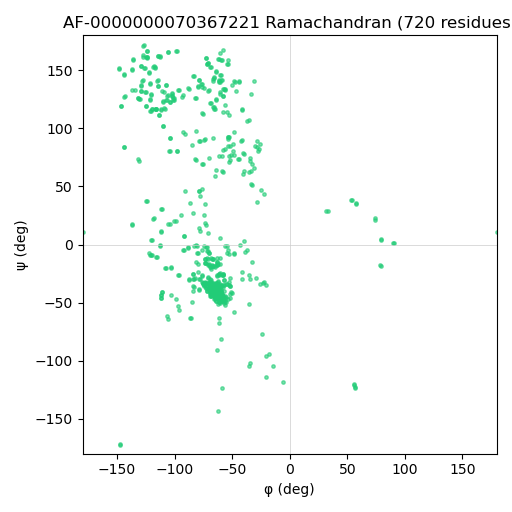ASN A 1 353 ? 10.078 21.734 -9.078 1 24.39 353 ASN A N 1
ATOM 2752 C CA . ASN A 1 353 ? 10.922 22.891 -8.805 1 24.39 353 ASN A CA 1
ATOM 2753 C C . ASN A 1 353 ? 10.664 24.016 -9.797 1 24.39 353 ASN A C 1
ATOM 2755 O O . ASN A 1 353 ? 10.672 25.203 -9.43 1 24.39 353 ASN A O 1
ATOM 2759 N N . ILE A 1 354 ? 10.797 23.875 -11.086 1 24.38 354 ILE A N 1
ATOM 2760 C CA . ILE A 1 354 ? 11.383 24.953 -11.883 1 24.38 354 ILE A CA 1
ATOM 2761 C C . ILE A 1 354 ? 10.281 25.812 -12.484 1 24.38 354 ILE A C 1
ATOM 2763 O O . ILE A 1 354 ? 10.492 27 -12.766 1 24.38 354 ILE A O 1
ATOM 2767 N N . SER A 1 355 ? 9.375 25.406 -13.195 1 23.78 355 SER A N 1
ATOM 2768 C CA . SER A 1 355 ? 8.938 26.625 -13.867 1 23.78 355 SER A CA 1
ATOM 2769 C C . SER A 1 355 ? 8.164 27.531 -12.914 1 23.78 355 SER A C 1
ATOM 2771 O O . SER A 1 355 ? 6.969 27.328 -12.695 1 23.78 355 SER A O 1
ATOM 2773 N N . TYR A 1 356 ? 8.531 27.562 -11.633 1 24.09 356 TYR A N 1
ATOM 2774 C CA . TYR A 1 356 ? 8.18 28.828 -11 1 24.09 356 TYR A CA 1
ATOM 2775 C C . TYR A 1 356 ? 8.094 29.953 -12.023 1 24.09 356 TYR A C 1
ATOM 2777 O O . TYR A 1 356 ? 7.93 31.109 -11.672 1 24.09 356 TYR A O 1
ATOM 2785 N N . ASN A 1 357 ? 8.945 30.031 -13.203 1 23.66 357 ASN A N 1
ATOM 2786 C CA . ASN A 1 357 ? 9.234 31.344 -13.805 1 23.66 357 ASN A CA 1
ATOM 2787 C C . ASN A 1 357 ? 7.965 32 -14.32 1 23.66 357 ASN A C 1
ATOM 2789 O O . ASN A 1 357 ? 7.777 33.219 -14.133 1 23.66 357 ASN A O 1
ATOM 2793 N N . LYS A 1 358 ? 7.512 31.812 -15.664 1 23.94 358 LYS A N 1
ATOM 2794 C CA . LYS A 1 358 ? 7.238 32.844 -16.672 1 23.94 358 LYS A CA 1
ATOM 2795 C C . LYS A 1 358 ? 5.812 33.375 -16.547 1 23.94 358 LYS A C 1
ATOM 2797 O O . LYS A 1 358 ? 4.895 32.844 -17.188 1 23.94 358 LYS A O 1
ATOM 2802 N N . THR A 1 359 ? 5.25 33.5 -15.43 1 22.78 359 THR A N 1
ATOM 2803 C CA . THR A 1 359 ? 4.297 34.562 -15.648 1 22.78 359 THR A CA 1
ATOM 2804 C C . THR A 1 359 ? 4.988 35.781 -16.234 1 22.78 359 THR A C 1
ATOM 2806 O O . THR A 1 359 ? 4.355 36.844 -16.469 1 22.78 359 THR A O 1
ATOM 2809 N N . THR A 1 360 ? 6.203 36.344 -16.078 1 22.09 360 THR A N 1
ATOM 2810 C CA . THR A 1 360 ? 6.062 37.781 -16.281 1 22.09 360 THR A CA 1
ATOM 2811 C C . THR A 1 360 ? 5.547 38.062 -17.688 1 22.09 360 THR A C 1
ATOM 2813 O O . THR A 1 360 ? 5.516 39.219 -18.125 1 22.09 360 THR A O 1
ATOM 2816 N N . SER A 1 361 ? 5.516 37.281 -18.75 1 20.14 361 SER A N 1
ATOM 2817 C CA . SER A 1 361 ? 5.223 38.25 -19.781 1 20.14 361 SER A CA 1
ATOM 2818 C C . SER A 1 361 ? 3.775 38.719 -19.703 1 20.14 361 SER A C 1
ATOM 2820 O O . SER A 1 361 ? 3.346 39.562 -20.516 1 20.14 361 SER A O 1
ATOM 2822 N N . ALA A 1 362 ? 2.801 38.719 -18.875 1 21.3 362 ALA A N 1
ATOM 2823 C CA . ALA A 1 362 ? 2.125 39.938 -19.297 1 21.3 362 ALA A CA 1
ATOM 2824 C C . ALA A 1 362 ? 2.623 41.125 -18.516 1 21.3 362 ALA A C 1
ATOM 2826 O O . ALA A 1 362 ? 2.82 41.062 -17.297 1 21.3 362 ALA A O 1
ATOM 2827 N N . MET B 1 1 ? 74.812 47.281 8.211 1 30.61 1 MET B N 1
ATOM 2828 C CA . MET B 1 1 ? 73.688 47.031 7.297 1 30.61 1 MET B CA 1
ATOM 2829 C C . MET B 1 1 ? 72.5 46.5 8.055 1 30.61 1 MET B C 1
ATOM 2831 O O . MET B 1 1 ? 72.562 45.375 8.578 1 30.61 1 MET B O 1
ATOM 2835 N N . GLN B 1 2 ? 71.688 47.406 8.703 1 33.91 2 GLN B N 1
ATOM 2836 C CA . GLN B 1 2 ? 70.5 47.406 9.547 1 33.91 2 GLN B CA 1
ATOM 2837 C C . GLN B 1 2 ? 69.312 46.812 8.82 1 33.91 2 GLN B C 1
ATOM 2839 O O . GLN B 1 2 ? 68.875 47.375 7.836 1 33.91 2 GLN B O 1
ATOM 2844 N N . LYS B 1 3 ? 69.312 45.438 8.719 1 35.38 3 LYS B N 1
ATOM 2845 C CA . LYS B 1 3 ? 68.25 44.688 8.094 1 35.38 3 LYS B CA 1
ATOM 2846 C C . LYS B 1 3 ? 66.875 45.062 8.711 1 35.38 3 LYS B C 1
ATOM 2848 O O . LYS B 1 3 ? 66.688 44.906 9.914 1 35.38 3 LYS B O 1
ATOM 2853 N N . LEU B 1 4 ? 66.188 46.062 8.148 1 33.53 4 LEU B N 1
ATOM 2854 C CA . LEU B 1 4 ? 64.812 46.5 8.367 1 33.53 4 LEU B CA 1
ATOM 2855 C C . LEU B 1 4 ? 63.844 45.312 8.297 1 33.53 4 LEU B C 1
ATOM 2857 O O . LEU B 1 4 ? 63.719 44.656 7.262 1 33.53 4 LEU B O 1
ATOM 2861 N N . PHE B 1 5 ? 63.625 44.594 9.391 1 33.72 5 PHE B N 1
ATOM 2862 C CA . PHE B 1 5 ? 62.625 43.562 9.523 1 33.72 5 PHE B CA 1
ATOM 2863 C C . PHE B 1 5 ? 61.25 44.094 9.258 1 33.72 5 PHE B C 1
ATOM 2865 O O . PHE B 1 5 ? 60.719 44.938 10.031 1 33.72 5 PHE B O 1
ATOM 2872 N N . ALA B 1 6 ? 60.844 44.344 7.965 1 33.16 6 ALA B N 1
ATOM 2873 C CA . ALA B 1 6 ? 59.469 44.688 7.609 1 33.16 6 ALA B CA 1
ATOM 2874 C C . ALA B 1 6 ? 58.5 43.656 8.18 1 33.16 6 ALA B C 1
ATOM 2876 O O . ALA B 1 6 ? 58.594 42.469 7.887 1 33.16 6 ALA B O 1
ATOM 2877 N N . ILE B 1 7 ? 58 43.938 9.352 1 33.91 7 ILE B N 1
ATOM 2878 C CA . ILE B 1 7 ? 56.875 43.188 9.953 1 33.91 7 ILE B CA 1
ATOM 2879 C C . ILE B 1 7 ? 55.656 43.25 9.023 1 33.91 7 ILE B C 1
ATOM 2881 O O . ILE B 1 7 ? 55.156 44.344 8.734 1 33.91 7 ILE B O 1
ATOM 2885 N N . PHE B 1 8 ? 55.625 42.406 8 1 36.62 8 PHE B N 1
ATOM 2886 C CA . PHE B 1 8 ? 54.406 42.281 7.227 1 36.62 8 PHE B CA 1
ATOM 2887 C C . PHE B 1 8 ? 53.219 41.969 8.133 1 36.62 8 PHE B C 1
ATOM 2889 O O . PHE B 1 8 ? 53.219 40.969 8.852 1 36.62 8 PHE B O 1
ATOM 2896 N N . CYS B 1 9 ? 52.5 43.031 8.594 1 31.59 9 CYS B N 1
ATOM 2897 C CA . CYS B 1 9 ? 51.188 42.906 9.211 1 31.59 9 CYS B CA 1
ATOM 2898 C C . CYS B 1 9 ? 50.25 42.125 8.305 1 31.59 9 CYS B C 1
ATOM 2900 O O . CYS B 1 9 ? 49.844 42.625 7.258 1 31.59 9 CYS B O 1
ATOM 2902 N N . ILE B 1 10 ? 50.469 40.875 8.18 1 36.69 10 ILE B N 1
ATOM 2903 C CA . ILE B 1 10 ? 49.375 40.094 7.551 1 36.69 10 ILE B CA 1
ATOM 2904 C C . ILE B 1 10 ? 48.062 40.438 8.219 1 36.69 10 ILE B C 1
ATOM 2906 O O . ILE B 1 10 ? 47.875 40.156 9.406 1 36.69 10 ILE B O 1
ATOM 2910 N N . GLY B 1 11 ? 47.438 41.562 7.852 1 34.81 11 GLY B N 1
ATOM 2911 C CA . GLY B 1 11 ? 46.031 41.75 8.203 1 34.81 11 GLY B CA 1
ATOM 2912 C C . GLY B 1 11 ? 45.219 40.5 7.992 1 34.81 11 GLY B C 1
ATOM 2913 O O . GLY B 1 11 ? 45.156 39.969 6.883 1 34.81 11 GLY B O 1
ATOM 2914 N N . LEU B 1 12 ? 45.156 39.688 9.023 1 34.66 12 LEU B N 1
ATOM 2915 C CA . LEU B 1 12 ? 44.125 38.656 9.055 1 34.66 12 LEU B CA 1
ATOM 2916 C C . LEU B 1 12 ? 42.781 39.25 8.641 1 34.66 12 LEU B C 1
ATOM 2918 O O . LEU B 1 12 ? 42.219 40.094 9.344 1 34.66 12 LEU B O 1
ATOM 2922 N N . LEU B 1 13 ? 42.625 39.531 7.363 1 35.09 13 LEU B N 1
ATOM 2923 C CA . LEU B 1 13 ? 41.25 39.688 6.949 1 35.09 13 LEU B CA 1
ATOM 2924 C C . LEU B 1 13 ? 40.344 38.656 7.609 1 35.09 13 LEU B C 1
ATOM 2926 O O . LEU B 1 13 ? 40.469 37.469 7.336 1 35.09 13 LEU B O 1
ATOM 2930 N N . ALA B 1 14 ? 40 38.906 8.859 1 36.09 14 ALA B N 1
ATOM 2931 C CA . ALA B 1 14 ? 38.812 38.188 9.359 1 36.09 14 ALA B CA 1
ATOM 2932 C C . ALA B 1 14 ? 37.719 38.125 8.32 1 36.09 14 ALA B C 1
ATOM 2934 O O . ALA B 1 14 ? 37.062 39.156 8.047 1 36.09 14 ALA B O 1
ATOM 2935 N N . CYS B 1 15 ? 37.969 37.531 7.211 1 33.56 15 CYS B N 1
ATOM 2936 C CA . CYS B 1 15 ? 36.75 37.219 6.504 1 33.56 15 CYS B CA 1
ATOM 2937 C C . CYS B 1 15 ? 35.625 36.875 7.48 1 33.56 15 CYS B C 1
ATOM 2939 O O . CYS B 1 15 ? 35.719 35.875 8.188 1 33.56 15 CYS B O 1
ATOM 2941 N N . SER B 1 16 ? 35.094 37.844 8.133 1 34.72 16 SER B N 1
ATOM 2942 C CA . SER B 1 16 ? 33.781 37.562 8.734 1 34.72 16 SER B CA 1
ATOM 2943 C C . SER B 1 16 ? 33 36.562 7.906 1 34.72 16 SER B C 1
ATOM 2945 O O . SER B 1 16 ? 32.594 36.844 6.781 1 34.72 16 SER B O 1
ATOM 2947 N N . MET B 1 17 ? 33.469 35.375 7.828 1 35.22 17 MET B N 1
ATOM 2948 C CA . MET B 1 17 ? 32.469 34.375 7.406 1 35.22 17 MET B CA 1
ATOM 2949 C C . MET B 1 17 ? 31.094 34.75 7.953 1 35.22 17 MET B C 1
ATOM 2951 O O . MET B 1 17 ? 30.844 34.625 9.156 1 35.22 17 MET B O 1
ATOM 2955 N N . THR B 1 18 ? 30.562 35.844 7.551 1 37.03 18 THR B N 1
ATOM 2956 C CA . THR B 1 18 ? 29.125 35.969 7.812 1 37.03 18 THR B CA 1
ATOM 2957 C C . THR B 1 18 ? 28.469 34.594 7.887 1 37.03 18 THR B C 1
ATOM 2959 O O . THR B 1 18 ? 28.562 33.812 6.949 1 37.03 18 THR B O 1
ATOM 2962 N N . THR B 1 19 ? 28.562 34 8.953 1 39.56 19 THR B N 1
ATOM 2963 C CA . THR B 1 19 ? 27.734 32.812 9.211 1 39.56 19 THR B CA 1
ATOM 2964 C C . THR B 1 19 ? 26.391 32.969 8.531 1 39.56 19 THR B C 1
ATOM 2966 O O . THR B 1 19 ? 25.547 33.75 8.953 1 39.56 19 THR B O 1
ATOM 2969 N N . VAL B 1 20 ? 26.297 33.281 7.258 1 42.06 20 VAL B N 1
ATOM 2970 C CA . VAL B 1 20 ? 25 33.156 6.602 1 42.06 20 VAL B CA 1
ATOM 2971 C C . VAL B 1 20 ? 24.172 32.062 7.266 1 42.06 20 VAL B C 1
ATOM 2973 O O . VAL B 1 20 ? 24.641 30.922 7.383 1 42.06 20 VAL B O 1
ATOM 2976 N N . SER B 1 21 ? 23.469 32.375 8.359 1 48.66 21 SER B N 1
ATOM 2977 C CA . SER B 1 21 ? 22.578 31.438 9.031 1 48.66 21 SER B CA 1
ATOM 2978 C C . SER B 1 21 ? 22.062 30.375 8.062 1 48.66 21 SER B C 1
ATOM 2980 O O . SER B 1 21 ? 21.469 30.703 7.031 1 48.66 21 SER B O 1
ATOM 2982 N N . ALA B 1 22 ? 22.734 29.312 7.836 1 63.34 22 ALA B N 1
ATOM 2983 C CA . ALA B 1 22 ? 22.438 28.203 6.938 1 63.34 22 ALA B CA 1
ATOM 2984 C C . ALA B 1 22 ? 20.938 27.922 6.895 1 63.34 22 ALA B C 1
ATOM 2986 O O . ALA B 1 22 ? 20.297 27.812 7.938 1 63.34 22 ALA B O 1
ATOM 2987 N N . ARG B 1 23 ? 20.203 28.25 5.836 1 85.75 23 ARG B N 1
ATOM 2988 C CA . ARG B 1 23 ? 18.797 27.969 5.594 1 85.75 23 ARG B CA 1
ATOM 2989 C C . ARG B 1 23 ? 18.438 26.562 6.023 1 85.75 23 ARG B C 1
ATOM 2991 O O . ARG B 1 23 ? 19.234 25.625 5.836 1 85.75 23 ARG B O 1
ATOM 2998 N N . SER B 1 24 ? 17.562 26.516 7.012 1 95.31 24 SER B N 1
ATOM 2999 C CA . SER B 1 24 ? 17.062 25.219 7.426 1 95.31 24 SER B CA 1
ATOM 3000 C C . SER B 1 24 ? 15.547 25.125 7.238 1 95.31 24 SER B C 1
ATOM 3002 O O . SER B 1 24 ? 14.859 26.141 7.137 1 95.31 24 SER B O 1
ATOM 3004 N N . CYS B 1 25 ? 15.141 23.938 7.051 1 97.81 25 CYS B N 1
ATOM 3005 C CA . CYS B 1 25 ? 13.703 23.672 6.945 1 97.81 25 CYS B CA 1
ATOM 3006 C C . CYS B 1 25 ? 13.297 22.531 7.859 1 97.81 25 CYS B C 1
ATOM 3008 O O . CYS B 1 25 ? 13.914 21.469 7.848 1 97.81 25 CYS B O 1
ATOM 3010 N N . LYS B 1 26 ? 12.336 22.812 8.688 1 98 26 LYS B N 1
ATOM 3011 C CA . LYS B 1 26 ? 11.75 21.797 9.547 1 98 26 LYS B CA 1
ATOM 3012 C C . LYS B 1 26 ? 10.359 21.406 9.07 1 98 26 LYS B C 1
ATOM 3014 O O . LYS B 1 26 ? 9.492 22.266 8.883 1 98 26 LYS B O 1
ATOM 3019 N N . ALA B 1 27 ? 10.172 20.078 8.828 1 98.38 27 ALA B N 1
ATOM 3020 C CA . ALA B 1 27 ? 8.898 19.578 8.328 1 98.38 27 ALA B CA 1
ATOM 3021 C C . ALA B 1 27 ? 8.219 18.672 9.352 1 98.38 27 ALA B C 1
ATOM 3023 O O . ALA B 1 27 ? 8.883 17.875 10.023 1 98.38 27 ALA B O 1
ATOM 3024 N N . LEU B 1 28 ? 6.93 18.859 9.531 1 98.56 28 LEU B N 1
ATOM 3025 C CA . LEU B 1 28 ? 6.07 17.969 10.297 1 98.56 28 LEU B CA 1
ATOM 3026 C C . LEU B 1 28 ? 5.133 17.188 9.375 1 98.56 28 LEU B C 1
ATOM 3028 O O . LEU B 1 28 ? 4.363 17.797 8.617 1 98.56 28 LEU B O 1
ATOM 3032 N N . VAL B 1 29 ? 5.273 15.883 9.352 1 97.31 29 VAL B N 1
ATOM 3033 C CA . VAL B 1 29 ? 4.418 15.016 8.555 1 97.31 29 VAL B CA 1
ATOM 3034 C C . VAL B 1 29 ? 3.402 14.32 9.453 1 97.31 29 VAL B C 1
ATOM 3036 O O . VAL B 1 29 ? 3.777 13.625 10.406 1 97.31 29 VAL B O 1
ATOM 3039 N N . ILE B 1 30 ? 2.145 14.5 9.164 1 97.56 30 ILE B N 1
ATOM 3040 C CA . ILE B 1 30 ? 1.066 13.945 9.969 1 97.56 30 ILE B CA 1
ATOM 3041 C C . ILE B 1 30 ? 0.264 12.945 9.141 1 97.56 30 ILE B C 1
ATOM 3043 O O . ILE B 1 30 ? -0.37 13.312 8.148 1 97.56 30 ILE B O 1
ATOM 3047 N N . ALA B 1 31 ? 0.256 11.688 9.523 1 94.31 31 ALA B N 1
ATOM 3048 C CA . ALA B 1 31 ? -0.406 10.602 8.797 1 94.31 31 ALA B CA 1
ATOM 3049 C C . ALA B 1 31 ? -1.923 10.703 8.938 1 94.31 31 ALA B C 1
ATOM 3051 O O . ALA B 1 31 ? -2.43 11.367 9.844 1 94.31 31 ALA B O 1
ATOM 3052 N N . GLY B 1 32 ? -2.596 10.031 7.992 1 92.62 32 GLY B N 1
ATOM 3053 C CA . GLY B 1 32 ? -4.027 9.844 8.156 1 92.62 32 GLY B CA 1
ATOM 3054 C C . GLY B 1 32 ? -4.383 8.852 9.25 1 92.62 32 GLY B C 1
ATOM 3055 O O . GLY B 1 32 ? -3.588 7.965 9.57 1 92.62 32 GLY B O 1
ATOM 3056 N N . GLY B 1 33 ? -5.648 9.047 9.797 1 87.88 33 GLY B N 1
ATOM 3057 C CA . GLY B 1 33 ? -5.965 8.141 10.891 1 87.88 33 GLY B CA 1
ATOM 3058 C C . GLY B 1 33 ? -7.348 8.367 11.477 1 87.88 33 GLY B C 1
ATOM 3059 O O . GLY B 1 33 ? -7.668 7.84 12.539 1 87.88 33 GLY B O 1
ATOM 3060 N N . ALA B 1 34 ? -8.148 9.125 10.875 1 86 34 ALA B N 1
ATOM 3061 C CA . ALA B 1 34 ? -9.5 9.43 11.344 1 86 34 ALA B CA 1
ATOM 3062 C C . ALA B 1 34 ? -9.469 9.984 12.766 1 86 34 ALA B C 1
ATOM 3064 O O . ALA B 1 34 ? -8.75 10.945 13.047 1 86 34 ALA B O 1
ATOM 3065 N N . ASP B 1 35 ? -10.148 9.297 13.672 1 84.94 35 ASP B N 1
ATOM 3066 C CA . ASP B 1 35 ? -10.219 9.898 15 1 84.94 35 ASP B CA 1
ATOM 3067 C C . ASP B 1 35 ? -8.945 9.633 15.797 1 84.94 35 ASP B C 1
ATOM 3069 O O . ASP B 1 35 ? -8.766 10.172 16.891 1 84.94 35 ASP B O 1
ATOM 3073 N N . LEU B 1 36 ? -8.031 8.93 15.219 1 89.06 36 LEU B N 1
ATOM 3074 C CA . LEU B 1 36 ? -6.719 8.758 15.836 1 89.06 36 LEU B CA 1
ATOM 3075 C C . LEU B 1 36 ? -5.914 10.055 15.773 1 89.06 36 LEU B C 1
ATOM 3077 O O . LEU B 1 36 ? -4.855 10.156 16.391 1 89.06 36 LEU B O 1
ATOM 3081 N N . GLY B 1 37 ? -6.469 10.953 15.133 1 93.38 37 GLY B N 1
ATOM 3082 C CA . GLY B 1 37 ? -5.895 12.289 15.102 1 93.38 37 GLY B CA 1
ATOM 3083 C C . GLY B 1 37 ? -5.734 12.898 16.484 1 93.38 37 GLY B C 1
ATOM 3084 O O . GLY B 1 37 ? -4.902 13.789 16.688 1 93.38 37 GLY B O 1
ATOM 3085 N N . SER B 1 38 ? -6.562 12.438 17.422 1 95.06 38 SER B N 1
ATOM 3086 C CA . SER B 1 38 ? -6.418 12.922 18.797 1 95.06 38 SER B CA 1
ATOM 3087 C C . SER B 1 38 ? -5.074 12.516 19.391 1 95.06 38 SER B C 1
ATOM 3089 O O . SER B 1 38 ? -4.461 13.281 20.141 1 95.06 38 SER B O 1
ATOM 3091 N N . TYR B 1 39 ? -4.641 11.32 19.078 1 95.19 39 TYR B N 1
ATOM 3092 C CA . TYR B 1 39 ? -3.301 10.898 19.469 1 95.19 39 TYR B CA 1
ATOM 3093 C C . TYR B 1 39 ? -2.242 11.82 18.875 1 95.19 39 TYR B C 1
ATOM 3095 O O . TYR B 1 39 ? -1.311 12.234 19.562 1 95.19 39 TYR B O 1
ATOM 3103 N N . GLU B 1 40 ? -2.385 12.141 17.594 1 97.25 40 GLU B N 1
ATOM 3104 C CA . GLU B 1 40 ? -1.431 13.008 16.906 1 97.25 40 GLU B CA 1
ATOM 3105 C C . GLU B 1 40 ? -1.38 14.391 17.547 1 97.25 40 GLU B C 1
ATOM 3107 O O . GLU B 1 40 ? -0.306 14.984 17.672 1 97.25 40 GLU B O 1
ATOM 3112 N N . ALA B 1 41 ? -2.539 14.906 17.922 1 97.75 41 ALA B N 1
ATOM 3113 C CA . ALA B 1 41 ? -2.598 16.188 18.609 1 97.75 41 ALA B CA 1
ATOM 3114 C C . ALA B 1 41 ? -1.803 16.141 19.922 1 97.75 41 ALA B C 1
ATOM 3116 O O . ALA B 1 41 ? -1.068 17.078 20.234 1 97.75 41 ALA B O 1
ATOM 3117 N N . GLY B 1 42 ? -1.971 15.055 20.625 1 98.31 42 GLY B N 1
ATOM 3118 C CA . GLY B 1 42 ? -1.196 14.875 21.844 1 98.31 42 GLY B CA 1
ATOM 3119 C C . GLY B 1 42 ? 0.301 14.844 21.594 1 98.31 42 GLY B C 1
ATOM 3120 O O . GLY B 1 42 ? 1.068 15.461 22.344 1 98.31 42 GLY B O 1
ATOM 3121 N N . VAL B 1 43 ? 0.693 14.133 20.578 1 97.94 43 VAL B N 1
ATOM 3122 C CA . VAL B 1 43 ? 2.109 14.039 20.234 1 97.94 43 VAL B CA 1
ATOM 3123 C C . VAL B 1 43 ? 2.668 15.43 19.953 1 97.94 43 VAL B C 1
ATOM 3125 O O . VAL B 1 43 ? 3.738 15.789 20.453 1 97.94 43 VAL B O 1
ATOM 3128 N N . ILE B 1 44 ? 1.952 16.219 19.156 1 98.62 44 ILE B N 1
ATOM 3129 C CA . ILE B 1 44 ? 2.387 17.562 18.812 1 98.62 44 ILE B CA 1
ATOM 3130 C C . ILE B 1 44 ? 2.566 18.391 20.078 1 98.62 44 ILE B C 1
ATOM 3132 O O . ILE B 1 44 ? 3.598 19.047 20.266 1 98.62 44 ILE B O 1
ATOM 3136 N N . GLN B 1 45 ? 1.609 18.297 20.938 1 98.62 45 GLN B N 1
ATOM 3137 C CA . GLN B 1 45 ? 1.69 19.062 22.172 1 98.62 45 GLN B CA 1
ATOM 3138 C C . GLN B 1 45 ? 2.854 18.594 23.031 1 98.62 45 GLN B C 1
ATOM 3140 O O . GLN B 1 45 ? 3.561 19.422 23.625 1 98.62 45 GLN B O 1
ATOM 3145 N N . GLY B 1 46 ? 3.004 17.328 23.156 1 98.44 46 GLY B N 1
ATOM 3146 C CA . GLY B 1 46 ? 4.113 16.781 23.922 1 98.44 46 GLY B CA 1
ATOM 3147 C C . GLY B 1 46 ? 5.469 17.234 23.406 1 98.44 46 GLY B C 1
ATOM 3148 O O . GLY B 1 46 ? 6.344 17.594 24.188 1 98.44 46 GLY B O 1
ATOM 3149 N N . LEU B 1 47 ? 5.656 17.156 22.078 1 97.5 47 LEU B N 1
ATOM 3150 C CA . LEU B 1 47 ? 6.898 17.625 21.469 1 97.5 47 LEU B CA 1
ATOM 3151 C C . LEU B 1 47 ? 7.152 19.094 21.812 1 97.5 47 LEU B C 1
ATOM 3153 O O . LEU B 1 47 ? 8.242 19.438 22.281 1 97.5 47 LEU B O 1
ATOM 3157 N N . VAL B 1 48 ? 6.141 19.938 21.594 1 98.5 48 VAL B N 1
ATOM 3158 C CA . VAL B 1 48 ? 6.273 21.391 21.766 1 98.5 48 VAL B CA 1
ATOM 3159 C C . VAL B 1 48 ? 6.578 21.688 23.234 1 98.5 48 VAL B C 1
ATOM 3161 O O . VAL B 1 48 ? 7.477 22.484 23.531 1 98.5 48 VAL B O 1
ATOM 3164 N N . GLN B 1 49 ? 5.871 21.031 24.109 1 98 49 GLN B N 1
ATOM 3165 C CA . GLN B 1 49 ? 6.074 21.266 25.547 1 98 49 GLN B CA 1
ATOM 3166 C C . GLN B 1 49 ? 7.484 20.875 25.969 1 98 49 GLN B C 1
ATOM 3168 O O . GLN B 1 49 ? 8.148 21.625 26.703 1 98 49 GLN B O 1
ATOM 3173 N N . ALA B 1 50 ? 7.898 19.734 25.531 1 97.12 50 ALA B N 1
ATOM 3174 C CA . ALA B 1 50 ? 9.211 19.234 25.938 1 97.12 50 ALA B CA 1
ATOM 3175 C C . ALA B 1 50 ? 10.32 20.141 25.422 1 97.12 50 ALA B C 1
ATOM 3177 O O . ALA B 1 50 ? 11.242 20.5 26.172 1 97.12 50 ALA B O 1
ATOM 3178 N N . TYR B 1 51 ? 10.227 20.531 24.188 1 96.44 51 TYR B N 1
ATOM 3179 C CA . TYR B 1 51 ? 11.234 21.438 23.641 1 96.44 51 TYR B CA 1
ATOM 3180 C C . TYR B 1 51 ? 11.172 22.797 24.312 1 96.44 51 TYR B C 1
ATOM 3182 O O . TYR B 1 51 ? 12.203 23.453 24.5 1 96.44 51 TYR B O 1
ATOM 3190 N N . ASN B 1 52 ? 9.945 23.25 24.578 1 97.06 52 ASN B N 1
ATOM 3191 C CA . ASN B 1 52 ? 9.797 24.516 25.281 1 97.06 52 ASN B CA 1
ATOM 3192 C C . ASN B 1 52 ? 10.445 24.484 26.656 1 97.06 52 ASN B C 1
ATOM 3194 O O . ASN B 1 52 ? 11.102 25.453 27.062 1 97.06 52 ASN B O 1
ATOM 3198 N N . GLU B 1 53 ? 10.273 23.438 27.375 1 96.56 53 GLU B N 1
ATOM 3199 C CA . GLU B 1 53 ? 10.844 23.266 28.703 1 96.56 53 GLU B CA 1
ATOM 3200 C C . GLU B 1 53 ? 12.375 23.25 28.656 1 96.56 53 GLU B C 1
ATOM 3202 O O . GLU B 1 53 ? 13.039 23.672 29.609 1 96.56 53 GLU B O 1
ATOM 3207 N N . LEU B 1 54 ? 12.93 22.859 27.547 1 94.81 54 LEU B N 1
ATOM 3208 C CA . LEU B 1 54 ? 14.375 22.797 27.375 1 94.81 54 LEU B CA 1
ATOM 3209 C C . LEU B 1 54 ? 14.914 24.125 26.875 1 94.81 54 LEU B C 1
ATOM 3211 O O . LEU B 1 54 ? 16.125 24.281 26.688 1 94.81 54 LEU B O 1
ATOM 3215 N N . GLY B 1 55 ? 14.039 25.094 26.609 1 95.06 55 GLY B N 1
ATOM 3216 C CA . GLY B 1 55 ? 14.445 26.375 26.062 1 95.06 55 GLY B CA 1
ATOM 3217 C C . GLY B 1 55 ? 14.812 26.297 24.594 1 95.06 55 GLY B C 1
ATOM 3218 O O . GLY B 1 55 ? 15.578 27.125 24.094 1 95.06 55 GLY B O 1
ATOM 3219 N N . GLN B 1 56 ? 14.281 25.25 23.906 1 96.25 56 GLN B N 1
ATOM 3220 C CA . GLN B 1 56 ? 14.602 25.016 22.5 1 96.25 56 GLN B CA 1
ATOM 3221 C C . GLN B 1 56 ? 13.336 24.938 21.656 1 96.25 56 GLN B C 1
ATOM 3223 O O . GLN B 1 56 ? 13.227 24.078 20.781 1 96.25 56 GLN B O 1
ATOM 3228 N N . VAL B 1 57 ? 12.305 25.75 21.938 1 96.75 57 VAL B N 1
ATOM 3229 C CA . VAL B 1 57 ? 11 25.672 21.297 1 96.75 57 VAL B CA 1
ATOM 3230 C C . VAL B 1 57 ? 11.156 25.922 19.797 1 96.75 57 VAL B C 1
ATOM 3232 O O . VAL B 1 57 ? 10.367 25.422 18.984 1 96.75 57 VAL B O 1
ATOM 3235 N N . SER B 1 58 ? 12.219 26.672 19.359 1 96.31 58 SER B N 1
ATOM 3236 C CA . SER B 1 58 ? 12.453 26.953 17.938 1 96.31 58 SER B CA 1
ATOM 3237 C C . SER B 1 58 ? 12.719 25.672 17.156 1 96.31 58 SER B C 1
ATOM 3239 O O . SER B 1 58 ? 12.602 25.656 15.93 1 96.31 58 SER B O 1
ATOM 3241 N N . GLU B 1 59 ? 13.016 24.578 17.875 1 95.12 59 GLU B N 1
ATOM 3242 C CA . GLU B 1 59 ? 13.234 23.281 17.234 1 95.12 59 GLU B CA 1
ATOM 3243 C C . GLU B 1 59 ? 11.945 22.75 16.625 1 95.12 59 GLU B C 1
ATOM 3245 O O . GLU B 1 59 ? 11.992 21.938 15.695 1 95.12 59 GLU B O 1
ATOM 3250 N N . VAL B 1 60 ? 10.828 23.281 17.062 1 97.56 60 VAL B N 1
ATOM 3251 C CA . VAL B 1 60 ? 9.555 22.781 16.531 1 97.56 60 VAL B CA 1
ATOM 3252 C C . VAL B 1 60 ? 8.82 23.906 15.805 1 97.56 60 VAL B C 1
ATOM 3254 O O . VAL B 1 60 ? 7.594 23.906 15.742 1 97.56 60 VAL B O 1
ATOM 3257 N N . TYR B 1 61 ? 9.594 24.875 15.383 1 97.94 61 TYR B N 1
ATOM 3258 C CA . TYR B 1 61 ? 9.078 25.859 14.438 1 97.94 61 TYR B CA 1
ATOM 3259 C C . TYR B 1 61 ? 8.992 25.281 13.031 1 97.94 61 TYR B C 1
ATOM 3261 O O . TYR B 1 61 ? 9.727 25.703 12.141 1 97.94 61 TYR B O 1
ATOM 3269 N N . TRP B 1 62 ? 8.102 24.375 12.852 1 98.31 62 TRP B N 1
ATOM 3270 C CA . TRP B 1 62 ? 7.977 23.688 11.578 1 98.31 62 TRP B CA 1
ATOM 3271 C C . TRP B 1 62 ? 7.652 24.672 10.453 1 98.31 62 TRP B C 1
ATOM 3273 O O . TRP B 1 62 ? 6.707 25.453 10.562 1 98.31 62 TRP B O 1
ATOM 3283 N N . ASP B 1 63 ? 8.422 24.594 9.359 1 98.19 63 ASP B N 1
ATOM 3284 C CA . ASP B 1 63 ? 8.227 25.422 8.172 1 98.19 63 ASP B CA 1
ATOM 3285 C C . ASP B 1 63 ? 7.145 24.828 7.27 1 98.19 63 ASP B C 1
ATOM 3287 O O . ASP B 1 63 ? 6.418 25.562 6.598 1 98.19 63 ASP B O 1
ATOM 3291 N N . VAL B 1 64 ? 7.129 23.516 7.23 1 98.5 64 VAL B N 1
ATOM 3292 C CA . VAL B 1 64 ? 6.246 22.766 6.355 1 98.5 64 VAL B CA 1
ATOM 3293 C C . VAL B 1 64 ? 5.434 21.766 7.18 1 98.5 64 VAL B C 1
ATOM 3295 O O . VAL B 1 64 ? 5.973 21.094 8.062 1 98.5 64 VAL B O 1
ATOM 3298 N N . ILE B 1 65 ? 4.16 21.734 6.977 1 98.75 65 ILE B N 1
ATOM 3299 C CA . ILE B 1 65 ? 3.312 20.703 7.566 1 98.75 65 ILE B CA 1
ATOM 3300 C C . ILE B 1 65 ? 2.592 19.922 6.461 1 98.75 65 ILE B C 1
ATOM 3302 O O . ILE B 1 65 ? 1.848 20.516 5.672 1 98.75 65 ILE B O 1
ATOM 3306 N N . SER B 1 66 ? 2.902 18.641 6.32 1 98.38 66 SER B N 1
ATOM 3307 C CA . SER B 1 66 ? 2.277 17.734 5.363 1 98.38 66 SER B CA 1
ATOM 3308 C C . SER B 1 66 ? 1.255 16.828 6.047 1 98.38 66 SER B C 1
ATOM 3310 O O . SER B 1 66 ? 1.562 16.188 7.051 1 98.38 66 SER B O 1
ATOM 3312 N N . GLY B 1 67 ? 0.071 16.812 5.512 1 97.94 67 GLY B N 1
ATOM 3313 C CA . GLY B 1 67 ? -0.977 16.016 6.133 1 97.94 67 GLY B CA 1
ATOM 3314 C C . GLY B 1 67 ? -1.814 15.242 5.133 1 97.94 67 GLY B C 1
ATOM 3315 O O . GLY B 1 67 ? -2.014 15.695 4.004 1 97.94 67 GLY B O 1
ATOM 3316 N N . VAL B 1 68 ? -2.318 14.141 5.559 1 96.44 68 VAL B N 1
ATOM 3317 C CA . VAL B 1 68 ? -3.264 13.32 4.809 1 96.44 68 VAL B CA 1
ATOM 3318 C C . VAL B 1 68 ? -4.477 13.008 5.68 1 96.44 68 VAL B C 1
ATOM 3320 O O . VAL B 1 68 ? -4.336 12.555 6.816 1 96.44 68 VAL B O 1
ATOM 3323 N N . SER B 1 69 ? -5.695 13.188 5.148 1 95.5 69 SER B N 1
ATOM 3324 C CA . SER B 1 69 ? -6.926 12.945 5.895 1 95.5 69 SER B CA 1
ATOM 3325 C C . SER B 1 69 ? -6.969 13.773 7.172 1 95.5 69 SER B C 1
ATOM 3327 O O . SER B 1 69 ? -6.805 15 7.129 1 95.5 69 SER B O 1
ATOM 3329 N N . VAL B 1 70 ? -7.117 13.172 8.32 1 94.5 70 VAL B N 1
ATOM 3330 C CA . VAL B 1 70 ? -7.125 13.922 9.57 1 94.5 70 VAL B CA 1
ATOM 3331 C C . VAL B 1 70 ? -5.836 14.727 9.703 1 94.5 70 VAL B C 1
ATOM 3333 O O . VAL B 1 70 ? -5.836 15.82 10.266 1 94.5 70 VAL B O 1
ATOM 3336 N N . GLY B 1 71 ? -4.754 14.211 9.133 1 96.81 71 GLY B N 1
ATOM 3337 C CA . GLY B 1 71 ? -3.512 14.969 9.102 1 96.81 71 GLY B CA 1
ATOM 3338 C C . GLY B 1 71 ? -3.619 16.266 8.305 1 96.81 71 GLY B C 1
ATOM 3339 O O . GLY B 1 71 ? -3.025 17.281 8.68 1 96.81 71 GLY B O 1
ATOM 3340 N N . ALA B 1 72 ? -4.352 16.172 7.191 1 97.69 72 ALA B N 1
ATOM 3341 C CA . ALA B 1 72 ? -4.582 17.375 6.398 1 97.69 72 ALA B CA 1
ATOM 3342 C C . ALA B 1 72 ? -5.418 18.391 7.172 1 97.69 72 ALA B C 1
ATOM 3344 O O . ALA B 1 72 ? -5.16 19.594 7.102 1 97.69 72 ALA B O 1
ATOM 3345 N N . ILE B 1 73 ? -6.43 17.891 7.914 1 95.81 73 ILE B N 1
ATOM 3346 C CA . ILE B 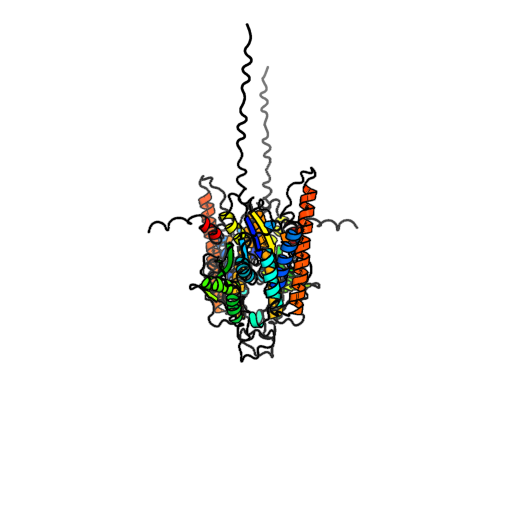1 73 ? -7.254 18.734 8.766 1 95.81 73 ILE B CA 1
ATOM 3347 C C . ILE B 1 73 ? -6.379 19.438 9.797 1 95.81 73 ILE B C 1
ATOM 3349 O O . ILE B 1 73 ? -6.469 20.656 9.977 1 95.81 73 ILE B O 1
ATOM 3353 N N . THR B 1 74 ? -5.539 18.688 10.406 1 97.44 74 THR B N 1
ATOM 3354 C CA . THR B 1 74 ? -4.629 19.234 11.406 1 97.44 74 THR B CA 1
ATOM 3355 C C . THR B 1 74 ? -3.654 20.219 10.773 1 97.44 74 THR B C 1
ATOM 3357 O O . THR B 1 74 ? -3.383 21.281 11.336 1 97.44 74 THR B O 1
ATOM 3360 N N . ALA B 1 75 ? -3.17 19.891 9.617 1 97.94 75 ALA B N 1
ATOM 3361 C CA . ALA B 1 75 ? -2.184 20.734 8.938 1 97.94 75 ALA B CA 1
ATOM 3362 C C . ALA B 1 75 ? -2.746 22.125 8.656 1 97.94 75 ALA B C 1
ATOM 3364 O O . ALA B 1 75 ? -2.102 23.141 8.953 1 97.94 75 ALA B O 1
ATOM 3365 N N . VAL B 1 76 ? -3.955 22.219 8.117 1 97.44 76 VAL B N 1
ATOM 3366 C CA . VAL B 1 76 ? -4.527 23.516 7.773 1 97.44 76 VAL B CA 1
ATOM 3367 C C . VAL B 1 76 ? -4.855 24.281 9.047 1 97.44 76 VAL B C 1
ATOM 3369 O O . VAL B 1 76 ? -4.777 25.516 9.078 1 97.44 76 VAL B O 1
ATOM 3372 N N . GLY B 1 77 ? -5.223 23.578 10.109 1 97.19 77 GLY B N 1
ATOM 3373 C CA . GLY B 1 77 ? -5.441 24.203 11.398 1 97.19 77 GLY B CA 1
ATOM 3374 C C . GLY B 1 77 ? -4.18 24.797 12 1 97.19 77 GLY B C 1
ATOM 3375 O O . GLY B 1 77 ? -4.191 25.922 12.5 1 97.19 77 GLY B O 1
ATOM 3376 N N . LEU B 1 78 ? -3.088 24.062 11.938 1 97.94 78 LEU B N 1
ATOM 3377 C CA . LEU B 1 78 ? -1.819 24.484 12.516 1 97.94 78 LEU B CA 1
ATOM 3378 C C . LEU B 1 78 ? -1.185 25.594 11.664 1 97.94 78 LEU B C 1
ATOM 3380 O O . LEU B 1 78 ? -0.497 26.469 12.195 1 97.94 78 LEU B O 1
ATOM 3384 N N . GLY B 1 79 ? -1.422 25.516 10.391 1 97.69 79 GLY B N 1
ATOM 3385 C CA . GLY B 1 79 ? -0.776 26.406 9.445 1 97.69 79 GLY B CA 1
ATOM 3386 C C . GLY B 1 79 ? -1.149 27.859 9.656 1 97.69 79 GLY B C 1
ATOM 3387 O O . GLY B 1 79 ? -0.464 28.766 9.172 1 97.69 79 GLY B O 1
ATOM 3388 N N . GLN B 1 80 ? -2.225 28.109 10.398 1 96.44 80 GLN B N 1
ATOM 3389 C CA . GLN B 1 80 ? -2.705 29.469 10.594 1 96.44 80 GLN B CA 1
ATOM 3390 C C . GLN B 1 80 ? -1.894 30.188 11.672 1 96.44 80 GLN B C 1
ATOM 3392 O O . GLN B 1 80 ? -2.039 31.406 11.867 1 96.44 80 GLN B O 1
ATOM 3397 N N . PHE B 1 81 ? -0.979 29.453 12.383 1 97 81 PHE B N 1
ATOM 3398 C CA . PHE B 1 81 ? -0.178 30.031 13.453 1 97 81 PHE B CA 1
ATOM 3399 C C . PHE B 1 81 ? 1.229 30.344 12.969 1 97 81 PHE B C 1
ATOM 3401 O O . PHE B 1 81 ? 1.938 29.469 12.477 1 97 81 PHE B O 1
ATOM 3408 N N . PRO B 1 82 ? 1.595 31.594 13.133 1 96.62 82 PRO B N 1
ATOM 3409 C CA . PRO B 1 82 ? 3.016 31.859 12.898 1 96.62 82 PRO B CA 1
ATOM 3410 C C . PRO B 1 82 ? 3.932 30.953 13.719 1 96.62 82 PRO B C 1
ATOM 3412 O O . PRO B 1 82 ? 3.543 30.484 14.797 1 96.62 82 PRO B O 1
ATOM 3415 N N . LYS B 1 83 ? 5.082 30.766 13.258 1 96.06 83 LYS B N 1
ATOM 3416 C CA . LYS B 1 83 ? 6.012 29.828 13.883 1 96.06 83 LYS B CA 1
ATOM 3417 C C . LYS B 1 83 ? 6.273 30.203 15.336 1 96.06 83 LYS B C 1
ATOM 3419 O O . LYS B 1 83 ? 6.406 29.328 16.203 1 96.06 83 LYS B O 1
ATOM 3424 N N . GLU B 1 84 ? 6.301 31.469 15.609 1 95.44 84 GLU B N 1
ATOM 3425 C CA . GLU B 1 84 ? 6.594 31.969 16.953 1 95.44 84 GLU B CA 1
ATOM 3426 C C . GLU B 1 84 ? 5.453 31.672 17.922 1 95.44 84 GLU B C 1
ATOM 3428 O O . GLU B 1 84 ? 5.621 31.766 19.141 1 95.44 84 GLU B O 1
ATOM 3433 N N . GLN B 1 85 ? 4.336 31.172 17.406 1 97.44 85 GLN B N 1
ATOM 3434 C CA . GLN B 1 85 ? 3.176 30.859 18.234 1 97.44 85 GLN B CA 1
ATOM 3435 C C . GLN B 1 85 ? 2.951 29.359 18.328 1 97.44 85 GLN B C 1
ATOM 3437 O O . GLN B 1 85 ? 1.811 28.906 18.406 1 97.44 85 GLN B O 1
ATOM 3442 N N . THR B 1 86 ? 3.988 28.609 18.266 1 97.56 86 THR B N 1
ATOM 3443 C CA . THR B 1 86 ? 3.914 27.156 18.219 1 97.56 86 THR B CA 1
ATOM 3444 C C . THR B 1 86 ? 3.328 26.609 19.5 1 97.56 86 THR B C 1
ATOM 3446 O O . THR B 1 86 ? 2.621 25.594 19.484 1 97.56 86 THR B O 1
ATOM 3449 N N . VAL B 1 87 ? 3.586 27.234 20.656 1 98 87 VAL B N 1
ATOM 3450 C CA . VAL B 1 87 ? 3.02 26.781 21.922 1 98 87 VAL B CA 1
ATOM 3451 C C . VAL B 1 87 ? 1.503 26.953 21.906 1 98 87 VAL B C 1
ATOM 3453 O O . VAL B 1 87 ? 0.762 26.031 22.266 1 98 87 VAL B O 1
ATOM 3456 N N . GLU B 1 88 ? 1.063 28.109 21.469 1 97.69 88 GLU B N 1
ATOM 3457 C CA . GLU B 1 88 ? -0.367 28.359 21.312 1 97.69 88 GLU B CA 1
ATOM 3458 C C . GLU B 1 88 ? -0.991 27.391 20.312 1 97.69 88 GLU B C 1
ATOM 3460 O O . GLU B 1 88 ? -2.1 26.906 20.531 1 97.69 88 GLU B O 1
ATOM 3465 N N . MET B 1 89 ? -0.315 27.156 19.266 1 97.56 89 MET B N 1
ATOM 3466 C CA . MET B 1 89 ? -0.739 26.234 18.219 1 97.56 89 MET B CA 1
ATOM 3467 C C . MET B 1 89 ? -1 24.844 18.797 1 97.56 89 MET B C 1
ATOM 3469 O O . MET B 1 89 ? -2.047 24.25 18.531 1 97.56 89 MET B O 1
ATOM 3473 N N . ALA B 1 90 ? -0.042 24.328 19.594 1 98.38 90 ALA B N 1
ATOM 3474 C CA . ALA B 1 90 ? -0.136 23 20.172 1 98.38 90 ALA B CA 1
ATOM 3475 C C . ALA B 1 90 ? -1.311 22.891 21.141 1 98.38 90 ALA B C 1
ATOM 3477 O O . ALA B 1 90 ? -2.025 21.891 21.156 1 98.38 90 ALA B O 1
ATOM 3478 N N . ASN B 1 91 ? -1.503 23.938 21.906 1 97.81 91 ASN B N 1
ATOM 3479 C CA . ASN B 1 91 ? -2.629 23.953 22.844 1 97.81 91 ASN B CA 1
ATOM 3480 C C . ASN B 1 91 ? -3.963 24.016 22.094 1 97.81 91 ASN B C 1
ATOM 3482 O O . ASN B 1 91 ? -4.938 23.391 22.516 1 97.81 91 ASN B O 1
ATOM 3486 N N . TRP B 1 92 ? -3.977 24.781 21.094 1 97 92 TRP B N 1
ATOM 3487 C CA . TRP B 1 92 ? -5.191 24.953 20.312 1 97 92 TRP B CA 1
ATOM 3488 C C . TRP B 1 92 ? -5.668 23.641 19.719 1 97 92 TRP B C 1
ATOM 3490 O O . TRP B 1 92 ? -6.852 23.297 19.812 1 97 92 TRP B O 1
ATOM 3500 N N . VAL B 1 93 ? -4.773 22.859 19.078 1 97.12 93 VAL B N 1
ATOM 3501 C CA . VAL B 1 93 ? -5.18 21.625 18.391 1 97.12 93 VAL B CA 1
ATOM 3502 C C . VAL B 1 93 ? -5.672 20.609 19.422 1 97.12 93 VAL B C 1
ATOM 3504 O O . VAL B 1 93 ? -6.617 19.859 19.156 1 97.12 93 VAL B O 1
ATOM 3507 N N . VAL B 1 94 ? -5.062 20.531 20.609 1 97.06 94 VAL B N 1
ATOM 3508 C CA . VAL B 1 94 ? -5.508 19.625 21.656 1 97.06 94 VAL B CA 1
ATOM 3509 C C . VAL B 1 94 ? -6.891 20.047 22.156 1 97.06 94 VAL B C 1
ATOM 3511 O O . VAL B 1 94 ? -7.77 19.219 22.344 1 97.06 94 VAL B O 1
ATOM 3514 N N . ASN B 1 95 ? -7.062 21.344 22.344 1 95.19 95 ASN B N 1
ATOM 3515 C CA . ASN B 1 95 ? -8.359 21.859 22.781 1 95.19 95 ASN B CA 1
ATOM 3516 C C . ASN B 1 95 ? -9.453 21.516 21.766 1 95.19 95 ASN B C 1
ATOM 3518 O O . ASN B 1 95 ? -10.586 21.203 22.141 1 95.19 95 ASN B O 1
ATOM 3522 N N . LEU B 1 96 ? -9.164 21.656 20.531 1 92.44 96 LEU B N 1
ATOM 3523 C CA . LEU B 1 96 ? -10.109 21.297 19.484 1 92.44 96 LEU B CA 1
ATOM 3524 C C . LEU B 1 96 ? -10.523 19.844 19.594 1 92.44 96 LEU B C 1
ATOM 3526 O O . LEU B 1 96 ? -11.711 19.516 19.516 1 92.44 96 LEU B O 1
ATOM 3530 N N . TRP B 1 97 ? -9.578 18.938 19.734 1 91.12 97 TRP B N 1
ATOM 3531 C CA . TRP B 1 97 ? -9.844 17.5 19.797 1 91.12 97 TRP B CA 1
ATOM 3532 C C . TRP B 1 97 ? -10.57 17.141 21.094 1 91.12 97 TRP B C 1
ATOM 3534 O O . TRP B 1 97 ? -11.359 16.203 21.109 1 91.12 97 TRP B O 1
ATOM 3544 N N . GLU B 1 98 ? -10.297 17.859 22.156 1 90.62 98 GLU B N 1
ATOM 3545 C CA . GLU B 1 98 ? -10.984 17.609 23.422 1 90.62 98 GLU B CA 1
ATOM 3546 C C . GLU B 1 98 ? -12.469 17.922 23.328 1 90.62 98 GLU B C 1
ATOM 3548 O O . GLU B 1 98 ? -13.281 17.406 24.094 1 90.62 98 GLU B O 1
ATOM 3553 N N . ASN B 1 99 ? -12.805 18.703 22.312 1 87.44 99 ASN B N 1
ATOM 3554 C CA . ASN B 1 99 ? -14.18 19.188 22.25 1 87.44 99 ASN B CA 1
ATOM 3555 C C . ASN B 1 99 ? -14.875 18.734 20.969 1 87.44 99 ASN B C 1
ATOM 3557 O O . ASN B 1 99 ? -16.031 19.094 20.719 1 87.44 99 ASN B O 1
ATOM 3561 N N . ILE B 1 100 ? -14.211 17.953 20.188 1 85.25 100 ILE B N 1
ATOM 3562 C CA . ILE B 1 100 ? -14.797 17.5 18.938 1 85.25 100 ILE B CA 1
ATOM 3563 C C . ILE B 1 100 ? -15.773 16.359 19.203 1 85.25 100 ILE B C 1
ATOM 3565 O O . ILE B 1 100 ? -15.586 15.586 20.141 1 85.25 100 ILE B O 1
ATOM 3569 N N . SER B 1 101 ? -16.859 16.328 18.5 1 78.56 101 SER B N 1
ATOM 3570 C CA . SER B 1 101 ? -17.828 15.227 18.547 1 78.56 101 SER B CA 1
ATOM 3571 C C . SER B 1 101 ? -18.047 14.648 17.156 1 78.56 101 SER B C 1
ATOM 3573 O O . SER B 1 101 ? -17.625 15.227 16.156 1 78.56 101 SER B O 1
ATOM 3575 N N . LYS B 1 102 ? -18.688 13.477 17.156 1 76.94 102 LYS B N 1
ATOM 3576 C CA . LYS B 1 102 ? -19.031 12.805 15.898 1 76.94 102 LYS B CA 1
ATOM 3577 C C . LYS B 1 102 ? -19.844 13.719 14.984 1 76.94 102 LYS B C 1
ATOM 3579 O O . LYS B 1 102 ? -19.656 13.719 13.766 1 76.94 102 LYS B O 1
ATOM 3584 N N . SER B 1 103 ? -20.688 14.578 15.539 1 74.19 103 SER B N 1
ATOM 3585 C CA . SER B 1 103 ? -21.594 15.438 14.789 1 74.19 103 SER B CA 1
ATOM 3586 C C . SER B 1 103 ? -20.844 16.578 14.117 1 74.19 103 SER B C 1
ATOM 3588 O O . SER B 1 103 ? -21.359 17.234 13.211 1 74.19 103 SER B O 1
ATOM 3590 N N . ASP B 1 104 ? -19.578 16.797 14.594 1 77.88 104 ASP B N 1
ATOM 3591 C CA . ASP B 1 104 ? -18.734 17.812 13.961 1 77.88 104 ASP B CA 1
ATOM 3592 C C . ASP B 1 104 ? -18.109 17.281 12.68 1 77.88 104 ASP B C 1
ATOM 3594 O O . ASP B 1 104 ? -17.625 18.062 11.852 1 77.88 104 ASP B O 1
ATOM 3598 N N . VAL B 1 105 ? -18.141 15.961 12.562 1 76.31 105 VAL B N 1
ATOM 3599 C CA . VAL B 1 105 ? -17.375 15.359 11.469 1 76.31 105 VAL B CA 1
ATOM 3600 C C . VAL B 1 105 ? -18.328 14.766 10.438 1 76.31 105 VAL B C 1
ATOM 3602 O O . VAL B 1 105 ? -18.141 14.953 9.234 1 76.31 105 VAL B O 1
ATOM 3605 N N . TYR B 1 106 ? -19.344 14.031 10.961 1 71 106 TYR B N 1
ATOM 3606 C CA . TYR B 1 106 ? -20.266 13.445 9.992 1 71 106 TYR B CA 1
ATOM 3607 C C . TYR B 1 106 ? -21.672 13.336 10.57 1 71 106 TYR B C 1
ATOM 3609 O O . TYR B 1 106 ? -21.875 13.477 11.781 1 71 106 TYR B O 1
ATOM 3617 N N . SER B 1 107 ? -22.688 13.375 9.727 1 62.75 107 SER B N 1
ATOM 3618 C CA . SER B 1 107 ? -24.078 13.133 10.094 1 62.75 107 SER B CA 1
ATOM 3619 C C . SER B 1 107 ? -24.656 11.969 9.297 1 62.75 107 SER B C 1
ATOM 3621 O O . SER B 1 107 ? -24.172 11.648 8.211 1 62.75 107 SER B O 1
ATOM 3623 N N . ASN B 1 108 ? -25.438 11.141 10.086 1 56.72 108 ASN B N 1
ATOM 3624 C CA . ASN B 1 108 ? -26.109 10.039 9.414 1 56.72 108 ASN B CA 1
ATOM 3625 C C . ASN B 1 108 ? -27.094 10.539 8.352 1 56.72 108 ASN B C 1
ATOM 3627 O O . ASN B 1 108 ? -27.594 11.656 8.445 1 56.72 108 ASN B O 1
ATOM 3631 N N . TYR B 1 109 ? -27.25 10 7.316 1 46.44 109 TYR B N 1
ATOM 3632 C CA . TYR B 1 109 ? -28.391 10.344 6.473 1 46.44 109 TYR B CA 1
ATOM 3633 C C . TYR B 1 109 ? -29.703 10.195 7.238 1 46.44 109 TYR B C 1
ATOM 3635 O O . TYR B 1 109 ? -29.828 9.328 8.109 1 46.44 109 TYR B O 1
ATOM 3643 N N . LEU B 1 110 ? -30.656 11.211 7.625 1 37.06 110 LEU B N 1
ATOM 3644 C CA . LEU B 1 110 ? -31.938 11.141 8.336 1 37.06 110 LEU B CA 1
ATOM 3645 C C . LEU B 1 110 ? -32.531 9.734 8.266 1 37.06 110 LEU B C 1
ATOM 3647 O O . LEU B 1 110 ? -33.031 9.234 9.266 1 37.06 110 LEU B O 1
ATOM 3651 N N . GLY B 1 111 ? -33.438 9.406 7.336 1 33.34 111 GLY B N 1
ATOM 3652 C CA . GLY B 1 111 ? -34.375 8.289 7.273 1 33.34 111 GLY B CA 1
ATOM 3653 C C . GLY B 1 111 ? -33.688 6.945 7.469 1 33.34 111 GLY B C 1
ATOM 3654 O O . GLY B 1 111 ? -34.344 5.902 7.457 1 33.34 111 GLY B O 1
ATOM 3655 N N . GLY B 1 112 ? -32.531 6.785 7.066 1 31.92 112 GLY B N 1
ATOM 3656 C CA . GLY B 1 112 ? -32.031 5.418 6.969 1 31.92 112 GLY B CA 1
ATOM 3657 C C . GLY B 1 112 ? -31.547 4.867 8.297 1 31.92 112 GLY B C 1
ATOM 3658 O O . GLY B 1 112 ? -31.125 5.621 9.18 1 31.92 112 GLY B O 1
ATOM 3659 N N . VAL B 1 113 ? -32.406 4.098 8.977 1 28.67 113 VAL B N 1
ATOM 3660 C CA . VAL B 1 113 ? -32.125 3.225 10.117 1 28.67 113 VAL B CA 1
ATOM 3661 C C . VAL B 1 113 ? -30.672 2.789 10.094 1 28.67 113 VAL B C 1
ATOM 3663 O O . VAL B 1 113 ? -30.297 1.896 9.328 1 28.67 113 VAL B O 1
ATOM 3666 N N . VAL B 1 114 ? -29.781 3.623 9.898 1 32.22 114 VAL B N 1
ATOM 3667 C CA . VAL B 1 114 ? -28.453 3.068 9.609 1 32.22 114 VAL B CA 1
ATOM 3668 C C . VAL B 1 114 ? -27.828 2.523 10.891 1 32.22 114 VAL B C 1
ATOM 3670 O O . VAL B 1 114 ? -27.203 3.268 11.648 1 32.22 114 VAL B O 1
ATOM 3673 N N . GLN B 1 115 ? -28.625 2.115 11.914 1 28.61 115 GLN B N 1
ATOM 3674 C CA . GLN B 1 115 ? -27.781 1.68 13.016 1 28.61 115 GLN B CA 1
ATOM 3675 C C . GLN B 1 115 ? -26.5 1.015 12.508 1 28.61 115 GLN B C 1
ATOM 3677 O O . GLN B 1 115 ? -25.406 1.287 13.016 1 28.61 115 GLN B O 1
ATOM 3682 N N . GLY B 1 116 ? -26.453 -0.385 12.547 1 29.02 116 GLY B N 1
ATOM 3683 C CA . GLY B 1 116 ? -25.391 -1.382 12.547 1 29.02 116 GLY B CA 1
ATOM 3684 C C . GLY B 1 116 ? -24.422 -1.231 11.391 1 29.02 116 GLY B C 1
ATOM 3685 O O . GLY B 1 116 ? -24.688 -0.472 10.453 1 29.02 116 GLY B O 1
ATOM 3686 N N . PHE B 1 117 ? -23.062 -1.85 11.539 1 31.31 117 PHE B N 1
ATOM 3687 C CA . PHE B 1 117 ? -21.953 -2.008 10.602 1 31.31 117 PHE B CA 1
ATOM 3688 C C . PHE B 1 117 ? -22.469 -2.352 9.211 1 31.31 117 PHE B C 1
ATOM 3690 O O . PHE B 1 117 ? -21.75 -2.922 8.391 1 31.31 117 PHE B O 1
ATOM 3697 N N . LEU B 1 118 ? -23.688 -2.559 9.102 1 31.17 118 LEU B N 1
ATOM 3698 C CA . LEU B 1 118 ? -24.406 -2.793 7.859 1 31.17 118 LEU B CA 1
ATOM 3699 C C . LEU B 1 118 ? -24.047 -1.749 6.809 1 31.17 118 LEU B C 1
ATOM 3701 O O . LEU B 1 118 ? -23.969 -0.556 7.109 1 31.17 118 LEU B O 1
ATOM 3705 N N . PHE B 1 119 ? -23.125 -2.02 5.891 1 38.91 119 PHE B N 1
ATOM 3706 C CA . PHE B 1 119 ? -22.984 -1.172 4.715 1 38.91 119 PHE B CA 1
ATOM 3707 C C . PHE B 1 119 ? -24.266 -0.404 4.445 1 38.91 119 PHE B C 1
ATOM 3709 O O . PHE B 1 119 ? -25.203 -0.941 3.846 1 38.91 119 PHE B O 1
ATOM 3716 N N . GLU B 1 120 ? -24.953 0.164 5.367 1 39.88 120 GLU B N 1
ATOM 3717 C CA . GLU B 1 120 ? -26.062 1.051 5.016 1 39.88 120 GLU B CA 1
ATOM 3718 C C . GLU B 1 120 ? -25.797 1.752 3.684 1 39.88 120 GLU B C 1
ATOM 3720 O O . GLU B 1 120 ? -24.656 1.865 3.25 1 39.88 120 GLU B O 1
ATOM 3725 N N . GLU B 1 121 ? -26.906 1.889 2.859 1 45 121 GLU B N 1
ATOM 3726 C CA . GLU B 1 121 ? -27.188 2.422 1.529 1 45 121 GLU B CA 1
ATOM 3727 C C . GLU B 1 121 ? -26.438 3.725 1.286 1 45 121 GLU B C 1
ATOM 3729 O O . GLU B 1 121 ? -26.281 4.148 0.14 1 45 121 GLU B O 1
ATOM 3734 N N . SER B 1 122 ? -26.078 4.438 2.438 1 47.62 122 SER B N 1
ATOM 3735 C CA . SER B 1 122 ? -25.562 5.715 1.949 1 47.62 122 SER B CA 1
ATOM 3736 C C . SER B 1 122 ? -24.297 6.129 2.693 1 47.62 122 SER B C 1
ATOM 3738 O O . SER B 1 122 ? -24.078 5.707 3.83 1 47.62 122 SER B O 1
ATOM 3740 N N . LEU B 1 123 ? -23.344 6.516 2.127 1 58.91 123 LEU B N 1
ATOM 3741 C CA . LEU B 1 123 ? -22.172 7.207 2.646 1 58.91 123 LEU B CA 1
ATOM 3742 C C . LEU B 1 123 ? -22.562 8.305 3.629 1 58.91 123 LEU B C 1
ATOM 3744 O O . LEU B 1 123 ? -23.688 8.828 3.555 1 58.91 123 LEU B O 1
ATOM 3748 N N . PHE B 1 124 ? -21.766 8.5 4.793 1 67 124 PHE B N 1
ATOM 3749 C CA . PHE B 1 124 ? -22 9.609 5.711 1 67 124 PHE B CA 1
ATOM 3750 C C . PHE B 1 124 ? -21.812 10.945 5 1 67 124 PHE B C 1
ATOM 3752 O O . PHE B 1 124 ? -20.984 11.062 4.094 1 67 124 PHE B O 1
ATOM 3759 N N . LYS B 1 125 ? -22.734 11.836 5.402 1 71.19 125 LYS B N 1
ATOM 3760 C CA . LYS B 1 125 ? -22.562 13.188 4.891 1 71.19 125 LYS B CA 1
ATOM 3761 C C . LYS B 1 125 ? -21.438 13.906 5.617 1 71.19 125 LYS B C 1
ATOM 3763 O O . LYS B 1 125 ? -21.312 13.812 6.844 1 71.19 125 LYS B O 1
ATOM 3768 N N . THR B 1 126 ? -20.609 14.578 4.855 1 79.31 126 THR B N 1
ATOM 3769 C CA . THR B 1 126 ? -19.438 15.203 5.449 1 79.31 126 THR B CA 1
ATOM 3770 C C . THR B 1 126 ? -19.625 16.719 5.543 1 79.31 126 THR B C 1
ATOM 3772 O O . THR B 1 126 ? -18.672 17.453 5.809 1 79.31 126 THR B O 1
ATOM 3775 N N . ASP B 1 127 ? -20.812 17.219 5.457 1 83.31 127 ASP B N 1
ATOM 3776 C CA . ASP B 1 127 ? -21.125 18.625 5.598 1 83.31 127 ASP B CA 1
ATOM 3777 C C . ASP B 1 127 ? -20.703 19.156 6.973 1 83.31 127 ASP B C 1
ATOM 3779 O O . ASP B 1 127 ? -20.188 20.266 7.09 1 83.31 127 ASP B O 1
ATOM 3783 N N . PRO B 1 128 ? -20.906 18.406 7.949 1 83.56 128 PRO B N 1
ATOM 3784 C CA . PRO B 1 128 ? -20.453 18.875 9.258 1 83.56 128 PRO B CA 1
ATOM 3785 C C . PRO B 1 128 ? -18.953 19.141 9.305 1 83.56 128 PRO B C 1
ATOM 3787 O O . PRO B 1 128 ? -18.5 20.094 9.938 1 83.56 128 PRO B O 1
ATOM 3790 N N . LEU B 1 129 ? -18.203 18.359 8.609 1 87.69 129 LEU B N 1
ATOM 3791 C CA . LEU B 1 129 ? -16.766 18.562 8.57 1 87.69 129 LEU B CA 1
ATOM 3792 C C . LEU B 1 129 ? -16.438 19.875 7.859 1 87.69 129 LEU B C 1
ATOM 3794 O O . LEU B 1 129 ? -15.547 20.625 8.297 1 87.69 129 LEU B O 1
ATOM 3798 N N . ARG B 1 130 ? -17.156 20.125 6.793 1 91.25 130 ARG B N 1
ATOM 3799 C CA . ARG B 1 130 ? -16.953 21.375 6.074 1 91.25 130 ARG B CA 1
ATOM 3800 C C . ARG B 1 130 ? -17.234 22.578 6.98 1 91.25 130 ARG B C 1
ATOM 3802 O O . ARG B 1 130 ? -16.453 23.531 7.008 1 91.25 130 ARG B O 1
ATOM 3809 N N . ALA B 1 131 ? -18.312 22.5 7.691 1 90.25 131 ALA B N 1
ATOM 3810 C CA . ALA B 1 131 ? -18.672 23.562 8.625 1 90.25 131 ALA B CA 1
ATOM 3811 C C . ALA B 1 131 ? -17.625 23.719 9.727 1 90.25 131 ALA B C 1
ATOM 3813 O O . ALA B 1 131 ? -17.297 24.828 10.125 1 90.25 131 ALA B O 1
ATOM 3814 N N . PHE B 1 132 ? -17.188 22.609 10.164 1 91.12 132 PHE B N 1
ATOM 3815 C CA . PHE B 1 132 ? -16.156 22.594 11.203 1 91.12 132 PHE B CA 1
ATOM 3816 C C . PHE B 1 132 ? -14.891 23.281 10.727 1 91.12 132 PHE B C 1
ATOM 3818 O O . PHE B 1 132 ? -14.312 24.094 11.453 1 91.12 132 PHE B O 1
ATOM 3825 N N . LEU B 1 133 ? -14.461 23 9.555 1 93.88 133 LEU B N 1
ATOM 3826 C CA . LEU B 1 133 ? -13.258 23.594 8.977 1 93.88 133 LEU B CA 1
ATOM 3827 C C . LEU B 1 133 ? -13.438 25.094 8.789 1 93.88 133 LEU B C 1
ATOM 3829 O O . LEU B 1 133 ? -12.547 25.875 9.125 1 93.88 133 LEU B O 1
ATOM 3833 N N . LYS B 1 134 ? -14.602 25.5 8.289 1 93.31 134 LYS B N 1
ATOM 3834 C CA . LYS B 1 134 ? -14.867 26.906 8.062 1 93.31 134 LYS B CA 1
ATOM 3835 C C . LYS B 1 134 ? -14.852 27.688 9.375 1 93.31 134 LYS B C 1
ATOM 3837 O O . LYS B 1 134 ? -14.414 28.844 9.406 1 93.31 134 LYS B O 1
ATOM 3842 N N . LYS B 1 135 ? -15.281 27.047 10.398 1 92.81 135 LYS B N 1
ATOM 3843 C CA . LYS B 1 135 ? -15.352 27.688 11.711 1 92.81 135 LYS B CA 1
ATOM 3844 C C . LYS B 1 135 ? -13.969 27.844 12.328 1 92.81 135 LYS B C 1
ATOM 3846 O O . LYS B 1 135 ? -13.703 28.828 13.023 1 92.81 135 LYS B O 1
ATOM 3851 N N . ASN B 1 136 ? -13.109 26.906 12.078 1 93.62 136 ASN B N 1
ATOM 3852 C CA . ASN B 1 136 ? -11.883 26.844 12.859 1 93.62 136 ASN B CA 1
ATOM 3853 C C . ASN B 1 136 ? -10.672 27.266 12.039 1 93.62 136 ASN B C 1
ATOM 3855 O O . ASN B 1 136 ? -9.609 27.547 12.594 1 93.62 136 ASN B O 1
ATOM 3859 N N . VAL B 1 137 ? -10.758 27.234 10.75 1 93.75 137 VAL B N 1
ATOM 3860 C CA . VAL B 1 137 ? -9.688 27.719 9.875 1 93.75 137 VAL B CA 1
ATOM 3861 C C . VAL B 1 137 ? -10.07 29.078 9.289 1 93.75 137 VAL B C 1
ATOM 3863 O O . VAL B 1 137 ? -10.609 29.156 8.18 1 93.75 137 VAL B O 1
ATOM 3866 N N . THR B 1 138 ? -9.672 30.109 9.984 1 90.75 138 THR B N 1
ATOM 3867 C CA . THR B 1 138 ? -10.195 31.422 9.664 1 90.75 138 THR B CA 1
ATOM 3868 C C . THR B 1 138 ? -9.07 32.406 9.32 1 90.75 138 THR B C 1
ATOM 3870 O O . THR B 1 138 ? -9.32 33.531 8.898 1 90.75 138 THR B O 1
ATOM 3873 N N . ARG B 1 139 ? -7.844 31.984 9.5 1 88.69 139 ARG B N 1
ATOM 3874 C CA . ARG B 1 139 ? -6.715 32.875 9.266 1 88.69 139 ARG B CA 1
ATOM 3875 C C . ARG B 1 139 ? -5.895 32.406 8.062 1 88.69 139 ARG B C 1
ATOM 3877 O O . ARG B 1 139 ? -6.008 31.266 7.633 1 88.69 139 ARG B O 1
ATOM 3884 N N . LYS B 1 140 ? -5.137 33.344 7.613 1 93.56 140 LYS B N 1
ATOM 3885 C CA . LYS B 1 140 ? -4.223 33.031 6.516 1 93.56 140 LYS B CA 1
ATOM 3886 C C . LYS B 1 140 ? -3.16 32.031 6.957 1 93.56 140 LYS B C 1
ATOM 3888 O O . LYS B 1 140 ? -2.67 32.094 8.086 1 93.56 140 LYS B O 1
ATOM 3893 N N . GLN B 1 141 ? -2.842 31.203 6.035 1 96.62 141 GLN B N 1
ATOM 3894 C CA . GLN B 1 141 ? -1.785 30.234 6.305 1 96.62 141 GLN B CA 1
ATOM 3895 C C . GLN B 1 141 ? -0.421 30.906 6.379 1 96.62 141 GLN B C 1
ATOM 3897 O O . GLN B 1 141 ? -0.08 31.719 5.523 1 96.62 141 GLN B O 1
ATOM 3902 N N . THR B 1 142 ? 0.373 30.609 7.398 1 96.81 142 THR B N 1
ATOM 3903 C CA . THR B 1 142 ? 1.673 31.25 7.594 1 96.81 142 THR B CA 1
ATOM 3904 C C . THR B 1 142 ? 2.799 30.234 7.398 1 96.81 142 THR B C 1
ATOM 3906 O O . THR B 1 142 ? 3.979 30.594 7.453 1 96.81 142 THR B O 1
ATOM 3909 N N . ARG B 1 143 ? 2.414 29.016 7.121 1 96.75 143 ARG B N 1
ATOM 3910 C CA . ARG B 1 143 ? 3.354 27.922 6.867 1 96.75 143 ARG B CA 1
ATOM 3911 C C . ARG B 1 143 ? 3.098 27.281 5.504 1 96.75 143 ARG B C 1
ATOM 3913 O O . ARG B 1 143 ? 2.029 27.469 4.918 1 96.75 143 ARG B O 1
ATOM 3920 N N . LYS B 1 144 ? 4.09 26.578 5.008 1 97.75 144 LYS B N 1
ATOM 3921 C CA . LYS B 1 144 ? 3.857 25.766 3.818 1 97.75 144 LYS B CA 1
ATOM 3922 C C . LYS B 1 144 ? 3.092 24.484 4.168 1 97.75 144 LYS B C 1
ATOM 3924 O O . LYS B 1 144 ? 3.346 23.875 5.203 1 97.75 144 LYS B O 1
ATOM 3929 N N . LEU B 1 145 ? 2.148 24.188 3.295 1 98.38 145 LEU B N 1
ATOM 3930 C CA . LEU B 1 145 ? 1.279 23.047 3.547 1 98.38 145 LEU B CA 1
ATOM 3931 C C . LEU B 1 145 ? 1.356 22.031 2.402 1 98.38 145 LEU B C 1
ATOM 3933 O O . LEU B 1 145 ? 1.648 22.406 1.264 1 98.38 145 LEU B O 1
ATOM 3937 N N . VAL B 1 146 ? 1.207 20.812 2.723 1 98.19 146 VAL B N 1
ATOM 3938 C CA . VAL B 1 146 ? 0.972 19.75 1.753 1 98.19 146 VAL B CA 1
ATOM 3939 C C . VAL B 1 146 ? -0.304 18.984 2.115 1 98.19 146 VAL B C 1
ATOM 3941 O O . VAL B 1 146 ? -0.409 18.422 3.207 1 98.19 146 VAL B O 1
ATOM 3944 N N . ILE B 1 147 ? -1.216 19.016 1.228 1 98.12 147 ILE B N 1
ATOM 3945 C CA . ILE B 1 147 ? -2.48 18.297 1.376 1 98.12 147 ILE B CA 1
ATOM 3946 C C . ILE B 1 147 ? -2.572 17.188 0.335 1 98.12 147 ILE B C 1
ATOM 3948 O O . ILE B 1 147 ? -2.736 17.453 -0.857 1 98.12 147 ILE B O 1
ATOM 3952 N N . GLY B 1 148 ? -2.51 15.961 0.789 1 96.88 148 GLY B N 1
ATOM 3953 C CA . GLY B 1 148 ? -2.518 14.828 -0.125 1 96.88 148 GLY B CA 1
ATOM 3954 C C . GLY B 1 148 ? -3.914 14.352 -0.473 1 96.88 148 GLY B C 1
ATOM 3955 O O . GLY B 1 148 ? -4.781 14.258 0.4 1 96.88 148 GLY B O 1
ATOM 3956 N N . VAL B 1 149 ? -4.141 14.117 -1.734 1 96.12 149 VAL B N 1
ATOM 3957 C CA . VAL B 1 149 ? -5.418 13.617 -2.236 1 96.12 149 VAL B CA 1
ATOM 3958 C C . VAL B 1 149 ? -5.168 12.516 -3.266 1 96.12 149 VAL B C 1
ATOM 3960 O O . VAL B 1 149 ? -4.059 12.375 -3.781 1 96.12 149 VAL B O 1
ATOM 3963 N N . THR B 1 150 ? -6.203 11.695 -3.471 1 92.12 150 THR B N 1
ATOM 3964 C CA . THR B 1 150 ? -6.129 10.672 -4.508 1 92.12 150 THR B CA 1
ATOM 3965 C C . THR B 1 150 ? -7.168 10.938 -5.598 1 92.12 150 THR B C 1
ATOM 3967 O O . THR B 1 150 ? -8.367 10.945 -5.328 1 92.12 150 THR B O 1
ATOM 3970 N N . ASN B 1 151 ? -6.719 11.188 -6.805 1 90.38 151 ASN B N 1
ATOM 3971 C CA . ASN B 1 151 ? -7.641 11.312 -7.93 1 90.38 151 ASN B CA 1
ATOM 3972 C C . ASN B 1 151 ? -8.336 9.984 -8.227 1 90.38 151 ASN B C 1
ATOM 3974 O O . ASN B 1 151 ? -7.688 8.992 -8.555 1 90.38 151 ASN B O 1
ATOM 3978 N N . ALA B 1 152 ? -9.609 9.984 -8.078 1 85.19 152 ALA B N 1
ATOM 3979 C CA . ALA B 1 152 ? -10.367 8.742 -8.188 1 85.19 152 ALA B CA 1
ATOM 3980 C C . ALA B 1 152 ? -10.414 8.25 -9.633 1 85.19 152 ALA B C 1
ATOM 3982 O O . ALA B 1 152 ? -10.562 7.051 -9.883 1 85.19 152 ALA B O 1
ATOM 3983 N N . ASN B 1 153 ? -10.336 9.133 -10.594 1 80.06 153 ASN B N 1
ATOM 3984 C CA . ASN B 1 153 ? -10.422 8.773 -12.008 1 80.06 153 ASN B CA 1
ATOM 3985 C C . ASN B 1 153 ? -9.102 8.211 -12.523 1 80.06 153 ASN B C 1
ATOM 3987 O O . ASN B 1 153 ? -9.094 7.227 -13.266 1 80.06 153 ASN B O 1
ATOM 3991 N N . THR B 1 154 ? -8.023 8.82 -12.031 1 79.44 154 THR B N 1
ATOM 3992 C CA . THR B 1 154 ? -6.727 8.438 -12.586 1 79.44 154 THR B CA 1
ATOM 3993 C C . THR B 1 154 ? -5.98 7.516 -11.617 1 79.44 154 THR B C 1
ATOM 3995 O O . THR B 1 154 ? -5.016 6.855 -12.008 1 79.44 154 THR B O 1
ATOM 3998 N N . GLY B 1 155 ? -6.406 7.562 -10.383 1 82.44 155 GLY B N 1
ATOM 3999 C CA . GLY B 1 155 ? -5.691 6.805 -9.375 1 82.44 155 GLY B CA 1
ATOM 4000 C C . GLY B 1 155 ? -4.422 7.484 -8.898 1 82.44 155 GLY B C 1
ATOM 4001 O O . GLY B 1 155 ? -3.701 6.949 -8.055 1 82.44 155 GLY B O 1
ATOM 4002 N N . GLU B 1 156 ? -4.219 8.641 -9.383 1 84.5 156 GLU B N 1
ATOM 4003 C CA . GLU B 1 156 ? -2.971 9.336 -9.086 1 84.5 156 GLU B CA 1
ATOM 4004 C C . GLU B 1 156 ? -3.051 10.055 -7.742 1 84.5 156 GLU B C 1
ATOM 4006 O O . GLU B 1 156 ? -4.109 10.562 -7.367 1 84.5 156 GLU B O 1
ATOM 4011 N N . TYR B 1 157 ? -1.878 10.055 -7.059 1 88.88 157 TYR B N 1
ATOM 4012 C CA . TYR B 1 157 ? -1.731 10.875 -5.863 1 88.88 157 TYR B CA 1
ATOM 4013 C C . TYR B 1 157 ? -1.409 12.32 -6.227 1 88.88 157 TYR B C 1
ATOM 4015 O O . TYR B 1 157 ? -0.503 12.578 -7.02 1 88.88 157 TYR B O 1
ATOM 4023 N N . GLU B 1 158 ? -2.168 13.258 -5.746 1 92.44 158 GLU B N 1
ATOM 4024 C CA . GLU B 1 158 ? -1.988 14.68 -6.004 1 92.44 158 GLU B CA 1
ATOM 4025 C C . GLU B 1 158 ? -1.847 15.469 -4.703 1 92.44 158 GLU B C 1
ATOM 4027 O O . GLU B 1 158 ? -2.131 14.945 -3.623 1 92.44 158 GLU B O 1
ATOM 4032 N N . ARG B 1 159 ? -1.287 16.688 -4.863 1 96 159 ARG B N 1
ATOM 4033 C CA . ARG B 1 159 ? -1.042 17.531 -3.699 1 96 159 ARG B CA 1
ATOM 4034 C C . ARG B 1 159 ? -1.617 18.922 -3.906 1 96 159 ARG B C 1
ATOM 4036 O O . ARG B 1 159 ? -1.523 19.484 -5 1 96 159 ARG B O 1
ATOM 4043 N N . TYR B 1 160 ? -2.227 19.406 -2.889 1 96.88 160 TYR B N 1
ATOM 4044 C CA . TYR B 1 160 ? -2.6 20.812 -2.812 1 96.88 160 TYR B CA 1
ATOM 4045 C C . TYR B 1 160 ? -1.844 21.516 -1.691 1 96.88 160 TYR B C 1
ATOM 4047 O O . TYR B 1 160 ? -1.197 20.859 -0.866 1 96.88 160 TYR B O 1
ATOM 4055 N N . ASN B 1 161 ? -1.834 22.812 -1.791 1 97.25 161 ASN B N 1
ATOM 4056 C CA . ASN B 1 161 ? -1.077 23.562 -0.794 1 97.25 161 ASN B CA 1
ATOM 4057 C C . ASN B 1 161 ? -1.721 24.906 -0.501 1 97.25 161 ASN B C 1
ATOM 4059 O O . ASN B 1 161 ? -2.863 25.156 -0.894 1 97.25 161 ASN B O 1
ATOM 4063 N N . GLU B 1 162 ? -0.989 25.672 0.271 1 96.19 162 GLU B N 1
ATOM 4064 C CA . GLU B 1 162 ? -1.523 26.906 0.825 1 96.19 162 GLU B CA 1
ATOM 4065 C C . GLU B 1 162 ? -1.668 27.984 -0.254 1 96.19 162 GLU B C 1
ATOM 4067 O O . GLU B 1 162 ? -2.191 29.062 0.006 1 96.19 162 GLU B O 1
ATOM 4072 N N . SER B 1 163 ? -1.257 27.688 -1.513 1 95.19 163 SER B N 1
ATOM 4073 C CA . SER B 1 163 ? -1.425 28.656 -2.588 1 95.19 163 SER B CA 1
ATOM 4074 C C . SER B 1 163 ? -2.885 28.766 -3.012 1 95.19 163 SER B C 1
ATOM 4076 O O . SER B 1 163 ? -3.268 29.719 -3.701 1 95.19 163 SER B O 1
ATOM 4078 N N . LEU B 1 164 ? -3.684 27.859 -2.578 1 95.38 164 LEU B N 1
ATOM 4079 C CA . LEU B 1 164 ? -5.117 27.906 -2.834 1 95.38 164 LEU B CA 1
ATOM 4080 C C . LEU B 1 164 ? -5.781 29.016 -2.035 1 95.38 164 LEU B C 1
ATOM 4082 O O . LEU B 1 164 ? -5.254 29.453 -1.01 1 95.38 164 LEU B O 1
ATOM 4086 N N . SER B 1 165 ? -6.945 29.438 -2.594 1 94.81 165 SER B N 1
ATOM 4087 C CA . SER B 1 165 ? -7.766 30.297 -1.761 1 94.81 165 SER B CA 1
ATOM 4088 C C . SER B 1 165 ? -8.219 29.594 -0.49 1 94.81 165 SER B C 1
ATOM 4090 O O . SER B 1 165 ? -8.203 28.359 -0.423 1 94.81 165 SER B O 1
ATOM 4092 N N . ASP B 1 166 ? -8.602 30.375 0.493 1 92.81 166 ASP B N 1
ATOM 4093 C CA . ASP B 1 166 ? -9.062 29.797 1.748 1 92.81 166 ASP B CA 1
ATOM 4094 C C . ASP B 1 166 ? -10.219 28.828 1.513 1 92.81 166 ASP B C 1
ATOM 4096 O O . ASP B 1 166 ? -10.242 27.734 2.082 1 92.81 166 ASP B O 1
ATOM 4100 N N . ALA B 1 167 ? -11.164 29.234 0.683 1 93.12 167 ALA B N 1
ATOM 4101 C CA . ALA B 1 167 ? -12.305 28.375 0.369 1 93.12 167 ALA B CA 1
ATOM 4102 C C . ALA B 1 167 ? -11.859 27.109 -0.337 1 93.12 167 ALA B C 1
ATOM 4104 O O . ALA B 1 167 ? -12.352 26.016 -0.035 1 93.12 167 ALA B O 1
ATOM 4105 N N . ASP B 1 168 ? -10.922 27.266 -1.26 1 96.06 168 ASP B N 1
ATOM 4106 C CA . ASP B 1 168 ? -10.43 26.109 -2.012 1 96.06 168 ASP B CA 1
ATOM 4107 C C . ASP B 1 168 ? -9.602 25.188 -1.126 1 96.06 168 ASP B C 1
ATOM 4109 O O . ASP B 1 168 ? -9.594 23.969 -1.32 1 96.06 168 ASP B O 1
ATOM 4113 N N . LEU B 1 169 ? -8.914 25.781 -0.185 1 96.88 169 LEU B N 1
ATOM 4114 C CA . LEU B 1 169 ? -8.117 24.984 0.74 1 96.88 169 LEU B CA 1
ATOM 4115 C C . LEU B 1 169 ? -9.016 24.062 1.562 1 96.88 169 LEU B C 1
ATOM 4117 O O . LEU B 1 169 ? -8.672 22.906 1.793 1 96.88 169 LEU B O 1
ATOM 4121 N N . ILE B 1 170 ? -10.133 24.547 1.963 1 96.25 170 ILE B N 1
ATOM 4122 C CA . ILE B 1 170 ? -11.102 23.75 2.693 1 96.25 170 ILE B CA 1
ATOM 4123 C C . ILE B 1 170 ? -11.586 22.594 1.812 1 96.25 170 ILE B C 1
ATOM 4125 O O . ILE B 1 170 ? -11.672 21.453 2.266 1 96.25 170 ILE B O 1
ATOM 4129 N N . GLU B 1 171 ? -11.844 22.875 0.537 1 96.12 171 GLU B N 1
ATOM 4130 C CA . GLU B 1 171 ? -12.281 21.828 -0.384 1 96.12 171 GLU B CA 1
ATOM 4131 C C . GLU B 1 171 ? -11.195 20.766 -0.571 1 96.12 171 GLU B C 1
ATOM 4133 O O . GLU B 1 171 ? -11.5 19.578 -0.675 1 96.12 171 GLU B O 1
ATOM 4138 N N . ALA B 1 172 ? -9.953 21.234 -0.623 1 97.06 172 ALA B N 1
ATOM 4139 C CA . ALA B 1 172 ? -8.852 20.281 -0.746 1 97.06 172 ALA B CA 1
ATOM 4140 C C . ALA B 1 172 ? -8.789 19.359 0.461 1 97.06 172 ALA B C 1
ATOM 4142 O O . ALA B 1 172 ? -8.547 18.156 0.314 1 97.06 172 ALA B O 1
ATOM 4143 N N . VAL B 1 173 ? -8.977 19.906 1.614 1 97.44 173 VAL B N 1
ATOM 4144 C CA . VAL B 1 173 ? -8.961 19.094 2.834 1 97.44 173 VAL B CA 1
ATOM 4145 C C . VAL B 1 173 ? -10.141 18.125 2.828 1 97.44 173 VAL B C 1
ATOM 4147 O O . VAL B 1 173 ? -10.008 16.984 3.252 1 97.44 173 VAL B O 1
ATOM 4150 N N . MET B 1 174 ? -11.289 18.594 2.316 1 95.38 174 MET B N 1
ATOM 4151 C CA . MET B 1 174 ? -12.445 17.719 2.18 1 95.38 174 MET B CA 1
ATOM 4152 C C . MET B 1 174 ? -12.117 16.531 1.275 1 95.38 174 MET B C 1
ATOM 4154 O O . MET B 1 174 ? -12.5 15.391 1.568 1 95.38 174 MET B O 1
ATOM 4158 N N . CYS B 1 175 ? -11.43 16.828 0.233 1 95.5 175 CYS B N 1
ATOM 4159 C CA . CYS B 1 175 ? -10.992 15.766 -0.672 1 95.5 175 CYS B CA 1
ATOM 4160 C C . CYS B 1 175 ? -10.039 14.805 0.028 1 95.5 175 CYS B C 1
ATOM 4162 O O . CYS B 1 175 ? -10.195 13.586 -0.075 1 95.5 175 CYS B O 1
ATOM 4164 N N . SER B 1 176 ? -9.109 15.352 0.757 1 97.12 176 SER B N 1
ATOM 4165 C CA . SER B 1 176 ? -8.102 14.555 1.454 1 97.12 176 SER B CA 1
ATOM 4166 C C . SER B 1 176 ? -8.742 13.656 2.51 1 97.12 176 SER B C 1
ATOM 4168 O O . SER B 1 176 ? -8.125 12.688 2.961 1 97.12 176 SER B O 1
ATOM 4170 N N . SER B 1 177 ? -9.953 13.961 2.889 1 93.25 177 SER B N 1
ATOM 4171 C CA . SER B 1 177 ? -10.617 13.266 3.986 1 93.25 177 SER B CA 1
ATOM 4172 C C . SER B 1 177 ? -11.781 12.422 3.484 1 93.25 177 SER B C 1
ATOM 4174 O O . SER B 1 177 ? -12.625 11.984 4.27 1 93.25 177 SER B O 1
ATOM 4176 N N . ALA B 1 178 ? -11.875 12.273 2.193 1 90 178 ALA B N 1
ATOM 4177 C CA . ALA B 1 178 ? -12.953 11.492 1.598 1 90 178 ALA B CA 1
ATOM 4178 C C . ALA B 1 178 ? -12.641 10 1.639 1 90 178 ALA B C 1
ATOM 4180 O O . ALA B 1 178 ? -12.445 9.375 0.596 1 90 178 ALA B O 1
ATOM 4181 N N . VAL B 1 179 ? -12.719 9.414 2.809 1 84.69 179 VAL B N 1
ATOM 4182 C CA . VAL B 1 179 ? -12.391 8.008 3.025 1 84.69 179 VAL B CA 1
ATOM 4183 C C . VAL B 1 179 ? -13.391 7.121 2.287 1 84.69 179 VAL B C 1
ATOM 4185 O O . VAL B 1 179 ? -14.578 7.113 2.611 1 84.69 179 VAL B O 1
ATOM 4188 N N . PRO B 1 180 ? -12.883 6.355 1.377 1 81.5 180 PRO B N 1
ATOM 4189 C CA . PRO B 1 180 ? -13.805 5.496 0.63 1 81.5 180 PRO B CA 1
ATOM 4190 C C . PRO B 1 180 ? -14.562 4.52 1.529 1 81.5 180 PRO B C 1
ATOM 4192 O O . PRO B 1 180 ? -13.992 3.998 2.494 1 81.5 180 PRO B O 1
ATOM 4195 N N . ALA B 1 181 ? -15.852 4.219 1.154 1 71.19 181 ALA B N 1
ATOM 4196 C CA . ALA B 1 181 ? -16.75 3.303 1.853 1 71.19 181 ALA B CA 1
ATOM 4197 C C . ALA B 1 181 ? -17.375 3.969 3.078 1 71.19 181 ALA B C 1
ATOM 4199 O O . ALA B 1 181 ? -18.344 3.469 3.635 1 71.19 181 ALA B O 1
ATOM 4200 N N . PHE B 1 182 ? -16.766 5.07 3.541 1 75.44 182 PHE B N 1
ATOM 4201 C CA . PHE B 1 182 ? -17.312 5.75 4.711 1 75.44 182 PHE B CA 1
ATOM 4202 C C . PHE B 1 182 ? -17.891 7.102 4.324 1 75.44 182 PHE B C 1
ATOM 4204 O O . PHE B 1 182 ? -18.938 7.504 4.848 1 75.44 182 PHE B O 1
ATOM 4211 N N . PHE B 1 183 ? -17.141 7.742 3.451 1 79.5 183 PHE B N 1
ATOM 4212 C CA . PHE B 1 183 ? -17.562 9.07 3.021 1 79.5 183 PHE B CA 1
ATOM 4213 C C . PHE B 1 183 ? -17.641 9.148 1.502 1 79.5 183 PHE B C 1
ATOM 4215 O O . PHE B 1 183 ? -16.969 8.398 0.798 1 79.5 183 PHE B O 1
ATOM 4222 N N . PRO B 1 184 ? -18.562 10.055 1.042 1 78.81 184 PRO B N 1
ATOM 4223 C CA . PRO B 1 184 ? -18.594 10.242 -0.41 1 78.81 184 PRO B CA 1
ATOM 4224 C C . PRO B 1 184 ? -17.297 10.828 -0.958 1 78.81 184 PRO B C 1
ATOM 4226 O O . PRO B 1 184 ? -16.609 11.586 -0.265 1 78.81 184 PRO B O 1
ATOM 4229 N N . TYR B 1 185 ? -17.078 10.398 -2.193 1 85.5 185 TYR B N 1
ATOM 4230 C CA . TYR B 1 185 ? -16.016 11.109 -2.887 1 85.5 185 TYR B CA 1
ATOM 4231 C C . TYR B 1 185 ? -16.328 12.594 -2.998 1 85.5 185 TYR B C 1
ATOM 4233 O O . TYR B 1 185 ? -17.469 13.008 -2.816 1 85.5 185 TYR B O 1
ATOM 4241 N N . GLN B 1 186 ? -15.297 13.414 -3.197 1 89.75 186 GLN B N 1
ATOM 4242 C CA . GLN B 1 186 ? -15.469 14.859 -3.344 1 89.75 186 GLN B CA 1
ATOM 4243 C C . GLN B 1 186 ? -15.078 15.32 -4.746 1 89.75 186 GLN B C 1
ATOM 4245 O O . GLN B 1 186 ? -14.172 14.758 -5.359 1 89.75 186 GLN B O 1
ATOM 4250 N N . ILE B 1 187 ? -15.852 16.234 -5.195 1 90.81 187 ILE B N 1
ATOM 4251 C CA . ILE B 1 187 ? -15.539 16.844 -6.48 1 90.81 187 ILE B CA 1
ATOM 4252 C C . ILE B 1 187 ? -14.875 18.203 -6.254 1 90.81 187 ILE B C 1
ATOM 4254 O O . ILE B 1 187 ? -15.414 19.047 -5.535 1 90.81 187 ILE B O 1
ATOM 4258 N N . PHE B 1 188 ? -13.75 18.438 -6.812 1 93.81 188 PHE B N 1
ATOM 4259 C CA . PHE B 1 188 ? -12.984 19.672 -6.688 1 93.81 188 PHE B CA 1
ATOM 4260 C C . PHE B 1 188 ? -12.234 19.984 -7.977 1 93.81 188 PHE B C 1
ATOM 4262 O O . PHE B 1 188 ? -11.492 19.141 -8.492 1 93.81 188 PHE B O 1
ATOM 4269 N N . LYS B 1 189 ? -12.555 21.141 -8.578 1 93 189 LYS B N 1
ATOM 4270 C CA . LYS B 1 189 ? -11.93 21.641 -9.805 1 93 189 LYS B CA 1
ATOM 4271 C C . LYS B 1 189 ? -12.086 20.641 -10.945 1 93 189 LYS B C 1
ATOM 4273 O O . LYS B 1 189 ? -11.117 20.328 -11.641 1 93 189 LYS B O 1
ATOM 4278 N N . GLY B 1 190 ? -13.227 19.953 -10.961 1 89.25 190 GLY B N 1
ATOM 4279 C CA . GLY B 1 190 ? -13.594 19.109 -12.078 1 89.25 190 GLY B CA 1
ATOM 4280 C C . GLY B 1 190 ? -13.109 17.672 -11.938 1 89.25 190 GLY B C 1
ATOM 4281 O O . GLY B 1 190 ? -13.344 16.844 -12.82 1 89.25 190 GLY B O 1
ATOM 4282 N N . ASN B 1 191 ? -12.469 17.438 -10.828 1 90.56 191 ASN B N 1
ATOM 4283 C CA . ASN B 1 191 ? -11.977 16.078 -10.609 1 90.56 191 ASN B CA 1
ATOM 4284 C C . ASN B 1 191 ? -12.633 15.43 -9.391 1 90.56 191 ASN B C 1
ATOM 4286 O O . ASN B 1 191 ? -13.086 16.125 -8.477 1 90.56 191 ASN B O 1
ATOM 4290 N N . THR B 1 192 ? -12.719 14.102 -9.422 1 89.5 192 THR B N 1
ATOM 4291 C CA . THR B 1 192 ? -13.234 13.32 -8.305 1 89.5 192 THR B CA 1
ATOM 4292 C C . THR B 1 192 ? -12.086 12.789 -7.449 1 89.5 192 THR B C 1
ATOM 4294 O O . THR B 1 192 ? -11.117 12.234 -7.973 1 89.5 192 THR B O 1
ATOM 4297 N N . TYR B 1 193 ? -12.242 12.969 -6.121 1 92 193 TYR B N 1
ATOM 4298 C CA . TYR B 1 193 ? -11.125 12.617 -5.262 1 92 193 TYR B CA 1
ATOM 4299 C C . TYR B 1 193 ? -11.562 11.68 -4.145 1 92 193 TYR B C 1
ATOM 4301 O O . TYR B 1 193 ? -12.672 11.805 -3.619 1 92 193 TYR B O 1
ATOM 4309 N N . PHE B 1 194 ? -10.625 10.703 -3.869 1 91.19 194 PHE B N 1
ATOM 4310 C CA . PHE B 1 194 ? -10.648 9.945 -2.625 1 91.19 194 PHE B CA 1
ATOM 4311 C C . PHE B 1 194 ? -9.648 10.523 -1.624 1 91.19 194 PHE B C 1
ATOM 4313 O O . PHE B 1 194 ? -8.797 11.336 -1.987 1 91.19 194 PHE B O 1
ATOM 4320 N N . ASP B 1 195 ? -9.828 10.07 -0.425 1 93.25 195 ASP B N 1
ATOM 4321 C CA . ASP B 1 195 ? -8.859 10.359 0.63 1 93.25 195 ASP B CA 1
ATOM 4322 C C . ASP B 1 195 ? -7.434 10.078 0.157 1 93.25 195 ASP B C 1
ATOM 4324 O O . ASP B 1 195 ? -7.188 9.102 -0.547 1 93.25 195 ASP B O 1
ATOM 4328 N N . GLY B 1 196 ? -6.508 10.961 0.554 1 93.94 196 GLY B N 1
ATOM 4329 C CA . GLY B 1 196 ? -5.113 10.773 0.19 1 93.94 196 GLY B CA 1
ATOM 4330 C C . GLY B 1 196 ? -4.539 9.461 0.684 1 93.94 196 GLY B C 1
ATOM 4331 O O . GLY B 1 196 ? -3.609 8.914 0.083 1 93.94 196 GLY B O 1
ATOM 4332 N N . GLY B 1 197 ? -5.082 8.953 1.72 1 91.25 197 GLY B N 1
ATOM 4333 C CA . GLY B 1 197 ? -4.598 7.73 2.346 1 91.25 197 GLY B CA 1
ATOM 4334 C C . GLY B 1 197 ? -4.777 6.5 1.479 1 91.25 197 GLY B C 1
ATOM 4335 O O . GLY B 1 197 ? -4.199 5.445 1.758 1 91.25 197 GLY B O 1
ATOM 4336 N N . VAL B 1 198 ? -5.555 6.652 0.432 1 88.25 198 VAL B N 1
ATOM 4337 C CA . VAL B 1 198 ? -5.715 5.543 -0.503 1 88.25 198 VAL B CA 1
ATOM 4338 C C . VAL B 1 198 ? -4.367 5.199 -1.13 1 88.25 198 VAL B C 1
ATOM 4340 O O . VAL B 1 198 ? -4.062 4.023 -1.355 1 88.25 198 VAL B O 1
ATOM 4343 N N . VAL B 1 199 ? -3.561 6.207 -1.283 1 87.62 199 VAL B N 1
ATOM 4344 C CA . VAL B 1 199 ? -2.273 5.984 -1.932 1 87.62 199 VAL B CA 1
ATOM 4345 C C . VAL B 1 199 ? -1.146 6.16 -0.917 1 87.62 199 VAL B C 1
ATOM 4347 O O . VAL B 1 199 ? -0.219 5.352 -0.862 1 87.62 199 VAL B O 1
ATOM 4350 N N . ARG B 1 200 ? -1.283 7.191 -0.126 1 88.88 200 ARG B N 1
ATOM 4351 C CA . ARG B 1 200 ? -0.24 7.453 0.859 1 88.88 200 ARG B CA 1
ATOM 4352 C C . ARG B 1 200 ? -0.84 7.707 2.238 1 88.88 200 ARG B C 1
ATOM 4354 O O . ARG B 1 200 ? -1.62 8.641 2.42 1 88.88 200 ARG B O 1
ATOM 4361 N N . ALA B 1 201 ? -0.316 6.918 3.152 1 88.5 201 ALA B N 1
ATOM 4362 C CA . ALA B 1 201 ? -0.801 7.117 4.516 1 88.5 201 ALA B CA 1
ATOM 4363 C C . ALA B 1 201 ? -0.138 8.328 5.16 1 88.5 201 ALA B C 1
ATOM 4365 O O . ALA B 1 201 ? -0.731 8.984 6.02 1 88.5 201 ALA B O 1
ATOM 4366 N N . ALA B 1 202 ? 1.042 8.602 4.754 1 90.75 202 ALA B N 1
ATOM 4367 C CA . ALA B 1 202 ? 1.835 9.758 5.164 1 90.75 202 ALA B CA 1
ATOM 4368 C C . ALA B 1 202 ? 2.67 10.289 4.004 1 90.75 202 ALA B C 1
ATOM 4370 O O . ALA B 1 202 ? 3.404 9.539 3.361 1 90.75 202 ALA B O 1
ATOM 4371 N N . ASP B 1 203 ? 2.535 11.562 3.762 1 93.31 203 ASP B N 1
ATOM 4372 C CA . ASP B 1 203 ? 3.219 12.117 2.598 1 93.31 203 ASP B CA 1
ATOM 4373 C C . ASP B 1 203 ? 4.535 12.781 3 1 93.31 203 ASP B C 1
ATOM 4375 O O . ASP B 1 203 ? 4.637 14.008 3.021 1 93.31 203 ASP B O 1
ATOM 4379 N N . VAL B 1 204 ? 5.504 12 3.174 1 91.56 204 VAL B N 1
ATOM 4380 C CA . VAL B 1 204 ? 6.828 12.469 3.564 1 91.56 204 VAL B CA 1
ATOM 4381 C C . VAL B 1 204 ? 7.516 13.133 2.373 1 91.56 204 VAL B C 1
ATOM 4383 O O . VAL B 1 204 ? 8.203 14.141 2.525 1 91.56 204 VAL B O 1
ATOM 4386 N N . PHE B 1 205 ? 7.305 12.641 1.23 1 87.81 205 PHE B N 1
ATOM 4387 C CA . PHE B 1 205 ? 7.918 13.195 0.033 1 87.81 205 PHE B CA 1
ATOM 4388 C C . PHE B 1 205 ? 7.402 14.609 -0.236 1 87.81 205 PHE B C 1
ATOM 4390 O O . PHE B 1 205 ? 8.172 15.492 -0.627 1 87.81 205 PHE B O 1
ATOM 4397 N N . GLY B 1 206 ? 6.109 14.742 -0.021 1 93 206 GLY B N 1
ATOM 4398 C CA . GLY B 1 206 ? 5.559 16.078 -0.181 1 93 206 GLY B CA 1
ATOM 4399 C C . GLY B 1 206 ? 6.188 17.094 0.747 1 93 206 GLY B C 1
ATOM 4400 O O . GLY B 1 206 ? 6.48 18.219 0.334 1 93 206 GLY B O 1
ATOM 4401 N N . ALA B 1 207 ? 6.41 16.703 1.95 1 96.31 207 ALA B N 1
ATOM 4402 C CA . ALA B 1 207 ? 7.047 17.578 2.926 1 96.31 207 ALA B CA 1
ATOM 4403 C C . ALA B 1 207 ? 8.461 17.953 2.49 1 96.31 207 ALA B C 1
ATOM 4405 O O . ALA B 1 207 ? 8.859 19.109 2.564 1 96.31 207 ALA B O 1
ATOM 4406 N N . ILE B 1 208 ? 9.203 16.984 2.037 1 92.56 208 ILE B N 1
ATOM 4407 C CA . ILE B 1 208 ? 10.586 17.188 1.62 1 92.56 208 ILE B CA 1
ATOM 4408 C C . ILE B 1 208 ? 10.625 18.125 0.409 1 92.56 208 ILE B C 1
ATOM 4410 O O . ILE B 1 208 ? 11.438 19.047 0.358 1 92.56 208 ILE B O 1
ATOM 4414 N N . ASP B 1 209 ? 9.727 17.922 -0.495 1 92.44 209 ASP B N 1
ATOM 4415 C CA . ASP B 1 209 ? 9.68 18.734 -1.698 1 92.44 209 ASP B CA 1
ATOM 4416 C C . ASP B 1 209 ? 9.43 20.203 -1.35 1 92.44 209 ASP B C 1
ATOM 4418 O O . ASP B 1 209 ? 10.047 21.109 -1.931 1 92.44 209 ASP B O 1
ATOM 4422 N N . ARG B 1 210 ? 8.57 20.406 -0.462 1 96.19 210 ARG B N 1
ATOM 4423 C CA . ARG B 1 210 ? 8.289 21.766 -0.054 1 96.19 210 ARG B CA 1
ATOM 4424 C C . ARG B 1 210 ? 9.477 22.375 0.685 1 96.19 210 ARG B C 1
ATOM 4426 O O . ARG B 1 210 ? 9.773 23.562 0.522 1 96.19 210 ARG B O 1
ATOM 4433 N N . CYS B 1 211 ? 10.133 21.594 1.471 1 96.62 211 CYS B N 1
ATOM 4434 C CA . CYS B 1 211 ? 11.305 22.078 2.188 1 96.62 211 CYS B CA 1
ATOM 4435 C C . CYS B 1 211 ? 12.438 22.422 1.22 1 96.62 211 CYS B C 1
ATOM 4437 O O . CYS B 1 211 ? 13.203 23.359 1.455 1 96.62 211 CYS B O 1
ATOM 4439 N N . LYS B 1 212 ? 12.508 21.688 0.147 1 93.38 212 LYS B N 1
ATOM 4440 C CA . LYS B 1 212 ? 13.555 21.938 -0.842 1 93.38 212 LYS B CA 1
ATOM 4441 C C . LYS B 1 212 ? 13.438 23.344 -1.421 1 93.38 212 LYS B C 1
ATOM 4443 O O . LYS B 1 212 ? 14.43 23.922 -1.859 1 93.38 212 LYS B O 1
ATOM 4448 N N . GLU B 1 213 ? 12.281 23.875 -1.385 1 94.88 213 GLU B N 1
ATOM 4449 C CA . GLU B 1 213 ? 12.062 25.234 -1.864 1 94.88 213 GLU B CA 1
ATOM 4450 C C . GLU B 1 213 ? 12.688 26.25 -0.92 1 94.88 213 GLU B C 1
ATOM 4452 O O . GLU B 1 213 ? 12.859 27.422 -1.285 1 94.88 213 GLU B O 1
ATOM 4457 N N . LEU B 1 214 ? 13.086 25.812 0.248 1 96.19 214 LEU B N 1
ATOM 4458 C CA . LEU B 1 214 ? 13.484 26.766 1.287 1 96.19 214 LEU B CA 1
ATOM 4459 C C . LEU B 1 214 ? 14.961 26.625 1.617 1 96.19 214 LEU B C 1
ATOM 4461 O O . LEU B 1 214 ? 15.531 27.453 2.32 1 96.19 214 LEU B O 1
ATOM 4465 N N . VAL B 1 215 ? 15.516 25.594 1.107 1 96.5 215 VAL B N 1
ATOM 4466 C CA . VAL B 1 215 ? 16.891 25.312 1.493 1 96.5 215 VAL B CA 1
ATOM 4467 C C . VAL B 1 215 ? 17.766 25.141 0.245 1 96.5 215 VAL B C 1
ATOM 4469 O O . VAL B 1 215 ? 17.234 25.062 -0.871 1 96.5 215 VAL B O 1
ATOM 4472 N N . ASP B 1 216 ? 19.109 25.062 0.444 1 93.62 216 ASP B N 1
ATOM 4473 C CA . ASP B 1 216 ? 20.047 24.875 -0.654 1 93.62 216 ASP B CA 1
ATOM 4474 C C . ASP B 1 216 ? 20.406 23.406 -0.824 1 93.62 216 ASP B C 1
ATOM 4476 O O . ASP B 1 216 ? 20.781 22.969 -1.919 1 93.62 216 ASP B O 1
ATOM 4480 N N . ASP B 1 217 ? 20.266 22.766 0.287 1 91.56 217 ASP B N 1
ATOM 4481 C CA . ASP B 1 217 ? 20.641 21.359 0.315 1 91.56 217 ASP B CA 1
ATOM 4482 C C . ASP B 1 217 ? 19.703 20.562 1.221 1 91.56 217 ASP B C 1
ATOM 4484 O O . ASP B 1 217 ? 19.312 21.031 2.287 1 91.56 217 ASP B O 1
ATOM 4488 N N . VAL B 1 218 ? 19.469 19.344 0.871 1 91.06 218 VAL B N 1
ATOM 4489 C CA . VAL B 1 218 ? 18.5 18.516 1.596 1 91.06 218 VAL B CA 1
ATOM 4490 C C . VAL B 1 218 ? 19.047 18.203 2.99 1 91.06 218 VAL B C 1
ATOM 4492 O O . VAL B 1 218 ? 18.281 17.859 3.893 1 91.06 218 VAL B O 1
ATOM 4495 N N . SER B 1 219 ? 20.328 18.328 3.209 1 89.56 219 SER B N 1
ATOM 4496 C CA . SER B 1 219 ? 20.922 18.078 4.523 1 89.56 219 SER B CA 1
ATOM 4497 C C . SER B 1 219 ? 20.469 19.125 5.535 1 89.56 219 SER B C 1
ATOM 4499 O O . SER B 1 219 ? 20.656 18.953 6.742 1 89.56 219 SER B O 1
ATOM 4501 N N . GLN B 1 220 ? 19.875 20.156 5.043 1 95 220 GLN B N 1
ATOM 4502 C CA . GLN B 1 220 ? 19.406 21.25 5.895 1 95 220 GLN B CA 1
ATOM 4503 C C . GLN B 1 220 ? 17.953 21.031 6.32 1 95 220 GLN B C 1
ATOM 4505 O O . GLN B 1 220 ? 17.359 21.875 6.969 1 95 220 GLN B O 1
ATOM 4510 N N . ILE B 1 221 ? 17.406 19.844 5.988 1 95.56 221 ILE B N 1
ATOM 4511 C CA . ILE B 1 221 ? 16.016 19.516 6.277 1 95.56 221 ILE B CA 1
ATOM 4512 C C . ILE B 1 221 ? 15.938 18.609 7.496 1 95.56 221 ILE B C 1
ATOM 4514 O O . ILE B 1 221 ? 16.703 17.656 7.617 1 95.56 221 ILE B O 1
ATOM 4518 N N . THR B 1 222 ? 15.086 18.953 8.453 1 94.38 222 THR B N 1
ATOM 4519 C CA . THR B 1 222 ? 14.703 18.094 9.562 1 94.38 222 THR B CA 1
ATOM 4520 C C . THR B 1 222 ? 13.25 17.656 9.422 1 94.38 222 THR B C 1
ATOM 4522 O O . THR B 1 222 ? 12.367 18.469 9.148 1 94.38 222 THR B O 1
ATOM 4525 N N . VAL B 1 223 ? 13.055 16.344 9.586 1 94.25 223 VAL B N 1
ATOM 4526 C CA . VAL B 1 223 ? 11.711 15.82 9.383 1 94.25 223 VAL B CA 1
ATOM 4527 C C . VAL B 1 223 ? 11.234 15.125 10.656 1 94.25 223 VAL B C 1
ATOM 4529 O O . VAL B 1 223 ? 11.93 14.266 11.203 1 94.25 223 VAL B O 1
ATOM 4532 N N . ASP B 1 224 ? 10.094 15.531 11.172 1 94.19 224 ASP B N 1
ATOM 4533 C CA . ASP B 1 224 ? 9.336 14.844 12.211 1 94.19 224 ASP B CA 1
ATOM 4534 C C . ASP B 1 224 ? 8.086 14.188 11.633 1 94.19 224 ASP B C 1
ATOM 4536 O O . ASP B 1 224 ? 7.324 14.82 10.898 1 94.19 224 ASP B O 1
ATOM 4540 N N . VAL B 1 225 ? 7.906 12.867 11.914 1 93.62 225 VAL B N 1
ATOM 4541 C CA . VAL B 1 225 ? 6.773 12.125 11.375 1 93.62 225 VAL B CA 1
ATOM 4542 C C . VAL B 1 225 ? 5.926 11.57 12.516 1 93.62 225 VAL B C 1
ATOM 4544 O O . VAL B 1 225 ? 6.453 10.969 13.453 1 93.62 225 VAL B O 1
ATOM 4547 N N . ILE B 1 226 ? 4.637 11.836 12.453 1 94.19 226 ILE B N 1
ATOM 4548 C CA . ILE B 1 226 ? 3.695 11.266 13.414 1 94.19 226 ILE B CA 1
ATOM 4549 C C . ILE B 1 226 ? 2.789 10.258 12.703 1 94.19 226 ILE B C 1
ATOM 4551 O O . ILE B 1 226 ? 2.043 10.617 11.789 1 94.19 226 ILE B O 1
ATOM 4555 N N . LEU B 1 227 ? 2.875 9.016 13.086 1 89.75 227 LEU B N 1
ATOM 4556 C CA . LEU B 1 227 ? 2.041 7.93 12.578 1 89.75 227 LEU B CA 1
ATOM 4557 C C . LEU B 1 227 ? 0.997 7.52 13.617 1 89.75 227 LEU B C 1
ATOM 4559 O O . LEU B 1 227 ? 1.072 7.926 14.773 1 89.75 227 LEU B O 1
ATOM 4563 N N . VAL B 1 228 ? -0.003 6.766 13.18 1 86.75 228 VAL B N 1
ATOM 4564 C CA . VAL B 1 228 ? -1.042 6.355 14.117 1 86.75 228 VAL B CA 1
ATOM 4565 C C . VAL B 1 228 ? -1.091 4.832 14.203 1 86.75 228 VAL B C 1
ATOM 4567 O O . VAL B 1 228 ? -1.866 4.273 14.977 1 86.75 228 VAL B O 1
ATOM 4570 N N . THR B 1 229 ? -0.38 4.188 13.359 1 75.38 229 THR B N 1
ATOM 4571 C CA . THR B 1 229 ? -0.365 2.729 13.406 1 75.38 229 THR B CA 1
ATOM 4572 C C . THR B 1 229 ? 0.805 2.229 14.25 1 75.38 229 THR B C 1
ATOM 4574 O O . THR B 1 229 ? 1.893 2.807 14.219 1 75.38 229 THR B O 1
ATOM 4577 N N . SER B 1 230 ? 0.361 1.364 15.203 1 61.75 230 SER B N 1
ATOM 4578 C CA . SER B 1 230 ? 1.34 0.884 16.172 1 61.75 230 SER B CA 1
ATOM 4579 C C . SER B 1 230 ? 2.361 -0.039 15.516 1 61.75 230 SER B C 1
ATOM 4581 O O . SER B 1 230 ? 2.088 -0.63 14.469 1 61.75 230 SER B O 1
ATOM 4583 N N . LYS B 1 231 ? 3.488 -0.059 16.078 1 57.19 231 LYS B N 1
ATOM 4584 C CA . LYS B 1 231 ? 4.574 -0.966 15.727 1 57.19 231 LYS B CA 1
ATOM 4585 C C . LYS B 1 231 ? 4.141 -2.424 15.859 1 57.19 231 LYS B C 1
ATOM 4587 O O . LYS B 1 231 ? 4.574 -3.277 15.086 1 57.19 231 LYS B O 1
ATOM 4592 N N . THR B 1 232 ? 3.309 -2.668 16.906 1 54.53 232 THR B N 1
ATOM 4593 C CA . THR B 1 232 ? 2.867 -4.035 17.156 1 54.53 232 THR B CA 1
ATOM 4594 C C . THR B 1 232 ? 1.421 -4.227 16.719 1 54.53 232 THR B C 1
ATOM 4596 O O . THR B 1 232 ? 0.495 -3.717 17.344 1 54.53 232 THR B O 1
ATOM 4599 N N . PHE B 1 233 ? 1.307 -4.414 15.445 1 55.38 233 PHE B N 1
ATOM 4600 C CA . PHE B 1 233 ? -0.053 -4.641 14.969 1 55.38 233 PHE B CA 1
ATOM 4601 C C . PHE B 1 233 ? -0.672 -5.855 15.656 1 55.38 233 PHE B C 1
ATOM 4603 O O . PHE B 1 233 ? -0.484 -6.988 15.203 1 55.38 233 PHE B O 1
ATOM 4610 N N . GLU B 1 234 ? -0.829 -5.828 16.953 1 60.03 234 GLU B N 1
ATOM 4611 C CA . GLU B 1 234 ? -1.568 -6.941 17.547 1 60.03 234 GLU B CA 1
ATOM 4612 C C . GLU B 1 234 ? -3.061 -6.633 17.625 1 60.03 234 GLU B C 1
ATOM 4614 O O . GLU B 1 234 ? -3.479 -5.742 18.359 1 60.03 234 GLU B O 1
ATOM 4619 N N . GLN B 1 235 ? -3.734 -7.129 16.578 1 63.06 235 GLN B N 1
ATOM 4620 C CA . GLN B 1 235 ? -5.172 -6.875 16.578 1 63.06 235 GLN B CA 1
ATOM 4621 C C . GLN B 1 235 ? -5.953 -8.148 16.891 1 63.06 235 GLN B C 1
ATOM 4623 O O . GLN B 1 235 ? -5.508 -9.25 16.562 1 63.06 235 GLN B O 1
ATOM 4628 N N . ASP B 1 236 ? -6.945 -7.891 17.734 1 65.62 236 ASP B N 1
ATOM 4629 C CA . ASP B 1 236 ? -7.941 -8.945 17.859 1 65.62 236 ASP B CA 1
ATOM 4630 C C . ASP B 1 236 ? -8.867 -8.984 16.656 1 65.62 236 ASP B C 1
ATOM 4632 O O . ASP B 1 236 ? -9.477 -7.977 16.297 1 65.62 236 ASP B O 1
ATOM 4636 N N . VAL B 1 237 ? -8.734 -10.078 15.906 1 68.06 237 VAL B N 1
ATOM 4637 C CA . VAL B 1 237 ? -9.664 -10.227 14.789 1 68.06 237 VAL B CA 1
ATOM 4638 C C . VAL B 1 237 ? -11.07 -10.477 15.312 1 68.06 237 VAL B C 1
ATOM 4640 O O . VAL B 1 237 ? -11.289 -11.367 16.141 1 68.06 237 VAL B O 1
ATOM 4643 N N . PRO B 1 238 ? -11.977 -9.57 14.898 1 64.56 238 PRO B N 1
ATOM 4644 C CA . PRO B 1 238 ? -13.336 -9.719 15.422 1 64.56 238 PRO B CA 1
ATOM 4645 C C . PRO B 1 238 ? -13.953 -11.07 15.07 1 64.56 238 PRO B C 1
ATOM 4647 O O . PRO B 1 238 ? -13.719 -11.594 13.984 1 64.56 238 PRO B O 1
ATOM 4650 N N . ASP B 1 239 ? -14.664 -11.594 16 1 64.19 239 ASP B N 1
ATOM 4651 C CA . ASP B 1 239 ? -15.336 -12.875 15.812 1 64.19 239 ASP B CA 1
ATOM 4652 C C . ASP B 1 239 ? -16.578 -12.711 14.93 1 64.19 239 ASP B C 1
ATOM 4654 O O . ASP B 1 239 ? -16.969 -13.648 14.242 1 64.19 239 ASP B O 1
ATOM 4658 N N . ASP B 1 240 ? -17.25 -11.508 15.031 1 59.22 240 ASP B N 1
ATOM 4659 C CA . ASP B 1 240 ? -18.531 -11.352 14.352 1 59.22 240 ASP B CA 1
ATOM 4660 C C . ASP B 1 240 ? -18.328 -11.086 12.859 1 59.22 240 ASP B C 1
ATOM 4662 O O . ASP B 1 240 ? -19.281 -11.109 12.086 1 59.22 240 ASP B O 1
ATOM 4666 N N . LEU B 1 241 ? -17.281 -11.266 12.328 1 60.06 241 LEU B N 1
ATOM 4667 C CA . LEU B 1 241 ? -16.875 -11.203 10.93 1 60.06 241 LEU B CA 1
ATOM 4668 C C . LEU B 1 241 ? -17.688 -10.156 10.172 1 60.06 241 LEU B C 1
ATOM 4670 O O . LEU B 1 241 ? -18.062 -10.375 9.016 1 60.06 241 LEU B O 1
ATOM 4674 N N . LYS B 1 242 ? -18.156 -9.125 10.828 1 64.25 242 LYS B N 1
ATOM 4675 C CA . LYS B 1 242 ? -18.812 -8.055 10.086 1 64.25 242 LYS B CA 1
ATOM 4676 C C . LYS B 1 242 ? -17.875 -7.457 9.039 1 64.25 242 LYS B C 1
ATOM 4678 O O . LYS B 1 242 ? -16.719 -7.121 9.352 1 64.25 242 LYS B O 1
ATOM 4683 N N . PRO B 1 243 ? -18.359 -7.402 7.82 1 64.69 243 PRO B N 1
ATOM 4684 C CA . PRO B 1 243 ? -17.516 -6.973 6.703 1 64.69 243 PRO B CA 1
ATOM 4685 C C . PRO B 1 243 ? -16.828 -5.641 6.973 1 64.69 243 PRO B C 1
ATOM 4687 O O . PRO B 1 243 ? -15.641 -5.484 6.66 1 64.69 243 PRO B O 1
ATOM 4690 N N . ILE B 1 244 ? -17.469 -4.711 7.652 1 64.5 244 ILE B N 1
ATOM 4691 C CA . ILE B 1 244 ? -16.906 -3.387 7.871 1 64.5 244 ILE B CA 1
ATOM 4692 C C . ILE B 1 244 ? -15.758 -3.477 8.875 1 64.5 244 ILE B C 1
ATOM 4694 O O . ILE B 1 244 ? -14.734 -2.797 8.727 1 64.5 244 ILE B O 1
ATOM 4698 N N . LYS B 1 245 ? -15.992 -4.32 9.891 1 67.62 245 LYS B N 1
ATOM 4699 C CA . LYS B 1 245 ? -14.938 -4.477 10.891 1 67.62 245 LYS B CA 1
ATOM 4700 C C . LYS B 1 245 ? -13.703 -5.141 10.281 1 67.62 245 LYS B C 1
ATOM 4702 O O . LYS B 1 245 ? -12.578 -4.703 10.523 1 67.62 245 LYS B O 1
ATOM 4707 N N . VAL B 1 246 ? -14.008 -6.133 9.508 1 71.19 246 VAL B N 1
ATOM 4708 C CA . VAL B 1 246 ? -12.906 -6.844 8.859 1 71.19 246 VAL B CA 1
ATOM 4709 C C . VAL B 1 246 ? -12.227 -5.93 7.844 1 71.19 246 VAL B C 1
ATOM 4711 O O . VAL B 1 246 ? -11 -5.91 7.742 1 71.19 246 VAL B O 1
ATOM 4714 N N . GLY B 1 247 ? -13.031 -5.195 7.18 1 73.44 247 GLY B N 1
ATOM 4715 C CA . GLY B 1 247 ? -12.5 -4.238 6.223 1 73.44 247 GLY B CA 1
ATOM 4716 C C . GLY B 1 247 ? -11.656 -3.158 6.867 1 73.44 247 GLY B C 1
ATOM 4717 O O . GLY B 1 247 ? -10.578 -2.82 6.363 1 73.44 247 GLY B O 1
ATOM 4718 N N . THR B 1 248 ? -12.148 -2.707 7.98 1 72.19 248 THR B N 1
ATOM 4719 C CA . THR B 1 248 ? -11.414 -1.665 8.695 1 72.19 248 THR B CA 1
ATOM 4720 C C . THR B 1 248 ? -10.086 -2.195 9.211 1 72.19 248 THR B C 1
ATOM 4722 O O . THR B 1 248 ? -9.062 -1.512 9.125 1 72.19 248 THR B O 1
ATOM 4725 N N . LEU B 1 249 ? -10.172 -3.383 9.695 1 74.56 249 LEU B N 1
ATOM 4726 C CA . LEU B 1 249 ? -8.938 -3.998 10.18 1 74.56 249 LEU B CA 1
ATOM 4727 C C . LEU B 1 249 ? -7.93 -4.168 9.055 1 74.56 249 LEU B C 1
ATOM 4729 O O . LEU B 1 249 ? -6.742 -3.885 9.227 1 74.56 249 LEU B O 1
ATOM 4733 N N . SER B 1 250 ? -8.383 -4.605 7.957 1 79.19 250 SER B N 1
ATOM 4734 C CA . SER B 1 250 ? -7.496 -4.785 6.809 1 79.19 250 SER B CA 1
ATOM 4735 C C . SER B 1 250 ? -6.91 -3.455 6.348 1 79.19 250 SER B C 1
ATOM 4737 O O . SER B 1 250 ? -5.762 -3.395 5.906 1 79.19 250 SER B O 1
ATOM 4739 N N . GLN B 1 251 ? -7.676 -2.439 6.488 1 79 251 GLN B N 1
ATOM 4740 C CA . GLN B 1 251 ? -7.199 -1.118 6.094 1 79 251 GLN B CA 1
ATOM 4741 C C . GLN B 1 251 ? -6.086 -0.635 7.012 1 79 251 GLN B C 1
ATOM 4743 O O . GLN B 1 251 ? -5.129 -0.002 6.559 1 79 251 GLN B O 1
ATOM 4748 N N . LYS B 1 252 ? -6.266 -0.947 8.219 1 78 252 LYS B N 1
ATOM 4749 C CA . LYS B 1 252 ? -5.227 -0.566 9.172 1 78 252 LYS B CA 1
ATOM 4750 C C . LYS B 1 252 ? -3.906 -1.256 8.844 1 78 252 LYS B C 1
ATOM 4752 O O . LYS B 1 252 ? -2.842 -0.642 8.938 1 78 252 LYS B O 1
ATOM 4757 N N . VAL B 1 253 ? -4.023 -2.477 8.484 1 79.5 253 VAL B N 1
ATOM 4758 C CA . VAL B 1 253 ? -2.832 -3.221 8.102 1 79.5 253 VAL B CA 1
ATOM 4759 C C . VAL B 1 253 ? -2.201 -2.582 6.863 1 79.5 253 VAL B C 1
ATOM 4761 O O . VAL B 1 253 ? -0.988 -2.363 6.824 1 79.5 253 VAL B O 1
ATOM 4764 N N . LYS B 1 254 ? -3.023 -2.234 5.961 1 82.19 254 LYS B N 1
ATOM 4765 C CA . LYS B 1 254 ? -2.547 -1.614 4.727 1 82.19 254 LYS B CA 1
ATOM 4766 C C . LYS B 1 254 ? -1.862 -0.281 5.012 1 82.19 254 LYS B C 1
ATOM 4768 O O . LYS B 1 254 ? -0.793 0.002 4.469 1 82.19 254 LYS B O 1
ATOM 4773 N N . ASP B 1 255 ? -2.484 0.462 5.859 1 79.69 255 ASP B N 1
ATOM 4774 C CA . ASP B 1 255 ? -1.956 1.786 6.172 1 79.69 255 ASP B CA 1
ATOM 4775 C C . ASP B 1 255 ? -0.614 1.686 6.895 1 79.69 255 ASP B C 1
ATOM 4777 O O . ASP B 1 255 ? 0.281 2.502 6.668 1 79.69 255 ASP B O 1
ATOM 4781 N N . HIS B 1 256 ? -0.55 0.716 7.695 1 78 256 HIS B N 1
ATOM 4782 C CA . HIS B 1 256 ? 0.697 0.488 8.414 1 78 256 HIS B CA 1
ATOM 4783 C C . HIS B 1 256 ? 1.845 0.198 7.453 1 78 256 HIS B C 1
ATOM 4785 O O . HIS B 1 256 ? 2.904 0.824 7.539 1 78 256 HIS B O 1
ATOM 4791 N N . HIS B 1 257 ? 1.623 -0.667 6.578 1 78.88 257 HIS B N 1
ATOM 4792 C CA . HIS B 1 257 ? 2.67 -1.04 5.633 1 78.88 257 HIS B CA 1
ATOM 4793 C C . HIS B 1 257 ? 2.967 0.097 4.66 1 78.88 257 HIS B C 1
ATOM 4795 O O . HIS B 1 257 ? 4.125 0.336 4.312 1 78.88 257 HIS B O 1
ATOM 4801 N N . ASN B 1 258 ? 1.959 0.777 4.309 1 79.75 258 ASN B N 1
ATOM 4802 C CA . ASN B 1 258 ? 2.105 1.899 3.387 1 79.75 258 ASN B CA 1
ATOM 4803 C C . ASN B 1 258 ? 2.963 3.01 3.988 1 79.75 258 ASN B C 1
ATOM 4805 O O . ASN B 1 258 ? 3.871 3.521 3.332 1 79.75 258 ASN B O 1
ATOM 4809 N N . ALA B 1 259 ? 2.65 3.383 5.227 1 78.94 259 ALA B N 1
ATOM 4810 C CA . ALA B 1 259 ? 3.398 4.445 5.895 1 78.94 259 ALA B CA 1
ATOM 4811 C C . ALA B 1 259 ? 4.863 4.062 6.062 1 78.94 259 ALA B C 1
ATOM 4813 O O . ALA B 1 259 ? 5.758 4.867 5.801 1 78.94 259 ALA B O 1
ATOM 4814 N N . ARG B 1 260 ? 5.039 2.91 6.391 1 76.81 260 ARG B N 1
ATOM 4815 C CA . ARG B 1 260 ? 6.402 2.447 6.637 1 76.81 260 ARG B CA 1
ATOM 4816 C C . ARG B 1 260 ? 7.199 2.381 5.34 1 76.81 260 ARG B C 1
ATOM 4818 O O . ARG B 1 260 ? 8.375 2.76 5.309 1 76.81 260 ARG B O 1
ATOM 4825 N N . ARG B 1 261 ? 6.574 1.918 4.359 1 72.88 261 ARG B N 1
ATOM 4826 C CA . ARG B 1 261 ? 7.25 1.844 3.066 1 72.88 261 ARG B CA 1
ATOM 4827 C C . ARG B 1 261 ? 7.621 3.234 2.562 1 72.88 261 ARG B C 1
ATOM 4829 O O . ARG B 1 261 ? 8.719 3.441 2.051 1 72.88 261 ARG B O 1
ATOM 4836 N N . SER B 1 262 ? 6.727 4.156 2.785 1 75.69 262 SER B N 1
ATOM 4837 C CA . SER B 1 262 ? 6.984 5.527 2.363 1 75.69 262 SER B CA 1
ATOM 4838 C C . SER B 1 262 ? 8.164 6.129 3.121 1 75.69 262 SER B C 1
ATOM 4840 O O . SER B 1 262 ? 8.992 6.824 2.535 1 75.69 262 SER B O 1
ATOM 4842 N N . LEU B 1 263 ? 8.203 5.867 4.359 1 78.69 263 LEU B N 1
ATOM 4843 C CA . LEU B 1 263 ? 9.281 6.395 5.188 1 78.69 263 LEU B CA 1
ATOM 4844 C C . LEU B 1 263 ? 10.625 5.793 4.781 1 78.69 263 LEU B C 1
ATOM 4846 O O . LEU B 1 263 ? 11.625 6.508 4.676 1 78.69 263 LEU B O 1
ATOM 4850 N N . LEU B 1 264 ? 10.594 4.531 4.488 1 71.69 264 LEU B N 1
ATOM 4851 C CA . LEU B 1 264 ? 11.828 3.865 4.098 1 71.69 264 LEU B CA 1
ATOM 4852 C C . LEU B 1 264 ? 12.312 4.367 2.738 1 71.69 264 LEU B C 1
ATOM 4854 O O . LEU B 1 264 ? 13.508 4.598 2.545 1 71.69 264 LEU B O 1
ATOM 4858 N N . GLU B 1 265 ? 11.375 4.465 1.878 1 70.56 265 GLU B N 1
ATOM 4859 C CA . GLU B 1 265 ? 11.711 4.992 0.558 1 70.56 265 GLU B CA 1
ATOM 4860 C C . GLU B 1 265 ? 12.312 6.391 0.659 1 70.56 265 GLU B C 1
ATOM 4862 O O . GLU B 1 265 ? 13.297 6.699 -0.011 1 70.56 265 GLU B O 1
ATOM 4867 N N . ALA B 1 266 ? 11.711 7.195 1.474 1 76.69 266 ALA B N 1
ATOM 4868 C CA . ALA B 1 266 ? 12.188 8.562 1.634 1 76.69 266 ALA B CA 1
ATOM 4869 C C . ALA B 1 266 ? 13.57 8.594 2.279 1 76.69 266 ALA B C 1
ATOM 4871 O O . ALA B 1 266 ? 14.438 9.367 1.869 1 76.69 266 ALA B O 1
ATOM 4872 N N . TYR B 1 267 ? 13.742 7.781 3.242 1 75 267 TYR B N 1
ATOM 4873 C CA . TYR B 1 267 ? 15.031 7.699 3.918 1 75 267 TYR B CA 1
ATOM 4874 C C . TYR B 1 267 ? 16.125 7.289 2.947 1 75 267 TYR B C 1
ATOM 4876 O O . TYR B 1 267 ? 17.234 7.824 2.992 1 75 267 TYR B O 1
ATOM 4884 N N . GLU B 1 268 ? 15.789 6.32 2.121 1 68.25 268 GLU B N 1
ATOM 4885 C CA . GLU B 1 268 ? 16.766 5.844 1.156 1 68.25 268 GLU B CA 1
ATOM 4886 C C . GLU B 1 268 ? 17.062 6.902 0.099 1 68.25 268 GLU B C 1
ATOM 4888 O O . GLU B 1 268 ? 18.203 7.035 -0.356 1 68.25 268 GLU B O 1
ATOM 4893 N N . ALA B 1 269 ? 16.062 7.617 -0.215 1 69.62 269 ALA B N 1
ATOM 4894 C CA . ALA B 1 269 ? 16.219 8.656 -1.232 1 69.62 269 ALA B CA 1
ATOM 4895 C C . ALA B 1 269 ? 16.969 9.859 -0.675 1 69.62 269 ALA B C 1
ATOM 4897 O O . ALA B 1 269 ? 17.719 10.531 -1.401 1 69.62 269 ALA B O 1
ATOM 4898 N N . PHE B 1 270 ? 16.75 10.125 0.591 1 79.12 270 PHE B N 1
ATOM 4899 C CA . PHE B 1 270 ? 17.328 11.312 1.204 1 79.12 270 PHE B CA 1
ATOM 4900 C C . PHE B 1 270 ? 18.016 10.969 2.523 1 79.12 270 PHE B C 1
ATOM 4902 O O . PHE B 1 270 ? 17.594 11.43 3.586 1 79.12 270 PHE B O 1
ATOM 4909 N N . PRO B 1 271 ? 19.125 10.312 2.443 1 73.44 271 PRO B N 1
ATOM 4910 C CA . PRO B 1 271 ? 19.766 9.82 3.664 1 73.44 271 PRO B CA 1
ATOM 4911 C C . PRO B 1 271 ? 20.375 10.945 4.504 1 73.44 271 PRO B C 1
ATOM 4913 O O . PRO B 1 271 ? 20.656 10.75 5.691 1 73.44 271 PRO B O 1
ATOM 4916 N N . THR B 1 272 ? 20.578 12.117 3.895 1 81.44 272 THR B N 1
ATOM 4917 C CA . THR B 1 272 ? 21.281 13.18 4.605 1 81.44 272 THR B CA 1
ATOM 4918 C C . THR B 1 272 ? 20.281 14.086 5.336 1 81.44 272 THR B C 1
ATOM 4920 O O . THR B 1 272 ? 20.688 14.969 6.094 1 81.44 272 THR B O 1
ATOM 4923 N N . ILE B 1 273 ? 19.031 13.828 5.133 1 87 273 ILE B N 1
ATOM 4924 C CA . ILE B 1 273 ? 18 14.539 5.895 1 87 273 ILE B CA 1
ATOM 4925 C C . ILE B 1 273 ? 18.078 14.141 7.367 1 87 273 ILE B C 1
ATOM 4927 O O . ILE B 1 273 ? 18.406 12.992 7.688 1 87 273 ILE B O 1
ATOM 4931 N N . ASN B 1 274 ? 17.875 15.125 8.227 1 88.5 274 ASN B N 1
ATOM 4932 C CA . ASN B 1 274 ? 17.766 14.82 9.648 1 88.5 274 ASN B CA 1
ATOM 4933 C C . ASN B 1 274 ? 16.391 14.258 10 1 88.5 274 ASN B C 1
ATOM 4935 O O . ASN B 1 274 ? 15.469 15.008 10.336 1 88.5 274 ASN B O 1
ATOM 4939 N N . TRP B 1 275 ? 16.328 12.938 9.891 1 87.75 275 TRP B N 1
ATOM 4940 C CA . TRP B 1 275 ? 15.109 12.25 10.32 1 87.75 275 TRP B CA 1
ATOM 4941 C C . TRP B 1 275 ? 15.016 12.211 11.844 1 87.75 275 TRP B C 1
ATOM 4943 O O . TRP B 1 275 ? 15.469 11.242 12.469 1 87.75 275 TRP B O 1
ATOM 4953 N N . ARG B 1 276 ? 14.406 13.188 12.438 1 88.56 276 ARG B N 1
ATOM 4954 C CA . ARG B 1 276 ? 14.594 13.453 13.867 1 88.56 276 ARG B CA 1
ATOM 4955 C C . ARG B 1 276 ? 13.633 12.625 14.703 1 88.56 276 ARG B C 1
ATOM 4957 O O . ARG B 1 276 ? 14.055 11.789 15.5 1 88.56 276 ARG B O 1
ATOM 4964 N N . HIS B 1 277 ? 12.297 12.859 14.531 1 89.5 277 HIS B N 1
ATOM 4965 C CA . HIS B 1 277 ? 11.305 12.117 15.305 1 89.5 277 HIS B CA 1
ATOM 4966 C C . HIS B 1 277 ? 10.375 11.328 14.383 1 89.5 277 HIS B C 1
ATOM 4968 O O . HIS B 1 277 ? 9.727 11.898 13.508 1 89.5 277 HIS B O 1
ATOM 4974 N N . ILE B 1 278 ? 10.422 10.031 14.516 1 87.88 278 ILE B N 1
ATOM 4975 C CA . ILE B 1 278 ? 9.414 9.141 13.953 1 87.88 278 ILE B CA 1
ATOM 4976 C C . ILE B 1 278 ? 8.578 8.523 15.078 1 87.88 278 ILE B C 1
ATOM 4978 O O . ILE B 1 278 ? 9 7.551 15.703 1 87.88 278 ILE B O 1
ATOM 4982 N N . ILE B 1 279 ? 7.383 9.07 15.258 1 88.56 279 ILE B N 1
ATOM 4983 C CA . ILE B 1 279 ? 6.613 8.719 16.453 1 88.56 279 ILE B CA 1
ATOM 4984 C C . ILE B 1 279 ? 5.406 7.867 16.047 1 88.56 279 ILE B C 1
ATOM 4986 O O . ILE B 1 279 ? 4.641 8.25 15.164 1 88.56 279 ILE B O 1
ATOM 4990 N N . ASN B 1 280 ? 5.293 6.766 16.562 1 85 280 ASN B N 1
ATOM 4991 C CA . ASN B 1 280 ? 4.141 5.875 16.469 1 85 280 ASN B CA 1
ATOM 4992 C C . ASN B 1 280 ? 3.68 5.402 17.844 1 85 280 ASN B C 1
ATOM 4994 O O . ASN B 1 280 ? 4.457 5.406 18.797 1 85 280 ASN B O 1
ATOM 4998 N N . PRO B 1 281 ? 2.396 5.082 17.891 1 86.75 281 PRO B N 1
ATOM 4999 C CA . PRO B 1 281 ? 1.943 4.59 19.203 1 86.75 281 PRO B CA 1
ATOM 5000 C C . PRO B 1 281 ? 2.748 3.391 19.688 1 86.75 281 PRO B C 1
ATOM 5002 O O . PRO B 1 281 ? 2.965 2.438 18.938 1 86.75 281 PRO B O 1
ATOM 5005 N N . GLN B 1 282 ? 3.137 3.445 20.891 1 81.06 282 GLN B N 1
ATOM 5006 C CA . GLN B 1 282 ? 3.918 2.365 21.484 1 81.06 282 GLN B CA 1
ATOM 5007 C C . GLN B 1 282 ? 3.012 1.25 22 1 81.06 282 GLN B C 1
ATOM 5009 O O . GLN B 1 282 ? 3.461 0.118 22.188 1 81.06 282 GLN B O 1
ATOM 5014 N N . THR B 1 283 ? 1.779 1.633 22.312 1 80.81 283 THR B N 1
ATOM 5015 C CA . THR B 1 283 ? 0.748 0.671 22.688 1 80.81 283 THR B CA 1
ATOM 5016 C C . THR B 1 283 ? -0.507 0.868 21.828 1 80.81 283 THR B C 1
ATOM 5018 O O . THR B 1 283 ? -0.692 1.924 21.219 1 80.81 283 THR B O 1
ATOM 5021 N N . LYS B 1 284 ? -1.327 -0.12 21.828 1 79.75 284 LYS B N 1
ATOM 5022 C CA . LYS B 1 284 ? -2.557 -0.06 21.047 1 79.75 284 LYS B CA 1
ATOM 5023 C C . LYS B 1 284 ? -3.41 1.139 21.453 1 79.75 284 LYS B C 1
ATOM 5025 O O . LYS B 1 284 ? -3.598 1.398 22.641 1 79.75 284 LYS B O 1
ATOM 5030 N N . LEU B 1 285 ? -3.889 1.839 20.484 1 85.69 285 LEU B N 1
ATOM 5031 C CA . LEU B 1 285 ? -4.797 2.953 20.734 1 85.69 285 LEU B CA 1
ATOM 5032 C C . LEU B 1 285 ? -6.215 2.453 20.984 1 85.69 285 LEU B C 1
ATOM 5034 O O . LEU B 1 285 ? -6.668 1.509 20.328 1 85.69 285 LEU B O 1
ATOM 5038 N N . PRO B 1 286 ? -6.891 2.947 21.922 1 76.75 286 PRO B N 1
ATOM 5039 C CA . PRO B 1 286 ? -8.227 2.475 22.297 1 76.75 286 PRO B CA 1
ATOM 5040 C C . PRO B 1 286 ? -9.18 2.393 21.109 1 76.75 286 PRO B C 1
ATOM 5042 O O . PRO B 1 286 ? -10.016 1.488 21.047 1 76.75 286 PRO B O 1
ATOM 5045 N N . ASP B 1 287 ? -9.281 3.246 20.156 1 65.5 287 ASP B N 1
ATOM 5046 C CA . ASP B 1 287 ? -10.266 3.266 19.078 1 65.5 287 ASP B CA 1
ATOM 5047 C C . ASP B 1 287 ? -9.68 2.703 17.797 1 65.5 287 ASP B C 1
ATOM 5049 O O . ASP B 1 287 ? -10.258 2.867 16.719 1 65.5 287 ASP B O 1
ATOM 5053 N N . ALA B 1 288 ? -8.734 2.025 17.984 1 61.09 288 ALA B N 1
ATOM 5054 C CA . ALA B 1 288 ? -7.992 1.646 16.797 1 61.09 288 ALA B CA 1
ATOM 5055 C C . ALA B 1 288 ? -8.789 0.653 15.945 1 61.09 288 ALA B C 1
ATOM 5057 O O . ALA B 1 288 ? -8.57 0.549 14.734 1 61.09 288 ALA B O 1
ATOM 5058 N N . ASP B 1 289 ? -9.734 0.071 16.516 1 62.53 289 ASP B N 1
ATOM 5059 C CA . ASP B 1 289 ? -10.453 -0.955 15.773 1 62.53 289 ASP B CA 1
ATOM 5060 C C . ASP B 1 289 ? -11.531 -0.334 14.883 1 62.53 289 ASP B C 1
ATOM 5062 O O . ASP B 1 289 ? -11.875 -0.888 13.836 1 62.53 289 ASP B O 1
ATOM 5066 N N . PHE B 1 290 ? -12.102 0.837 15.297 1 65.62 290 PHE B N 1
ATOM 5067 C CA . PHE B 1 290 ? -13.055 1.593 14.484 1 65.62 290 PHE B CA 1
ATOM 5068 C C . PHE B 1 290 ? -12.859 3.092 14.688 1 65.62 290 PHE B C 1
ATOM 5070 O O . PHE B 1 290 ? -13.625 3.732 15.406 1 65.62 290 PHE B O 1
ATOM 5077 N N . PRO B 1 291 ? -11.898 3.66 13.938 1 65.88 291 PRO B N 1
ATOM 5078 C CA . PRO B 1 291 ? -11.492 5.035 14.227 1 65.88 291 PRO B CA 1
ATOM 5079 C C . PRO B 1 291 ? -12.469 6.07 13.68 1 65.88 291 PRO B C 1
ATOM 5081 O O . PRO B 1 291 ? -12.055 7.074 13.094 1 65.88 291 PRO B O 1
ATOM 5084 N N . PHE B 1 292 ? -13.844 5.859 13.898 1 70.56 292 PHE B N 1
ATOM 5085 C CA . PHE B 1 292 ? -14.82 6.848 13.469 1 70.56 292 PHE B CA 1
ATOM 5086 C C . PHE B 1 292 ? -15.883 7.066 14.539 1 70.56 292 PHE B C 1
ATOM 5088 O O . PHE B 1 292 ? -16.922 7.668 14.281 1 70.56 292 PHE B O 1
ATOM 5095 N N . ASN B 1 293 ? -15.508 6.609 15.766 1 73.38 293 ASN B N 1
ATOM 5096 C CA . ASN B 1 293 ? -16.5 6.715 16.828 1 73.38 293 ASN B CA 1
ATOM 5097 C C . ASN B 1 293 ? -16.422 8.07 17.531 1 73.38 293 ASN B C 1
ATOM 5099 O O . ASN B 1 293 ? -17.422 8.531 18.094 1 73.38 293 ASN B O 1
ATOM 5103 N N . PHE B 1 294 ? -15.375 8.656 17.609 1 78.62 294 PHE B N 1
ATOM 5104 C CA . PHE B 1 294 ? -15.148 9.938 18.266 1 78.62 294 PHE B CA 1
ATOM 5105 C C . PHE B 1 294 ? -15.648 9.898 19.719 1 78.62 294 PHE B C 1
ATOM 5107 O O . PHE B 1 294 ? -16.281 10.844 20.188 1 78.62 294 PHE B O 1
ATOM 5114 N N . ASN B 1 295 ? -15.43 8.758 20.344 1 83.81 295 ASN B N 1
ATOM 5115 C CA . ASN B 1 295 ? -15.742 8.625 21.766 1 83.81 295 ASN B CA 1
ATOM 5116 C C . ASN B 1 295 ? -14.867 9.547 22.609 1 83.81 295 ASN B C 1
ATOM 5118 O O . ASN B 1 295 ? -13.641 9.43 22.594 1 83.81 295 ASN B O 1
ATOM 5122 N N . HIS B 1 296 ? -15.555 10.352 23.391 1 87.62 296 HIS B N 1
ATOM 5123 C CA . HIS B 1 296 ? -14.859 11.422 24.094 1 87.62 296 HIS B CA 1
ATOM 5124 C C . HIS B 1 296 ? -13.797 10.867 25.031 1 87.62 296 HIS B C 1
ATOM 5126 O O . HIS B 1 296 ? -12.664 11.367 25.062 1 87.62 296 HIS B O 1
ATOM 5132 N N . LYS B 1 297 ? -14.141 9.883 25.812 1 90.06 297 LYS B N 1
ATOM 5133 C CA . LYS B 1 297 ? -13.188 9.289 26.75 1 90.06 297 LYS B CA 1
ATOM 5134 C C . LYS B 1 297 ? -11.969 8.734 26.016 1 90.06 297 LYS B C 1
ATOM 5136 O O . LYS B 1 297 ? -10.836 8.906 26.469 1 90.06 297 LYS B O 1
ATOM 5141 N N . GLN B 1 298 ? -12.172 8.078 24.938 1 90.06 298 GLN B N 1
ATOM 5142 C CA . GLN B 1 298 ? -11.086 7.496 24.141 1 90.06 298 GLN B CA 1
ATOM 5143 C C . GLN B 1 298 ? -10.211 8.578 23.531 1 90.06 298 GLN B C 1
ATOM 5145 O O . GLN B 1 298 ? -8.992 8.422 23.438 1 90.06 298 GLN B O 1
ATOM 5150 N N . LEU B 1 299 ? -10.859 9.633 23.109 1 92.56 299 LEU B N 1
ATOM 5151 C CA . LEU B 1 299 ? -10.102 10.742 22.531 1 92.56 299 LEU B CA 1
ATOM 5152 C C . LEU B 1 299 ? -9.125 11.32 23.547 1 92.56 299 LEU B C 1
ATOM 5154 O O . LEU B 1 299 ? -7.965 11.57 23.234 1 92.56 299 LEU B O 1
ATOM 5158 N N . LEU B 1 300 ? -9.594 11.469 24.781 1 94.12 300 LEU B N 1
ATOM 5159 C CA . LEU B 1 300 ? -8.758 12.023 25.844 1 94.12 300 LEU B CA 1
ATOM 5160 C C . LEU B 1 300 ? -7.598 11.078 26.156 1 94.12 300 LEU B C 1
ATOM 5162 O O . LEU B 1 300 ? -6.473 11.531 26.391 1 94.12 300 LEU B O 1
ATOM 5166 N N . GLN B 1 301 ? -7.867 9.82 26.172 1 94.75 301 GLN B N 1
ATOM 5167 C CA . GLN B 1 301 ? -6.824 8.828 26.422 1 94.75 301 GLN B CA 1
ATOM 5168 C C . GLN B 1 301 ? -5.75 8.875 25.344 1 94.75 301 GLN B C 1
ATOM 5170 O O . GLN B 1 301 ? -4.559 8.773 25.641 1 94.75 301 GLN B O 1
ATOM 5175 N N . MET B 1 302 ? -6.148 9.016 24.125 1 94.69 302 MET B N 1
ATOM 5176 C CA . MET B 1 302 ? -5.207 9.055 23.016 1 94.69 302 MET B CA 1
ATOM 5177 C C . MET B 1 302 ? -4.379 10.336 23.047 1 94.69 302 MET B C 1
ATOM 5179 O O . MET B 1 302 ? -3.188 10.32 22.734 1 94.69 302 MET B O 1
ATOM 5183 N N . ILE B 1 303 ? -5.027 11.453 23.469 1 96.62 303 ILE B N 1
ATOM 5184 C CA . ILE B 1 303 ? -4.293 12.703 23.641 1 96.62 303 ILE B CA 1
ATOM 5185 C C . ILE B 1 303 ? -3.201 12.523 24.688 1 96.62 303 ILE B C 1
ATOM 5187 O O . ILE B 1 303 ? -2.049 12.906 24.469 1 96.62 303 ILE B O 1
ATOM 5191 N N . ASP B 1 304 ? -3.604 11.914 25.781 1 97.38 304 ASP B N 1
ATOM 5192 C CA . ASP B 1 304 ? -2.658 11.719 26.875 1 97.38 304 ASP B CA 1
ATOM 5193 C C . ASP B 1 304 ? -1.509 10.805 26.453 1 97.38 304 ASP B C 1
ATOM 5195 O O . ASP B 1 304 ? -0.346 11.086 26.75 1 97.38 304 ASP B O 1
ATOM 5199 N N . GLN B 1 305 ? -1.854 9.758 25.812 1 95.56 305 GLN B N 1
ATOM 5200 C CA . GLN B 1 305 ? -0.826 8.852 25.312 1 95.56 305 GLN B CA 1
ATOM 5201 C C . GLN B 1 305 ? 0.108 9.57 24.328 1 95.56 305 GLN B C 1
ATOM 5203 O O . GLN B 1 305 ? 1.329 9.422 24.422 1 95.56 305 GLN B O 1
ATOM 5208 N N . GLY B 1 306 ? -0.479 10.297 23.406 1 97.25 306 GLY B N 1
ATOM 5209 C CA . GLY B 1 306 ? 0.317 11.055 22.453 1 97.25 306 GLY B CA 1
ATOM 5210 C C . GLY B 1 306 ? 1.241 12.062 23.109 1 97.25 306 GLY B C 1
ATOM 5211 O O . GLY B 1 306 ? 2.418 12.156 22.75 1 97.25 306 GLY B O 1
ATOM 5212 N N . ARG B 1 307 ? 0.687 12.766 24.094 1 97.75 307 ARG B N 1
ATOM 5213 C CA . ARG B 1 307 ? 1.466 13.773 24.812 1 97.75 307 ARG B CA 1
ATOM 5214 C C . ARG B 1 307 ? 2.68 13.148 25.484 1 97.75 307 ARG B C 1
ATOM 5216 O O . ARG B 1 307 ? 3.797 13.656 25.359 1 97.75 307 ARG B O 1
ATOM 5223 N N . ASN B 1 308 ? 2.449 12.047 26.109 1 97.12 308 ASN B N 1
ATOM 5224 C CA . ASN B 1 308 ? 3.527 11.352 26.812 1 97.12 308 ASN B CA 1
ATOM 5225 C C . ASN B 1 308 ? 4.578 10.828 25.828 1 97.12 308 ASN B C 1
ATOM 5227 O O . ASN B 1 308 ? 5.777 10.938 26.094 1 97.12 308 ASN B O 1
ATOM 5231 N N . GLU B 1 309 ? 4.172 10.289 24.766 1 93.38 309 GLU B N 1
ATOM 5232 C CA . GLU B 1 309 ? 5.102 9.719 23.781 1 93.38 309 GLU B CA 1
ATOM 5233 C C . GLU B 1 309 ? 5.836 10.812 23.016 1 93.38 309 GLU B C 1
ATOM 5235 O O . GLU B 1 309 ? 6.992 10.633 22.625 1 93.38 309 GLU B O 1
ATOM 5240 N N . GLY B 1 310 ? 5.102 11.969 22.797 1 95.5 310 GLY B N 1
ATOM 5241 C CA . GLY B 1 310 ? 5.797 13.125 22.234 1 95.5 310 GLY B CA 1
ATOM 5242 C C . GLY B 1 310 ? 6.914 13.633 23.125 1 95.5 310 GLY B C 1
ATOM 5243 O O . GLY B 1 310 ? 8.023 13.883 22.656 1 95.5 310 GLY B O 1
ATOM 5244 N N . ARG B 1 311 ? 6.664 13.719 24.406 1 96.19 311 ARG B N 1
ATOM 5245 C CA . ARG B 1 311 ? 7.668 14.156 25.375 1 96.19 311 ARG B CA 1
ATOM 5246 C C . ARG B 1 311 ? 8.836 13.18 25.438 1 96.19 311 ARG B C 1
ATOM 5248 O O . ARG B 1 311 ? 10 13.586 25.453 1 96.19 311 ARG B O 1
ATOM 5255 N N . ALA B 1 312 ? 8.477 11.898 25.422 1 92.06 312 ALA B N 1
ATOM 5256 C CA . ALA B 1 312 ? 9.5 10.852 25.484 1 92.06 312 ALA B CA 1
ATOM 5257 C C . ALA B 1 312 ? 10.422 10.898 24.281 1 92.06 312 ALA B C 1
ATOM 5259 O O . ALA B 1 312 ? 11.617 10.617 24.391 1 92.06 312 ALA B O 1
ATOM 5260 N N . ALA B 1 313 ? 9.883 11.203 23.141 1 89.25 313 ALA B N 1
ATOM 5261 C CA . ALA B 1 313 ? 10.672 11.266 21.906 1 89.25 313 ALA B CA 1
ATOM 5262 C C . ALA B 1 313 ? 11.766 12.328 22.016 1 89.25 313 ALA B C 1
ATOM 5264 O O . ALA B 1 313 ? 12.867 12.148 21.5 1 89.25 313 ALA B O 1
ATOM 5265 N N . VAL B 1 314 ? 11.5 13.453 22.656 1 91.38 314 VAL B N 1
ATOM 5266 C CA . VAL B 1 314 ? 12.469 14.531 22.828 1 91.38 314 VAL B CA 1
ATOM 5267 C C . VAL B 1 314 ? 13.562 14.102 23.797 1 91.38 314 VAL B C 1
ATOM 5269 O O . VAL B 1 314 ? 14.75 14.375 23.562 1 91.38 314 VAL B O 1
ATOM 5272 N N . GLN B 1 315 ? 13.18 13.398 24.812 1 83.44 315 GLN B N 1
ATOM 5273 C CA . GLN B 1 315 ? 14.141 12.93 25.812 1 83.44 315 GLN B CA 1
ATOM 5274 C C . GLN B 1 315 ? 15.117 11.938 25.203 1 83.44 315 GLN B C 1
ATOM 5276 O O . GLN B 1 315 ? 16.312 11.953 25.516 1 83.44 315 GLN B O 1
ATOM 5281 N N . GLN B 1 316 ? 14.602 11.062 24.297 1 72.88 316 GLN B N 1
ATOM 5282 C CA . GLN B 1 316 ? 15.445 10.07 23.641 1 72.88 316 GLN B CA 1
ATOM 5283 C C . GLN B 1 316 ? 16.422 10.727 22.672 1 72.88 316 GLN B C 1
ATOM 5285 O O . GLN B 1 316 ? 17.547 10.281 22.516 1 72.88 316 GLN B O 1
ATOM 5290 N N . HIS B 1 317 ? 15.992 11.68 21.984 1 69.56 317 HIS B N 1
ATOM 5291 C CA . HIS B 1 317 ? 16.812 12.383 21 1 69.56 317 HIS B CA 1
ATOM 5292 C C . HIS B 1 317 ? 17.922 13.18 21.688 1 69.56 317 HIS B C 1
ATOM 5294 O O . HIS B 1 317 ? 19.062 13.188 21.219 1 69.56 317 HIS B O 1
ATOM 5300 N N . THR B 1 318 ? 17.641 13.82 22.75 1 58.94 318 THR B N 1
ATOM 5301 C CA . THR B 1 318 ? 18.609 14.633 23.469 1 58.94 318 THR B CA 1
ATOM 5302 C C . THR B 1 318 ? 19.672 13.758 24.141 1 58.94 318 THR B C 1
ATOM 5304 O O . THR B 1 318 ? 20.844 14.125 24.203 1 58.94 318 THR B O 1
ATOM 5307 N N . SER B 1 319 ? 19.172 12.562 24.469 1 49.19 319 SER B N 1
ATOM 5308 C CA . SER B 1 319 ? 20.125 11.641 25.062 1 49.19 319 SER B CA 1
ATOM 5309 C C . SER B 1 319 ? 21.109 11.102 24.016 1 49.19 319 SER B C 1
ATOM 5311 O O . SER B 1 319 ? 22.297 10.938 24.297 1 49.19 319 SER B O 1
ATOM 5313 N N . TYR B 1 320 ? 20.578 10.859 22.812 1 45.19 320 TYR B N 1
ATOM 5314 C CA . TYR B 1 320 ? 21.438 10.352 21.734 1 45.19 320 TYR B CA 1
ATOM 5315 C C . TYR B 1 320 ? 22.422 11.406 21.281 1 45.19 320 TYR B C 1
ATOM 5317 O O . TYR B 1 320 ? 23.594 11.102 21.016 1 45.19 320 TYR B O 1
ATOM 5325 N N . GLU B 1 321 ? 22 12.641 21.125 1 46.53 321 GLU B N 1
ATOM 5326 C CA . GLU B 1 321 ? 22.891 13.734 20.719 1 46.53 321 GLU B CA 1
ATOM 5327 C C . GLU B 1 321 ? 23.969 13.977 21.781 1 46.53 321 GLU B C 1
ATOM 5329 O O . GLU B 1 321 ? 25.125 14.25 21.438 1 46.53 321 GLU B O 1
ATOM 5334 N N . SER B 1 322 ? 23.641 13.812 23.047 1 42.09 322 SER B N 1
ATOM 5335 C CA . SER B 1 322 ? 24.625 13.977 24.094 1 42.09 322 SER B CA 1
ATOM 5336 C C . SER B 1 322 ? 25.625 12.828 24.109 1 42.09 322 SER B C 1
ATOM 5338 O O . SER B 1 322 ? 26.797 13.023 24.438 1 42.09 322 SER B O 1
ATOM 5340 N N . SER B 1 323 ? 25.109 11.656 23.797 1 36.5 323 SER B N 1
ATOM 5341 C CA . SER B 1 323 ? 26 10.508 23.766 1 36.5 323 SER B CA 1
ATOM 5342 C C . SER B 1 323 ? 26.859 10.516 22.5 1 36.5 323 SER B C 1
ATOM 5344 O O . SER B 1 323 ? 27.891 9.836 22.438 1 36.5 323 SER B O 1
ATOM 5346 N N . ARG B 1 324 ? 26.375 11.062 21.578 1 39.88 324 ARG B N 1
ATOM 5347 C CA . ARG B 1 324 ? 27.141 11.125 20.344 1 39.88 324 ARG B CA 1
ATOM 5348 C C . ARG B 1 324 ? 28.391 11.992 20.5 1 39.88 324 ARG B C 1
ATOM 5350 O O . ARG B 1 324 ? 29.219 12.062 19.609 1 39.88 324 ARG B O 1
ATOM 5357 N N . ASN B 1 325 ? 28.578 12.883 21.469 1 36.06 325 ASN B N 1
ATOM 5358 C CA . ASN B 1 325 ? 29.812 13.641 21.578 1 36.06 325 ASN B CA 1
ATOM 5359 C C . ASN B 1 325 ? 31.016 12.719 21.781 1 36.06 325 ASN B C 1
ATOM 5361 O O . ASN B 1 325 ? 32.156 13.188 21.938 1 36.06 325 ASN B O 1
ATOM 5365 N N . GLY B 1 326 ? 31.078 11.57 22.578 1 30.64 326 GLY B N 1
ATOM 5366 C CA . GLY B 1 326 ? 32.312 10.797 22.5 1 30.64 326 GLY B CA 1
ATOM 5367 C C . GLY B 1 326 ? 32.625 10.328 21.094 1 30.64 326 GLY B C 1
ATOM 5368 O O . GLY B 1 326 ? 31.781 10.375 20.203 1 30.64 326 GLY B O 1
ATOM 5369 N N . ASN B 1 327 ? 34.188 9.742 20.922 1 28.14 327 ASN B N 1
ATOM 5370 C CA . ASN B 1 327 ? 34.938 9.531 19.672 1 28.14 327 ASN B CA 1
ATOM 5371 C C . ASN B 1 327 ? 34.125 8.703 18.672 1 28.14 327 ASN B C 1
ATOM 5373 O O . ASN B 1 327 ? 34.656 8.312 17.641 1 28.14 327 ASN B O 1
ATOM 5377 N N . ASP B 1 328 ? 33.594 7.645 19.344 1 29.02 328 ASP B N 1
ATOM 5378 C CA . ASP B 1 328 ? 33.562 6.508 18.422 1 29.02 328 ASP B CA 1
ATOM 5379 C C . ASP B 1 328 ? 32.781 6.844 17.156 1 29.02 328 ASP B C 1
ATOM 5381 O O . ASP B 1 328 ? 31.766 7.523 17.203 1 29.02 328 ASP B O 1
ATOM 5385 N N . GLU B 1 329 ? 33.375 6.781 16.031 1 28.77 329 GLU B N 1
ATOM 5386 C CA . GLU B 1 329 ? 33.188 6.785 14.586 1 28.77 329 GLU B CA 1
ATOM 5387 C C . GLU B 1 329 ? 31.875 6.133 14.195 1 28.77 329 GLU B C 1
ATOM 5389 O O . GLU B 1 329 ? 31.656 5.816 13.023 1 28.77 329 GLU B O 1
ATOM 5394 N N . THR B 1 330 ? 31.391 5.434 15.25 1 28.72 330 THR B N 1
ATOM 5395 C CA . THR B 1 330 ? 30.531 4.477 14.555 1 28.72 330 THR B CA 1
ATOM 5396 C C . THR B 1 330 ? 29.391 5.195 13.852 1 28.72 330 THR B C 1
ATOM 5398 O O . THR B 1 330 ? 28.516 5.781 14.508 1 28.72 330 THR B O 1
ATOM 5401 N N . SER B 1 331 ? 29.625 5.98 12.93 1 31.45 331 SER B N 1
ATOM 5402 C CA . SER B 1 331 ? 28.828 6.68 11.93 1 31.45 331 SER B CA 1
ATOM 5403 C C . SER B 1 331 ? 27.375 6.242 11.977 1 31.45 331 SER B C 1
ATOM 5405 O O . SER B 1 331 ? 26.484 7.062 12.203 1 31.45 331 SER B O 1
ATOM 5407 N N . ASN B 1 332 ? 26.75 5.637 10.938 1 34.38 332 ASN B N 1
ATOM 5408 C CA . ASN B 1 332 ? 25.531 5.82 10.148 1 34.38 332 ASN B CA 1
ATOM 5409 C C . ASN B 1 332 ? 24.312 5.188 10.828 1 34.38 332 ASN B C 1
ATOM 5411 O O . ASN B 1 332 ? 23.234 5.117 10.242 1 34.38 332 ASN B O 1
ATOM 5415 N N . LEU B 1 333 ? 23.781 4.84 12.031 1 35.12 333 LEU B N 1
ATOM 5416 C CA . LEU B 1 333 ? 22.484 4.418 11.523 1 35.12 333 LEU B CA 1
ATOM 5417 C C . LEU B 1 333 ? 21.469 5.559 11.594 1 35.12 333 LEU B C 1
ATOM 5419 O O . LEU B 1 333 ? 20.297 5.367 11.305 1 35.12 333 LEU B O 1
ATOM 5423 N N . SER B 1 334 ? 21.125 6.848 11.625 1 39.41 334 SER B N 1
ATOM 5424 C CA . SER B 1 334 ? 20.234 7.938 12.016 1 39.41 334 SER B CA 1
ATOM 5425 C C . SER B 1 334 ? 18.828 7.723 11.477 1 39.41 334 SER B C 1
ATOM 5427 O O . SER B 1 334 ? 17.891 7.449 12.242 1 39.41 334 SER B O 1
ATOM 5429 N N . LEU B 1 335 ? 18.156 8.078 10.969 1 40.56 335 LEU B N 1
ATOM 5430 C CA . LEU B 1 335 ? 16.75 7.852 10.695 1 40.56 335 LEU B CA 1
ATOM 5431 C C . LEU B 1 335 ? 16.453 6.367 10.508 1 40.56 335 LEU B C 1
ATOM 5433 O O . LEU B 1 335 ? 15.398 5.879 10.914 1 40.56 335 LEU B O 1
ATOM 5437 N N . SER B 1 336 ? 17.547 5.789 10.641 1 39.66 336 SER B N 1
ATOM 5438 C CA . SER B 1 336 ? 18.234 4.793 9.828 1 39.66 336 SER B CA 1
ATOM 5439 C C . SER B 1 336 ? 18.203 3.418 10.484 1 39.66 336 SER B C 1
ATOM 5441 O O . SER B 1 336 ? 18.25 2.395 9.805 1 39.66 336 SER B O 1
ATOM 5443 N N . ALA B 1 337 ? 18.906 3.785 11.656 1 40.5 337 ALA B N 1
ATOM 5444 C CA . ALA B 1 337 ? 18.859 2.447 12.242 1 40.5 337 ALA B CA 1
ATOM 5445 C C . ALA B 1 337 ? 17.438 1.877 12.188 1 40.5 337 ALA B C 1
ATOM 5447 O O . ALA B 1 337 ? 16.641 2.09 13.109 1 40.5 337 ALA B O 1
ATOM 5448 N N . LYS B 1 338 ? 16.781 2.717 11.836 1 41.25 338 LYS B N 1
ATOM 5449 C CA . LYS B 1 338 ? 15.445 3.215 11.508 1 41.25 338 LYS B CA 1
ATOM 5450 C C . LYS B 1 338 ? 14.594 2.119 10.875 1 41.25 338 LYS B C 1
ATOM 5452 O O . LYS B 1 338 ? 13.406 1.992 11.18 1 41.25 338 LYS B O 1
ATOM 5457 N N . LEU B 1 339 ? 14.594 2.461 9.625 1 43.81 339 LEU B N 1
ATOM 5458 C CA . LEU B 1 339 ? 13.758 1.449 8.984 1 43.81 339 LEU B CA 1
ATOM 5459 C C . LEU B 1 339 ? 14.289 0.048 9.273 1 43.81 339 LEU B C 1
ATOM 5461 O O . LEU B 1 339 ? 13.664 -0.945 8.891 1 43.81 339 LEU B O 1
ATOM 5465 N N . ALA B 1 340 ? 15.242 -0.021 9.898 1 39.38 340 ALA B N 1
ATOM 5466 C CA . ALA B 1 340 ? 16.266 -1.015 9.609 1 39.38 340 ALA B CA 1
ATOM 5467 C C . ALA B 1 340 ? 15.914 -2.365 10.219 1 39.38 340 ALA B C 1
ATOM 5469 O O . ALA B 1 340 ? 16.281 -3.414 9.68 1 39.38 340 ALA B O 1
ATOM 5470 N N . PHE B 1 341 ? 15.211 -2.373 11.273 1 37.75 341 PHE B N 1
ATOM 5471 C CA . PHE B 1 341 ? 14.211 -3.404 11.516 1 37.75 341 PHE B CA 1
ATOM 5472 C C . PHE B 1 341 ? 13.141 -3.383 10.43 1 37.75 341 PHE B C 1
ATOM 5474 O O . PHE B 1 341 ? 12.414 -4.363 10.25 1 37.75 341 PHE B O 1
ATOM 5481 N N . MET B 1 342 ? 12.688 -2.117 10.297 1 38.06 342 MET B N 1
ATOM 5482 C CA . MET B 1 342 ? 11.422 -2.273 9.586 1 38.06 342 MET B CA 1
ATOM 5483 C C . MET B 1 342 ? 11.367 -3.617 8.867 1 38.06 342 MET B C 1
ATOM 5485 O O . MET B 1 342 ? 10.281 -4.102 8.531 1 38.06 342 MET B O 1
ATOM 5489 N N . ASP B 1 343 ? 12.766 -3.854 8.438 1 38.12 343 ASP B N 1
ATOM 5490 C CA . ASP B 1 343 ? 13.508 -4.941 7.812 1 38.12 343 ASP B CA 1
ATOM 5491 C C . ASP B 1 343 ? 13.477 -6.195 8.688 1 38.12 343 ASP B C 1
ATOM 5493 O O . ASP B 1 343 ? 13.406 -7.312 8.172 1 38.12 343 ASP B O 1
ATOM 5497 N N . ALA B 1 344 ? 14.07 -6.25 9.828 1 30.83 344 ALA B N 1
ATOM 5498 C CA . ALA B 1 344 ? 14.562 -7.527 10.336 1 30.83 344 ALA B CA 1
ATOM 5499 C C . ALA B 1 344 ? 13.562 -8.648 10.07 1 30.83 344 ALA B C 1
ATOM 5501 O O . ALA B 1 344 ? 13.945 -9.781 9.773 1 30.83 344 ALA B O 1
ATOM 5502 N N . TYR B 1 345 ? 12.406 -8.266 10.047 1 31.42 345 TYR B N 1
ATOM 5503 C CA . TYR B 1 345 ? 11.164 -9.023 9.945 1 31.42 345 TYR B CA 1
ATOM 5504 C C . TYR B 1 345 ? 10.586 -8.938 8.539 1 31.42 345 TYR B C 1
ATOM 5506 O O . TYR B 1 345 ? 9.984 -9.891 8.047 1 31.42 345 TYR B O 1
ATOM 5514 N N . GLU B 1 346 ? 10.5 -7.895 7.82 1 31.92 346 GLU B N 1
ATOM 5515 C CA . GLU B 1 346 ? 10.43 -8.398 6.449 1 31.92 346 GLU B CA 1
ATOM 5516 C C . GLU B 1 346 ? 11.609 -9.32 6.148 1 31.92 346 GLU B C 1
ATOM 5518 O O . GLU B 1 346 ? 11.625 -10 5.117 1 31.92 346 GLU B O 1
ATOM 5523 N N . ALA B 1 347 ? 12.438 -9.422 6.898 1 29.28 347 ALA B N 1
ATOM 5524 C CA . ALA B 1 347 ? 13.688 -10.148 7.082 1 29.28 347 ALA B CA 1
ATOM 5525 C C . ALA B 1 347 ? 13.445 -11.656 7.141 1 29.28 347 ALA B C 1
ATOM 5527 O O . ALA B 1 347 ? 14.297 -12.445 6.723 1 29.28 347 ALA B O 1
ATOM 5528 N N . VAL B 1 348 ? 12.648 -12.539 7.816 1 26.84 348 VAL B N 1
ATOM 5529 C CA . VAL B 1 348 ? 12.789 -13.859 7.207 1 26.84 348 VAL B CA 1
ATOM 5530 C C . VAL B 1 348 ? 12.492 -13.773 5.711 1 26.84 348 VAL B C 1
ATOM 5532 O O . VAL B 1 348 ? 12.75 -14.727 4.969 1 26.84 348 VAL B O 1
ATOM 5535 N N . PHE B 1 349 ? 12.172 -12.914 5.016 1 27.27 349 PHE B N 1
ATOM 5536 C CA . PHE B 1 349 ? 12.633 -13.609 3.822 1 27.27 349 PHE B CA 1
ATOM 5537 C C . PHE B 1 349 ? 14.133 -13.883 3.893 1 27.27 349 PHE B C 1
ATOM 5539 O O . PHE B 1 349 ? 14.695 -14.523 3 1 27.27 349 PHE B O 1
ATOM 5546 N N . ASP B 1 350 ? 14.773 -13.305 4.812 1 27.08 350 ASP B N 1
ATOM 5547 C CA . ASP B 1 350 ? 16.047 -13.953 5.086 1 27.08 350 ASP B CA 1
ATOM 5548 C C . ASP B 1 350 ? 15.883 -15.109 6.062 1 27.08 350 ASP B C 1
ATOM 5550 O O . ASP B 1 350 ? 16.812 -15.906 6.266 1 27.08 350 ASP B O 1
ATOM 5554 N N . ARG B 1 351 ? 15.383 -15.359 7.117 1 25.5 351 ARG B N 1
ATOM 5555 C CA . ARG B 1 351 ? 15.891 -16.484 7.902 1 25.5 351 ARG B CA 1
ATOM 5556 C C . ARG B 1 351 ? 15.906 -17.766 7.078 1 25.5 351 ARG B C 1
ATOM 5558 O O . ARG B 1 351 ? 16.641 -18.703 7.395 1 25.5 351 ARG B O 1
ATOM 5565 N N . TYR B 1 352 ? 15.016 -18.328 6.297 1 25.03 352 TYR B N 1
ATOM 5566 C CA . TYR B 1 352 ? 15.562 -19.562 5.75 1 25.03 352 TYR B CA 1
ATOM 5567 C C . TYR B 1 352 ? 16.656 -19.281 4.723 1 25.03 352 TYR B C 1
ATOM 5569 O O . TYR B 1 352 ? 17.141 -20.188 4.047 1 25.03 352 TYR B O 1
ATOM 5577 N N . ASN B 1 353 ? 17.297 -18.547 4.277 1 23.56 353 ASN B N 1
ATOM 5578 C CA . ASN B 1 353 ? 18.203 -19.547 3.729 1 23.56 353 ASN B CA 1
ATOM 5579 C C . ASN B 1 353 ? 18.859 -20.375 4.832 1 23.56 353 ASN B C 1
ATOM 5581 O O . ASN B 1 353 ? 19.469 -21.406 4.559 1 23.56 353 ASN B O 1
ATOM 5585 N N . ILE B 1 354 ? 19.219 -19.938 6.016 1 24.78 354 ILE B N 1
ATOM 5586 C CA . ILE B 1 354 ? 20.312 -20.703 6.613 1 24.78 354 ILE B CA 1
ATOM 5587 C C . ILE B 1 354 ? 19.75 -21.75 7.57 1 24.78 354 ILE B C 1
ATOM 5589 O O . ILE B 1 354 ? 20.391 -22.766 7.828 1 24.78 354 ILE B O 1
ATOM 5593 N N . SER B 1 355 ? 19.047 -21.797 8.461 1 23.94 355 SER B N 1
ATOM 5594 C CA . SER B 1 355 ? 19.172 -23.047 9.188 1 23.94 355 SER B CA 1
ATOM 5595 C C . SER B 1 355 ? 18.484 -24.188 8.461 1 23.94 355 SER B C 1
ATOM 5597 O O . SER B 1 355 ? 17.266 -24.359 8.578 1 23.94 355 SER B O 1
ATOM 5599 N N . TYR B 1 356 ? 18.625 -24.453 7.164 1 23.02 356 TYR B N 1
ATOM 5600 C CA . TYR B 1 356 ? 18.5 -25.844 6.734 1 23.02 356 TYR B CA 1
ATOM 5601 C C . TYR B 1 356 ? 19.078 -26.797 7.777 1 23.02 356 TYR B C 1
ATOM 5603 O O . TYR B 1 356 ? 18.781 -27.984 7.773 1 23.02 356 TYR B O 1
ATOM 5611 N N . ASN B 1 357 ? 20.391 -26.719 8.383 1 22.7 357 ASN B N 1
ATOM 5612 C CA . ASN B 1 357 ? 21.172 -27.844 8.891 1 22.7 357 ASN B CA 1
ATOM 5613 C C . ASN B 1 357 ? 20.703 -28.281 10.273 1 22.7 357 ASN B C 1
ATOM 5615 O O . ASN B 1 357 ? 21.391 -29.031 10.961 1 22.7 357 ASN B O 1
ATOM 5619 N N . LYS B 1 358 ? 20.172 -27.688 11.023 1 24.39 358 LYS B N 1
ATOM 5620 C CA . LYS B 1 358 ? 20.422 -28.375 12.289 1 24.39 358 LYS B CA 1
ATOM 5621 C C . LYS B 1 358 ? 19.609 -29.656 12.406 1 24.39 358 LYS B C 1
ATOM 5623 O O . LYS B 1 358 ? 19.469 -30.203 13.5 1 24.39 358 LYS B O 1
ATOM 5628 N N . THR B 1 359 ? 18.75 -30.125 11.516 1 21.73 359 THR B N 1
ATOM 5629 C CA . THR B 1 359 ? 18.531 -31.484 11.984 1 21.73 359 THR B CA 1
ATOM 5630 C C . THR B 1 359 ? 19.734 -32.375 11.688 1 21.73 359 THR B C 1
ATOM 5632 O O . THR B 1 359 ? 19.594 -33.5 11.219 1 21.73 359 THR B O 1
ATOM 5635 N N . THR B 1 360 ? 21.047 -32.25 11.383 1 20.67 360 THR B N 1
ATOM 5636 C CA . THR B 1 360 ? 21.641 -33.562 11.516 1 20.67 360 THR B CA 1
ATOM 5637 C C . THR B 1 360 ? 21.469 -34.094 12.938 1 20.67 360 THR B C 1
ATOM 5639 O O . THR B 1 360 ? 21.375 -35.312 13.156 1 20.67 360 THR B O 1
ATOM 5642 N N . SER B 1 361 ? 22.328 -33.688 13.969 1 19.91 361 SER B N 1
ATOM 5643 C CA . SER B 1 361 ? 22.953 -34.656 14.852 1 19.91 361 SER B CA 1
ATOM 5644 C C . SER B 1 361 ? 22.031 -35.062 15.992 1 19.91 361 SER B C 1
ATOM 5646 O O . SER B 1 361 ? 22.391 -35.875 16.844 1 19.91 361 SER B O 1
ATOM 5648 N N . ALA B 1 362 ? 21 -34.844 16.391 1 19.66 362 ALA B N 1
ATOM 5649 C CA . ALA B 1 362 ? 20.766 -35.906 17.344 1 19.66 362 ALA B CA 1
ATOM 5650 C C . ALA B 1 362 ? 20.078 -37.094 16.672 1 19.66 362 ALA B C 1
ATOM 5652 O O . ALA B 1 362 ? 19.141 -36.906 15.875 1 19.66 362 ALA B O 1
#

Radius of gyration: 29.17 Å; Cα contacts (8 Å, |Δi|>4): 1443; chains: 2; bounding box: 111×83×62 Å

Sequence (724 aa):
MQKLFAIFCIGLLACSMTTVSARSCKALVIAGGADLGSYEAGVIQGLVQAYNELGQVSEVYWDVISGVSVGAITAVGLGQFPKEQTVEMANWVVNLWENISKSDVYSNYLGGVVQGFLFEESLFKTDPLRAFLKKNVTRKQTRKLVIGVTNANTGEYERYNESLSDADLIEAVMCSSAVPAFFPYQIFKGNTYFDGGVVRAADVFGAIDRCKELVDDVSQITVDVILVTSKTFEQDVPDDLKPIKVGTLSQKVKDHHNARRSLLEAYEAFPTINWRHIINPQTKLPDADFPFNFNHKQLLQMIDQGRNEGRAAVQQHTSYESSRNGNDETSNLSLSAKLAFMDAYEAVFDRYNISYNKTTSAMQKLFAIFCIGLLACSMTTVSARSCKALVIAGGADLGSYEAGVIQGLVQAYNELGQVSEVYWDVISGVSVGAITAVGLGQFPKEQTVEMANWVVNLWENISKSDVYSNYLGGVVQGFLFEESLFKTDPLRAFLKKNVTRKQTRKLVIGVTNANTGEYERYNESLSDADLIEAVMCSSAVPAFFPYQIFKGNTYFDGGVVRAADVFGAIDRCKELVDDVSQITVDVILVTSKTFEQDVPDDLKPIKVGTLSQKVKDHHNARRSLLEAYEAFPTINWRHIINPQTKLPDADFPFNFNHKQLLQMIDQGRNEGRAAVQQHTSYESSRNGNDETSNLSLSAKLAFMDAYEAVFDRYNISYNKTTSA

Solvent-accessible surface area (backbone atoms only — not comparable to full-atom values): 37677 Å² total; per-residue (Å²): 138,83,81,75,77,76,75,75,75,74,71,74,71,69,69,70,68,67,70,65,75,73,53,59,27,33,27,37,27,27,26,32,46,50,49,45,40,28,23,52,29,13,23,49,29,15,38,44,50,46,30,42,75,70,74,42,44,76,80,62,39,48,43,28,30,10,7,7,19,41,15,20,53,49,29,56,52,49,22,41,39,50,53,92,38,43,66,60,40,29,52,47,50,38,53,50,50,73,67,53,46,46,66,46,44,35,42,74,58,82,85,63,73,70,76,59,78,49,42,47,80,58,39,35,41,52,61,33,32,53,54,46,45,60,70,66,50,76,60,67,66,64,36,47,44,30,33,29,24,18,33,52,33,52,50,42,76,45,75,45,43,65,88,43,52,73,71,51,40,53,52,50,38,50,18,6,50,8,39,62,50,49,25,52,67,29,78,57,96,91,39,48,20,26,13,8,47,55,73,36,22,34,45,57,65,54,29,50,54,57,35,53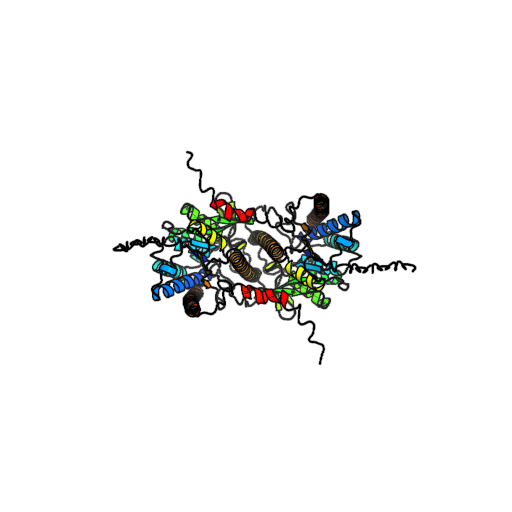,75,59,31,91,48,66,61,36,30,35,38,32,36,41,47,67,53,40,82,67,39,74,42,83,73,70,83,79,51,40,31,52,54,42,34,43,48,47,46,50,39,30,40,42,54,42,32,50,50,45,52,41,52,46,41,70,74,42,70,59,33,40,49,71,44,82,45,49,37,88,56,85,59,87,49,66,70,56,43,76,60,49,48,64,70,52,35,52,52,30,22,52,52,17,22,52,52,19,31,48,50,53,54,54,49,54,50,49,59,61,59,56,72,57,83,76,71,84,65,81,59,59,58,48,64,38,43,50,52,78,36,58,63,70,28,51,73,48,56,57,73,60,80,75,61,83,61,64,80,116,137,84,79,77,77,75,76,76,76,72,72,73,71,69,67,70,67,66,72,66,76,72,52,59,27,33,28,38,29,28,25,34,45,51,50,46,40,26,23,51,30,13,23,49,29,15,38,44,50,45,29,42,74,70,75,42,44,74,79,61,39,48,44,26,31,10,8,6,20,39,14,20,52,49,30,59,52,48,21,41,39,48,53,92,37,41,66,59,39,29,52,49,50,38,53,50,51,74,67,53,45,44,67,44,44,34,42,76,61,83,86,58,81,56,76,65,79,44,44,48,84,60,40,35,41,52,61,32,32,55,53,46,46,60,69,66,50,77,58,67,67,65,35,47,43,29,35,29,24,18,33,53,34,54,49,43,76,44,76,46,43,65,86,45,52,74,71,53,41,52,51,50,36,50,18,7,50,7,40,63,50,50,27,52,68,29,77,57,96,91,40,47,19,26,13,8,47,55,75,35,22,36,44,56,64,54,29,50,51,59,35,52,75,60,30,91,47,64,60,37,28,35,39,34,38,40,47,66,52,40,84,69,39,73,42,83,72,70,84,78,52,40,29,50,55,43,32,43,48,45,46,52,39,31,40,42,53,41,32,50,49,45,51,44,52,47,41,70,74,42,70,61,36,40,48,71,45,80,46,50,38,89,57,85,58,86,48,66,70,54,42,76,60,48,47,63,70,53,36,52,52,32,21,52,51,17,22,52,53,20,30,49,51,52,55,54,50,54,49,50,61,61,58,57,70,57,85,73,71,80,66,74,49,74,57,43,67,39,46,52,51,74,37,59,64,66,24,50,75,48,53,63,73,59,78,74,59,76,78,64,78,126

Organism: Tetrahymena thermophila (strain SB210) (NCBI:txid312017)

Foldseek 3Di:
DPPPPPPPPPPPPPPPPVVPVAFFAEEEWEFDAFLLVLLVLLLLQLQQVLCVVVVNNLNSLHQEYEAFAVSLLLQLLLQQDHSVCSNVSSVVSNVCLLPDALQQAWDDDPPQPPPDPPLRPDATEGVSVLVNSCVRNPGQGNHWYWYWWAFPVVRDIDTDISVDDPNLSSLSNVLLNQAPSHHDWGDHPRTTIHHRLVQARICPVRRLVVRVVRHVDQLSYEYAYEDEQELDLPDDDDPVVRVSLNVLSVSSVVNVVRHLVNLVVVCVVRVSHQDQHDDYQHDDQPCNSPSSRSDSVSSVVSSNSSSVRSNVSVVVRVVVVVVVPDPDPPDDCGCHCPCVVCPVVVVVVVVPVPPPDPPPPD/DPPPPPPPPPPPPPPPPVVPVAFFAEEEWEFDAFLLVLLVLLLLQLQQVLCVVVVNNLNSLHQEYEAFAVSLLLQLLLQQDHSVCSNVSSVVSNVCLLPDALQQAWDDDPPFPPPDLPLTPDATEGVSVLVNSCVRNPGQGNHWYWYWWAFPVVRDIDTDISVDDPNLSSQSNVLLNQAPSHHDWGDHPRTTIHHRLVQARICPVRRLVVRVVRHVDQLSYEYAYEDEQEPDLPDDDDPVVSVSLNVLSVSSVVNVVRHLVNLVVVCVVRVSYQDQHDFYQHDDQPCSSPSSRSDSVSSVVSSNSSSVRSNVSVVVRVVVVVVVPDDDPPDDQGCHVPCVVCAVVVVVVVPPVPPPPPPPDD

Nearest PDB structures (foldseek):
  4pka-assembly1_X  TM=7.269E-01  e=2.191E-11  Solanum cardiophyllum
  5fya-assembly1_A  TM=7.223E-01  e=1.234E-10  Pseudomonas aeruginosa PAO1
  5fya-assembly1_B  TM=7.160E-01  e=1.707E-10  Pseudomonas aeruginosa PAO1
  1oxw-assembly1_B  TM=6.776E-01  e=2.776E-10  Solanum cardiophyllum
  4pka-assembly1_X  TM=7.110E-01  e=8.069E-12  Solanum cardiophyllum

InterPro domains:
  IPR002641 Patatin-like phospholipase domain [PF01734] (28-203)
  IPR002641 Patatin-like phospholipase domain [PS51635] (28-209)
  IPR016035 Acyl transferase/acyl hydrolase/lysophospholipase [SSF52151] (26-315)
  IPR033562 Patatin-like phospholipase domain-containing protein [PTHR12406] (32-208)

pLDDT: mean 75.75, std 24.55, range [19.66, 98.75]

Secondary structure (DSSP, 8-state):
------------------------EEEEEE---GGGHHHHHHHHHHHHHHHHHTT-GGGG--SEEEEETHHHHHHHHHTTS-GGGHHHHHHHHHHHHHT--GGGT-B--TT----SSS--SS--B-HHHHHHHHHH--S---SEEEEEEEETTT--EEEE-TTS-HHHHHHHHHHHT--TTTS--EEETTEEEEEGGGT-SS-HHHHHHHHHTT-SSGGGEEEEEE--S-SS------SS--HHHHHHHHHHHHHHHHHHHHHHHHHHH-TTSEEEEEE--SS--TTTT-TT---HHHHHHHHHHHHHHHHHHHHHHHHHHHHTTSS------TTTTTSTTTTTTTTHHHHHHHTT-TTTT-/------------------------EEEEEE---GGGHHHHHHHHHHHHHHHHHTT-GGGG--SEEEEETHHHHHHHHHTTS-GGGHHHHHHHHHHHHHH--GGGT-B--SSS---SSS--SS--B-HHHHHHHHHH--S---SEEEEEEEETTT--EEEE-TTS-HHHHHHHHHHHT--TTTS--EEETTEEEEEGGGT-SS-HHHHHHHHHTT-SSGGGEEEEEE--S-SS------SS--HHHHHHHHHHHHHHHHHHHHHHHHHHH-TTSEEEEEE--SS--TTTT-TT---HHHHHHHHHHHHHHHHHHHHHHHHHHHHTTSS------TTTTTSTTTTTTTTHHHHHHHTTGGGS--